Protein AF-0000000087793045 (afdb_homodimer)

Nearest PDB structures (foldseek):
  1rkx-assembly1_D  TM=9.009E-01  e=2.531E-29  Yersinia pseudotuberculosis
  4zrn-assembly1_A  TM=9.322E-01  e=2.229E-28  Thermotoga maritima MSB8
  1rkx-assembly1_C  TM=8.934E-01  e=1.762E-28  Yersinia pseudotuberculosis
  1n7h-assembly1_A-2  TM=8.871E-01  e=1.449E-26  Arabidopsis thaliana
  1n7g-assembly1_D  TM=8.781E-01  e=4.936E-25  Arabidopsis thaliana

Radius of gyration: 27.23 Å; Cα contacts (8 Å, |Δi|>4): 1429; chains: 2; bounding box: 70×84×59 Å

Foldseek 3Di:
DPPPDPQDLLRLAAAAEEEEEPLQADLNVVLLVVSVVSHHAYEYEDADDDCLFSNNVVVVVVVHHYQYDALLDLVSLLCRCVVRLGQEYEYPDFPQDQVCCQVPLPVRLSRLQNSLLSNLVSCLVVVVRHNFYEYEAELLQLPADPDPDDEQPGQRDHDGSNNVSRVNSLVSQLCSCVPRVRLYAYEYEWAEDAFRHPPCVDLLNVLLVQVVVVHAREAQAQQQAKTFYAYSVLVSVLRSLLRSCSPPPPGGSGYFYDGLPDIDTSQVLSCLLCVLVVNNVRHHHYNRNDDPDHRYYYHDRVVCCVRRVRHGPDDSSRSSNNRSVSVVVSVVVVVVD/DPPPDPQDLLRLAAAAEEEEEPLQADLNVVLLVVSVVSNHAYEYEDADDDCLFSNNVVVVVVVHHYQYDALLDLVSLLCRCVVRLGQEYEYPDFPQDQVCCQVCLPVRLSRLQNSLLSNLVSCLVVVVRHNFYEYEAELLQLPADPDPDDEQPGQRDHDGSNNVSRVNSLVSQLCSCVPRVRLYAYEYEWAEDAFRHPPCVDLLNVLLVQVVVVHAREAQAQQQAKTFYAYSVLVSVLRSLLRSCSPPPPGGSGYFYDGLPDIDTSQVLSCLLCVLVVNNVRHHHYNRNDDPDHRYYYHDRVVCCVRRVRHGPDDSSRSSNNRSVSVVVSVVVVVVD

Organism: NCBI:txid1960156

pLDDT: mean 94.7, std 10.87, range [25.75, 98.94]

Structure (mmCIF, N/CA/C/O backbone):
data_AF-0000000087793045-model_v1
#
loop_
_entity.id
_entity.type
_entity.pdbx_description
1 polymer 'CDP-glucose 4,6-dehydratase'
#
loop_
_atom_site.group_PDB
_atom_site.id
_atom_site.type_symbol
_atom_site.label_atom_id
_atom_site.label_alt_id
_atom_site.label_comp_id
_atom_site.label_asym_id
_atom_site.label_entity_id
_atom_site.label_seq_id
_atom_site.pdbx_PDB_ins_code
_atom_site.Cartn_x
_atom_site.Cartn_y
_atom_site.Cartn_z
_atom_site.occupancy
_atom_site.B_iso_or_equiv
_atom_site.auth_seq_id
_atom_site.auth_comp_id
_atom_site.auth_asym_id
_atom_site.auth_atom_id
_atom_site.pdbx_PDB_model_num
ATOM 1 N N . MET A 1 1 ? 36.375 8.422 17.609 1 25.75 1 MET A N 1
ATOM 2 C CA . MET A 1 1 ? 35.469 9.25 18.422 1 25.75 1 MET A CA 1
ATOM 3 C C . MET A 1 1 ? 35.156 10.57 17.703 1 25.75 1 MET A C 1
ATOM 5 O O . MET A 1 1 ? 35.875 11.562 17.891 1 25.75 1 MET A O 1
ATOM 9 N N . THR A 1 2 ? 34.812 10.531 16.344 1 27.3 2 THR A N 1
ATOM 10 C CA . THR A 1 2 ? 34.688 11.719 15.516 1 27.3 2 THR A CA 1
ATOM 11 C C . THR A 1 2 ? 33.625 12.656 16.078 1 27.3 2 THR A C 1
ATOM 13 O O . THR A 1 2 ? 32.469 12.242 16.312 1 27.3 2 THR A O 1
ATOM 16 N N . LYS A 1 3 ? 34.094 13.625 16.781 1 28.7 3 LYS A N 1
ATOM 17 C CA . LYS A 1 3 ? 33.312 14.703 17.422 1 28.7 3 LYS A CA 1
ATOM 18 C C . LYS A 1 3 ? 32.281 15.266 16.469 1 28.7 3 LYS A C 1
ATOM 20 O O . LYS A 1 3 ? 32.594 16.016 15.547 1 28.7 3 LYS A O 1
ATOM 25 N N . ALA A 1 4 ? 31.266 14.523 16.078 1 39.06 4 ALA A N 1
ATOM 26 C CA . ALA A 1 4 ? 30.219 15.125 15.258 1 39.06 4 ALA A CA 1
ATOM 27 C C . ALA A 1 4 ? 29.781 16.469 15.828 1 39.06 4 ALA A C 1
ATOM 29 O O . ALA A 1 4 ? 29.25 16.531 16.938 1 39.06 4 ALA A O 1
ATOM 30 N N . THR A 1 5 ? 30.297 17.5 15.562 1 35.94 5 THR A N 1
ATOM 31 C CA . THR A 1 5 ? 29.953 18.844 16.016 1 35.94 5 THR A CA 1
ATOM 32 C C . THR A 1 5 ? 28.453 19.078 15.914 1 35.94 5 THR A C 1
ATOM 34 O O . THR A 1 5 ? 27.844 18.797 14.875 1 35.94 5 THR A O 1
ATOM 37 N N . SER A 1 6 ? 27.703 19.203 16.984 1 40.31 6 SER A N 1
ATOM 38 C CA . SER A 1 6 ? 26.281 19.516 17.141 1 40.31 6 SER A CA 1
ATOM 39 C C . SER A 1 6 ? 25.922 20.812 16.422 1 40.31 6 SER A C 1
ATOM 41 O O . SER A 1 6 ? 26.266 21.906 16.891 1 40.31 6 SER A O 1
ATOM 43 N N . GLU A 1 7 ? 26.078 20.953 15.156 1 46.81 7 GLU A N 1
ATOM 44 C CA . GLU A 1 7 ? 25.609 22.141 14.445 1 46.81 7 GLU A CA 1
ATOM 45 C C . GLU A 1 7 ? 24.219 22.547 14.898 1 46.81 7 GLU A C 1
ATOM 47 O O . GLU A 1 7 ? 23.328 21.703 15.016 1 46.81 7 GLU A O 1
ATOM 52 N N . THR A 1 8 ? 24.016 23.703 15.438 1 49.97 8 THR A N 1
ATOM 53 C CA . THR A 1 8 ? 22.734 24.281 15.82 1 49.97 8 THR A CA 1
ATOM 54 C C . THR A 1 8 ? 21.734 24.188 14.664 1 49.97 8 THR A C 1
ATOM 56 O O . THR A 1 8 ? 22.141 24.172 13.492 1 49.97 8 THR A O 1
ATOM 59 N N . SER A 1 9 ? 20.422 23.922 14.93 1 60.62 9 SER A N 1
ATOM 60 C CA . SER A 1 9 ? 19.375 23.812 13.922 1 60.62 9 SER A CA 1
ATOM 61 C C . SER A 1 9 ? 19.453 24.953 12.914 1 60.62 9 SER A C 1
ATOM 63 O O . SER A 1 9 ? 19.219 24.75 11.719 1 60.62 9 SER A O 1
ATOM 65 N N . ALA A 1 10 ? 19.688 26.203 13.266 1 63.78 10 ALA A N 1
ATOM 66 C CA . ALA A 1 10 ? 19.766 27.344 12.359 1 63.78 10 ALA A CA 1
ATOM 67 C C . ALA A 1 10 ? 20.938 27.188 11.391 1 63.78 10 ALA A C 1
ATOM 69 O O . ALA A 1 10 ? 20.797 27.438 10.195 1 63.78 10 ALA A O 1
ATOM 70 N N . ASN A 1 11 ? 21.891 26.703 11.891 1 83.25 11 ASN A N 1
ATOM 71 C CA . ASN A 1 11 ? 23.094 26.531 11.07 1 83.25 11 ASN A CA 1
ATOM 72 C C . ASN A 1 11 ? 22.984 25.328 10.148 1 83.25 11 ASN A C 1
ATOM 74 O O . ASN A 1 11 ? 23.531 25.328 9.047 1 83.25 11 ASN A O 1
ATOM 78 N N . PHE A 1 12 ? 22.062 24.5 10.398 1 94.75 12 PHE A N 1
ATOM 79 C CA . PHE A 1 12 ? 21.938 23.266 9.648 1 94.75 12 PHE A CA 1
ATOM 80 C C . PHE A 1 12 ? 21.359 23.516 8.266 1 94.75 12 PHE A C 1
ATOM 82 O O . PHE A 1 12 ? 21.797 22.922 7.277 1 94.75 12 PHE A O 1
ATOM 89 N N . TRP A 1 13 ? 20.5 24.453 8.133 1 98 13 TRP A N 1
ATOM 90 C CA . TRP A 1 13 ? 19.688 24.625 6.926 1 98 13 TRP A CA 1
ATOM 91 C C . TRP A 1 13 ? 20.266 25.719 6.035 1 98 13 TRP A C 1
ATOM 93 O O . TRP A 1 13 ? 19.922 25.812 4.852 1 98 13 TRP A O 1
ATOM 103 N N . SER A 1 14 ? 21.047 26.609 6.676 1 97.88 14 SER A N 1
ATOM 104 C CA . SER A 1 14 ? 21.562 27.766 5.941 1 97.88 14 SER A CA 1
ATOM 105 C C . SER A 1 14 ? 22.266 27.344 4.656 1 97.88 14 SER A C 1
ATOM 107 O O . SER A 1 14 ? 23.219 26.562 4.695 1 97.88 14 SER A O 1
ATOM 109 N N . GLY A 1 15 ? 21.703 27.734 3.52 1 97.62 15 GLY A N 1
ATOM 110 C CA . GLY A 1 15 ? 22.297 27.484 2.221 1 97.62 15 GLY A CA 1
ATOM 111 C C . GLY A 1 15 ? 21.938 26.125 1.651 1 97.62 15 GLY A C 1
ATOM 112 O O . GLY A 1 15 ? 22.312 25.812 0.519 1 97.62 15 GLY A O 1
ATOM 113 N N . ARG A 1 16 ? 21.25 25.312 2.393 1 97.81 16 ARG A N 1
ATOM 114 C CA . ARG A 1 16 ? 20.891 23.984 1.912 1 97.81 16 ARG A CA 1
ATOM 115 C C . ARG A 1 16 ? 19.703 24.047 0.958 1 97.81 16 ARG A C 1
ATOM 117 O O . ARG A 1 16 ? 18.781 24.844 1.165 1 97.81 16 ARG A O 1
ATOM 124 N N . SER A 1 17 ? 19.719 23.219 -0.065 1 98.69 17 SER A N 1
ATOM 125 C CA . SER A 1 17 ? 18.641 23.125 -1.048 1 98.69 17 SER A CA 1
ATOM 126 C C . SER A 1 17 ? 17.594 22.125 -0.622 1 98.69 17 SER A C 1
ATOM 128 O O . SER A 1 17 ? 17.891 20.953 -0.401 1 98.69 17 SER A O 1
ATOM 130 N N . VAL A 1 18 ? 16.359 22.609 -0.5 1 98.88 18 VAL A N 1
ATOM 131 C CA . VAL A 1 18 ? 15.266 21.797 0.023 1 98.88 18 VAL A CA 1
ATOM 132 C C . VAL A 1 18 ? 14.117 21.766 -0.983 1 98.88 18 VAL A C 1
ATOM 134 O O . VAL A 1 18 ? 13.711 22.797 -1.51 1 98.88 18 VAL A O 1
ATOM 137 N N . PHE A 1 19 ? 13.617 20.562 -1.328 1 98.94 19 PHE A N 1
ATOM 138 C CA . PHE A 1 19 ? 12.438 20.391 -2.166 1 98.94 19 PHE A CA 1
ATOM 139 C C . PHE A 1 19 ? 11.234 19.969 -1.329 1 98.94 19 PHE A C 1
ATOM 141 O O . PHE A 1 19 ? 11.312 19 -0.559 1 98.94 19 PHE A O 1
ATOM 148 N N . VAL A 1 20 ? 10.125 20.688 -1.465 1 98.94 20 VAL A N 1
ATOM 149 C CA . VAL A 1 20 ? 8.945 20.438 -0.646 1 98.94 20 VAL A CA 1
ATOM 150 C C . VAL A 1 20 ? 7.742 20.156 -1.545 1 98.94 20 VAL A C 1
ATOM 152 O O . VAL A 1 20 ? 7.41 20.969 -2.42 1 98.94 20 VAL A O 1
ATOM 155 N N . THR A 1 21 ? 7.117 19.016 -1.387 1 98.88 21 THR A N 1
ATOM 156 C CA . THR A 1 21 ? 5.781 18.828 -1.938 1 98.88 21 THR A CA 1
ATOM 157 C C . THR A 1 21 ? 4.715 19.125 -0.889 1 98.88 21 THR A C 1
ATOM 159 O O . THR A 1 21 ? 4.969 19.016 0.312 1 98.88 21 THR A O 1
ATOM 162 N N . GLY A 1 22 ? 3.537 19.547 -1.365 1 98.06 22 GLY A N 1
ATOM 163 C CA . GLY A 1 22 ? 2.492 19.922 -0.427 1 98.06 22 GLY A CA 1
ATOM 164 C C . GLY A 1 22 ? 2.734 21.266 0.225 1 98.06 22 GLY A C 1
ATOM 165 O O . GLY A 1 22 ? 2.223 21.547 1.313 1 98.06 22 GLY A O 1
ATOM 166 N N . ALA A 1 23 ? 3.455 22.141 -0.405 1 98.25 23 ALA A N 1
ATOM 167 C CA . ALA A 1 23 ? 3.885 23.406 0.172 1 98.25 23 ALA A CA 1
ATOM 168 C C . ALA A 1 23 ? 2.705 24.359 0.35 1 98.25 23 ALA A C 1
ATOM 170 O O . ALA A 1 23 ? 2.742 25.25 1.2 1 98.25 23 ALA A O 1
ATOM 171 N N . SER A 1 24 ? 1.675 24.156 -0.434 1 97.06 24 SER A N 1
ATOM 172 C CA . SER A 1 24 ? 0.541 25.078 -0.364 1 97.06 24 SER A CA 1
ATOM 173 C C . SER A 1 24 ? -0.45 24.641 0.713 1 97.06 24 SER A C 1
ATOM 175 O O . SER A 1 24 ? -1.428 25.344 0.981 1 97.06 24 SER A O 1
ATOM 177 N N . GLY A 1 25 ? -0.242 23.516 1.32 1 97.06 25 GLY A N 1
ATOM 178 C CA . GLY A 1 25 ? -1.088 23.062 2.412 1 97.06 25 GLY A CA 1
ATOM 179 C C . GLY A 1 25 ? -0.737 23.703 3.744 1 97.06 25 GLY A C 1
ATOM 180 O O . GLY A 1 25 ? 0.195 24.5 3.826 1 97.06 25 GLY A O 1
ATOM 181 N N . ILE A 1 26 ? -1.45 23.312 4.773 1 97.25 26 ILE A N 1
ATOM 182 C CA . ILE A 1 26 ? -1.286 23.906 6.098 1 97.25 26 ILE A CA 1
ATOM 183 C C . ILE A 1 26 ? 0.13 23.641 6.605 1 97.25 26 ILE A C 1
ATOM 185 O O . ILE A 1 26 ? 0.88 24.578 6.883 1 97.25 26 ILE A O 1
ATOM 189 N N . VAL A 1 27 ? 0.581 22.391 6.645 1 98.38 27 VAL A N 1
ATOM 190 C CA . VAL A 1 27 ? 1.89 22.062 7.199 1 98.38 27 VAL A CA 1
ATOM 191 C C . VAL A 1 27 ? 2.988 22.578 6.27 1 98.38 27 VAL A C 1
ATOM 193 O O . VAL A 1 27 ? 3.979 23.156 6.73 1 98.38 27 VAL A O 1
ATOM 196 N N . GLY A 1 28 ? 2.809 22.391 4.973 1 98.56 28 GLY A N 1
ATOM 197 C CA . GLY A 1 28 ? 3.807 22.781 3.99 1 98.56 28 GLY A CA 1
ATOM 198 C C . GLY A 1 28 ? 4.117 24.266 4 1 98.56 28 GLY A C 1
ATOM 199 O O . GLY A 1 28 ? 5.277 24.656 3.881 1 98.56 28 GLY A O 1
ATOM 200 N N . SER A 1 29 ? 3.09 25.125 4.121 1 98.62 29 SER A N 1
ATOM 201 C CA . SER A 1 29 ? 3.297 26.562 4.113 1 98.62 29 SER A CA 1
ATOM 202 C C . SER A 1 29 ? 4.133 27.016 5.309 1 98.62 29 SER A C 1
ATOM 204 O O . SER A 1 29 ? 5.043 27.828 5.164 1 98.62 29 SER A O 1
ATOM 206 N N . TRP A 1 30 ? 3.85 26.453 6.457 1 98.81 30 TRP A N 1
ATOM 207 C CA . TRP A 1 30 ? 4.586 26.812 7.664 1 98.81 30 TRP A CA 1
ATOM 208 C C . TRP A 1 30 ? 6.004 26.25 7.625 1 98.81 30 TRP A C 1
ATOM 210 O O . TRP A 1 30 ? 6.938 26.859 8.141 1 98.81 30 TRP A O 1
ATOM 220 N N . LEU A 1 31 ? 6.152 25.062 7.039 1 98.88 31 LEU A N 1
ATOM 221 C CA . LEU A 1 31 ? 7.48 24.484 6.891 1 98.88 31 LEU A CA 1
ATOM 222 C C . LEU A 1 31 ? 8.359 25.344 5.996 1 98.88 31 LEU A C 1
ATOM 224 O O . LEU A 1 31 ? 9.523 25.609 6.32 1 98.88 31 LEU A O 1
ATOM 228 N N . VAL A 1 32 ? 7.789 25.781 4.871 1 98.88 32 VAL A N 1
ATOM 229 C CA . VAL A 1 32 ? 8.516 26.641 3.953 1 98.88 32 VAL A CA 1
ATOM 230 C C . VAL A 1 32 ? 8.953 27.906 4.676 1 98.88 32 VAL A C 1
ATOM 232 O O . VAL A 1 32 ? 10.102 28.344 4.547 1 98.88 32 VAL A O 1
ATOM 235 N N . ARG A 1 33 ? 8.07 28.531 5.457 1 98.69 33 ARG A N 1
ATOM 236 C CA . ARG A 1 33 ? 8.391 29.734 6.223 1 98.69 33 ARG A CA 1
ATOM 237 C C . ARG A 1 33 ? 9.586 29.5 7.141 1 98.69 33 ARG A C 1
ATOM 239 O O . ARG A 1 33 ? 10.523 30.297 7.168 1 98.69 33 ARG A O 1
ATOM 246 N N . GLU A 1 34 ? 9.5 28.422 7.895 1 98.56 34 GLU A N 1
ATOM 247 C CA . GLU A 1 34 ? 10.57 28.094 8.836 1 98.56 34 GLU A CA 1
ATOM 248 C C . GLU A 1 34 ? 11.891 27.875 8.109 1 98.56 34 GLU A C 1
ATOM 250 O O . GLU A 1 34 ? 12.953 28.297 8.578 1 98.56 34 GLU A O 1
ATOM 255 N N . LEU A 1 35 ? 11.891 27.172 6.984 1 98.81 35 LEU A N 1
ATOM 256 C CA . LEU A 1 35 ? 13.086 26.906 6.199 1 98.81 35 LEU A CA 1
ATOM 257 C C . LEU A 1 35 ? 13.695 28.203 5.68 1 98.81 35 LEU A C 1
ATOM 259 O O . LEU A 1 35 ? 14.922 28.375 5.723 1 98.81 35 LEU A O 1
ATOM 263 N N . LEU A 1 36 ? 12.836 29.109 5.176 1 98.62 36 LEU A N 1
ATOM 264 C CA . LEU A 1 36 ? 13.297 30.406 4.684 1 98.62 36 LEU A CA 1
ATOM 265 C C . LEU A 1 36 ? 13.938 31.219 5.805 1 98.62 36 LEU A C 1
ATOM 267 O O . LEU A 1 36 ? 14.977 31.859 5.598 1 98.62 36 LEU A O 1
ATOM 271 N N . GLU A 1 37 ? 13.305 31.172 6.988 1 97.94 37 GLU A N 1
ATOM 272 C CA . GLU A 1 37 ? 13.852 31.875 8.148 1 97.94 37 GLU A CA 1
ATOM 273 C C . GLU A 1 37 ? 15.219 31.312 8.539 1 97.94 37 GLU A C 1
ATOM 275 O O . GLU A 1 37 ? 16.031 32.031 9.125 1 97.94 37 GLU A O 1
ATOM 280 N N . ARG A 1 38 ? 15.461 30.156 8.195 1 97.75 38 ARG A N 1
ATOM 281 C CA . ARG A 1 38 ? 16.734 29.516 8.516 1 97.75 38 ARG A CA 1
ATOM 282 C C . ARG A 1 38 ? 17.672 29.547 7.324 1 97.75 38 ARG A C 1
ATOM 284 O O . ARG A 1 38 ? 18.656 28.797 7.277 1 97.75 38 ARG A O 1
ATOM 291 N N . ASP A 1 39 ? 17.344 30.266 6.301 1 98.06 39 ASP A N 1
ATOM 292 C CA . ASP A 1 39 ? 18.172 30.609 5.16 1 98.06 39 ASP A CA 1
ATOM 293 C C . ASP A 1 39 ? 18.375 29.422 4.223 1 98.06 39 ASP A C 1
ATOM 295 O O . ASP A 1 39 ? 19.438 29.25 3.643 1 98.06 39 ASP A O 1
ATOM 299 N N . ALA A 1 40 ? 17.438 28.531 4.148 1 98.62 40 ALA A N 1
ATOM 300 C CA . ALA A 1 40 ? 17.453 27.438 3.178 1 98.62 40 ALA A CA 1
ATOM 301 C C . ALA A 1 40 ? 17.047 27.922 1.791 1 98.62 40 ALA A C 1
ATOM 303 O O . ALA A 1 40 ? 16.359 28.938 1.66 1 98.62 40 ALA A O 1
ATOM 304 N N . LEU A 1 41 ? 17.516 27.234 0.772 1 98.69 41 LEU A N 1
ATOM 305 C CA . LEU A 1 41 ? 17.062 27.422 -0.601 1 98.69 41 LEU A CA 1
ATOM 306 C C . LEU A 1 41 ? 15.914 26.484 -0.94 1 98.69 41 LEU A C 1
ATOM 308 O O . LEU A 1 41 ? 16.141 25.297 -1.212 1 98.69 41 LEU A O 1
ATOM 312 N N . VAL A 1 42 ? 14.688 27.047 -1.029 1 98.88 42 VAL A N 1
ATOM 313 C CA . VAL A 1 42 ? 13.508 26.188 -1.073 1 98.88 42 VAL A CA 1
ATOM 314 C C . VAL A 1 42 ? 12.93 26.172 -2.488 1 98.88 42 VAL A C 1
ATOM 316 O O . VAL A 1 42 ? 12.797 27.219 -3.123 1 98.88 42 VAL A O 1
ATOM 319 N N . SER A 1 43 ? 12.672 25.016 -3.059 1 98.88 43 SER A N 1
ATOM 320 C CA . SER A 1 43 ? 11.805 24.781 -4.211 1 98.88 43 SER A CA 1
ATOM 321 C C . SER A 1 43 ? 10.594 23.938 -3.826 1 98.88 43 SER A C 1
ATOM 323 O O . SER A 1 43 ? 10.68 23.094 -2.936 1 98.88 43 SER A O 1
ATOM 325 N N . ALA A 1 44 ? 9.469 24.203 -4.465 1 98.75 44 ALA A N 1
ATOM 326 C CA . ALA A 1 44 ? 8.234 23.516 -4.086 1 98.75 44 ALA A CA 1
ATOM 327 C C . ALA A 1 44 ? 7.465 23.047 -5.316 1 98.75 44 ALA A C 1
ATOM 329 O O . ALA A 1 44 ? 7.426 23.75 -6.332 1 98.75 44 ALA A O 1
ATOM 330 N N . LEU A 1 45 ? 6.867 21.891 -5.223 1 98.56 45 LEU A N 1
ATOM 331 C CA . LEU A 1 45 ? 5.91 21.422 -6.215 1 98.56 45 LEU A CA 1
ATOM 332 C C . LEU A 1 45 ? 4.516 21.969 -5.93 1 98.56 45 LEU A C 1
ATOM 334 O O . LEU A 1 45 ? 3.977 21.766 -4.836 1 98.56 45 LEU A O 1
ATOM 338 N N . LEU A 1 46 ? 3.953 22.625 -6.859 1 97.56 46 LEU A N 1
ATOM 339 C CA . LEU A 1 46 ? 2.596 23.141 -6.73 1 97.56 46 LEU A CA 1
ATOM 340 C C . LEU A 1 46 ? 1.712 22.641 -7.867 1 97.56 46 LEU A C 1
ATOM 342 O O . LEU A 1 46 ? 1.986 22.906 -9.039 1 97.56 46 LEU A O 1
ATOM 346 N N . ARG A 1 47 ? 0.713 21.906 -7.461 1 95.25 47 ARG A N 1
ATOM 347 C CA . ARG A 1 47 ? -0.245 21.438 -8.453 1 95.25 47 ARG A CA 1
ATOM 348 C C . ARG A 1 47 ? -1.187 22.562 -8.883 1 95.25 47 ARG A C 1
ATOM 350 O O . ARG A 1 47 ? -1.463 22.734 -10.07 1 95.25 47 ARG A O 1
ATOM 357 N N . ASP A 1 48 ? -1.763 23.281 -7.93 1 92.12 48 ASP A N 1
ATOM 358 C CA . ASP A 1 48 ? -2.676 24.391 -8.148 1 92.12 48 ASP A CA 1
ATOM 359 C C . ASP A 1 48 ? -2.227 25.625 -7.383 1 92.12 48 ASP A C 1
ATOM 361 O O . ASP A 1 48 ? -1.729 25.531 -6.258 1 92.12 48 ASP A O 1
ATOM 365 N N . TYR A 1 49 ? -2.359 26.688 -7.984 1 92.25 49 TYR A N 1
ATOM 366 C CA . TYR A 1 49 ? -2.127 27.969 -7.305 1 92.25 49 TYR A CA 1
ATOM 367 C C . TYR A 1 49 ? -3.381 28.438 -6.582 1 92.25 49 TYR A C 1
ATOM 369 O O . TYR A 1 49 ? -4.434 28.609 -7.199 1 92.25 49 TYR A O 1
ATOM 377 N N . ASP A 1 50 ? -3.273 28.578 -5.309 1 92.88 50 ASP A N 1
ATOM 378 C CA . ASP A 1 50 ? -4.367 29.078 -4.48 1 92.88 50 ASP A CA 1
ATOM 379 C C . ASP A 1 50 ? -3.969 30.359 -3.762 1 92.88 50 ASP A C 1
ATOM 381 O O . ASP A 1 50 ? -3.219 30.328 -2.785 1 92.88 50 ASP A O 1
ATOM 385 N N . PRO A 1 51 ? -4.527 31.438 -4.203 1 94.06 51 PRO A N 1
ATOM 386 C CA . PRO A 1 51 ? -4.152 32.719 -3.586 1 94.06 51 PRO A CA 1
ATOM 387 C C . PRO A 1 51 ? -4.508 32.781 -2.104 1 94.06 51 PRO A C 1
ATOM 389 O O . PRO A 1 51 ? -4 33.625 -1.379 1 94.06 51 PRO A O 1
ATOM 392 N N . LYS A 1 52 ? -5.332 31.875 -1.638 1 95.12 52 LYS A N 1
ATOM 393 C CA . LYS A 1 52 ? -5.773 31.906 -0.246 1 95.12 52 LYS A CA 1
ATOM 394 C C . LYS A 1 52 ? -4.844 31.094 0.646 1 95.12 52 LYS A C 1
ATOM 396 O O . LYS A 1 52 ? -4.891 31.203 1.872 1 95.12 52 LYS A O 1
ATOM 401 N N . SER A 1 53 ? -3.986 30.312 0.044 1 96.44 53 SER A N 1
ATOM 402 C CA . SER A 1 53 ? -3.068 29.516 0.85 1 96.44 53 SER A CA 1
ATOM 403 C C . SER A 1 53 ? -2.117 30.391 1.645 1 96.44 53 SER A C 1
ATOM 405 O O . SER A 1 53 ? -1.783 31.5 1.213 1 96.44 53 SER A O 1
ATOM 407 N N . GLU A 1 54 ? -1.73 29.875 2.812 1 97.5 54 GLU A N 1
ATOM 408 C CA . GLU A 1 54 ? -0.794 30.625 3.645 1 97.5 54 GLU A CA 1
ATOM 409 C C . GLU A 1 54 ? 0.514 30.891 2.904 1 97.5 54 GLU A C 1
ATOM 411 O O . GLU A 1 54 ? 1.134 31.953 3.084 1 97.5 54 GLU A O 1
ATOM 416 N N . LEU A 1 55 ? 0.923 29.969 2.039 1 98.12 55 LEU A N 1
ATOM 417 C CA . LEU A 1 55 ? 2.141 30.125 1.249 1 98.12 55 LEU A CA 1
ATOM 418 C C . LEU A 1 55 ? 2.088 31.391 0.403 1 98.12 55 LEU A C 1
ATOM 420 O O . LEU A 1 55 ? 3.066 32.125 0.339 1 98.12 55 LEU A O 1
ATOM 424 N N . VAL A 1 56 ? 0.986 31.609 -0.206 1 97.12 56 VAL A N 1
ATOM 425 C CA . VAL A 1 56 ? 0.834 32.719 -1.121 1 97.12 56 VAL A CA 1
ATOM 426 C C . VAL A 1 56 ? 0.535 34 -0.331 1 97.12 56 VAL A C 1
ATOM 428 O O . VAL A 1 56 ? 1.134 35.062 -0.581 1 97.12 56 VAL A O 1
ATOM 431 N N . ARG A 1 57 ? -0.303 33.938 0.678 1 95.5 57 ARG A N 1
ATOM 432 C CA . ARG A 1 57 ? -0.763 35.094 1.438 1 95.5 57 ARG A CA 1
ATOM 433 C C . ARG A 1 57 ? 0.381 35.719 2.227 1 95.5 57 ARG A C 1
ATOM 435 O O . ARG A 1 57 ? 0.432 36.938 2.396 1 95.5 57 ARG A O 1
ATOM 442 N N . SER A 1 58 ? 1.233 34.906 2.721 1 96.56 58 SER A N 1
ATOM 443 C CA . SER A 1 58 ? 2.359 35.375 3.514 1 96.56 58 SER A CA 1
ATOM 444 C C . SER A 1 58 ? 3.416 36.031 2.631 1 96.56 58 SER A C 1
ATOM 446 O O . SER A 1 58 ? 4.305 36.719 3.129 1 96.56 58 SER A O 1
ATOM 448 N N . GLY A 1 59 ? 3.348 35.75 1.298 1 97.69 59 GLY A N 1
ATOM 449 C CA . GLY A 1 59 ? 4.348 36.25 0.365 1 97.69 59 GLY A CA 1
ATOM 450 C C . GLY A 1 59 ? 5.543 35.344 0.229 1 97.69 59 GLY A C 1
ATOM 451 O O . GLY A 1 59 ? 6.434 35.562 -0.59 1 97.69 59 GLY A O 1
ATOM 452 N N . ASP A 1 60 ? 5.523 34.219 0.943 1 98.38 60 ASP A N 1
ATOM 453 C CA . ASP A 1 60 ? 6.648 33.312 0.925 1 98.38 60 ASP A CA 1
ATOM 454 C C . ASP A 1 60 ? 6.824 32.688 -0.457 1 98.38 60 ASP A C 1
ATOM 456 O O . ASP A 1 60 ? 7.941 32.344 -0.854 1 98.38 60 ASP A O 1
ATOM 460 N N . VAL A 1 61 ? 5.734 32.594 -1.259 1 98.31 61 VAL A N 1
ATOM 461 C CA . VAL A 1 61 ? 5.758 32 -2.59 1 98.31 61 VAL A CA 1
ATOM 462 C C . VAL A 1 61 ? 6.711 32.781 -3.49 1 98.31 61 VAL A C 1
ATOM 464 O O . VAL A 1 61 ? 7.293 32.219 -4.426 1 98.31 61 VAL A O 1
ATOM 467 N N . HIS A 1 62 ? 6.953 34.031 -3.17 1 98.12 62 HIS A N 1
ATOM 468 C CA . HIS A 1 62 ? 7.816 34.875 -3.982 1 98.12 62 HIS A CA 1
ATOM 469 C C . HIS A 1 62 ? 9.281 34.719 -3.582 1 98.12 62 HIS A C 1
ATOM 471 O O . HIS A 1 62 ? 10.172 35.281 -4.242 1 98.12 62 HIS A O 1
ATOM 477 N N . ARG A 1 63 ? 9.523 33.969 -2.559 1 98.5 63 ARG A N 1
ATOM 478 C CA . ARG A 1 63 ? 10.875 33.781 -2.035 1 98.5 63 ARG A CA 1
ATOM 479 C C . ARG A 1 63 ? 11.398 32.375 -2.326 1 98.5 63 ARG A C 1
ATOM 481 O O . ARG A 1 63 ? 12.5 32.031 -1.908 1 98.5 63 ARG A O 1
ATOM 488 N N . ILE A 1 64 ? 10.617 31.594 -3.076 1 98.69 64 ILE A N 1
ATOM 489 C CA . ILE A 1 64 ? 11.023 30.219 -3.371 1 98.69 64 ILE A CA 1
ATOM 490 C C . ILE A 1 64 ? 10.891 29.969 -4.871 1 98.69 64 ILE A C 1
ATOM 492 O O . ILE A 1 64 ? 10.25 30.734 -5.59 1 98.69 64 ILE A O 1
ATOM 496 N N . SER A 1 65 ? 11.508 28.891 -5.371 1 98.56 65 SER A N 1
ATOM 497 C CA . SER A 1 65 ? 11.266 28.391 -6.723 1 98.56 65 SER A CA 1
ATOM 498 C C . SER A 1 65 ? 10.047 27.469 -6.77 1 98.56 65 SER A C 1
ATOM 500 O O . SER A 1 65 ? 9.875 26.625 -5.895 1 98.56 65 SER A O 1
ATOM 502 N N . VAL A 1 66 ? 9.227 27.688 -7.777 1 98.31 66 VAL A N 1
ATOM 503 C CA . VAL A 1 66 ? 8 26.906 -7.895 1 98.31 66 VAL A CA 1
ATOM 504 C C . VAL A 1 66 ? 8.078 26 -9.117 1 98.31 66 VAL A C 1
ATOM 506 O O . VAL A 1 66 ? 8.43 26.453 -10.211 1 98.31 66 VAL A O 1
ATOM 509 N N . VAL A 1 67 ? 7.836 24.75 -8.914 1 98.06 67 VAL A N 1
ATOM 510 C CA . VAL A 1 67 ? 7.652 23.766 -9.977 1 98.06 67 VAL A CA 1
ATOM 511 C C . VAL A 1 67 ? 6.172 23.438 -10.125 1 98.06 67 VAL A C 1
ATOM 513 O O . VAL A 1 67 ? 5.543 22.938 -9.195 1 98.06 67 VAL A O 1
ATOM 516 N N . SER A 1 68 ? 5.621 23.703 -11.305 1 97.75 68 SER A N 1
ATOM 517 C CA . SER A 1 68 ? 4.211 23.422 -11.539 1 97.75 68 SER A CA 1
ATOM 518 C C . SER A 1 68 ? 4.004 21.969 -11.961 1 97.75 68 SER A C 1
ATOM 520 O O . SER A 1 68 ? 4.676 21.484 -12.875 1 97.75 68 SER A O 1
ATOM 522 N N . GLY A 1 69 ? 3.141 21.266 -11.281 1 97.81 69 GLY A N 1
ATOM 523 C CA . GLY A 1 69 ? 2.846 19.891 -11.664 1 97.81 69 GLY A CA 1
ATOM 524 C C . GLY A 1 69 ? 2.242 19.078 -10.539 1 97.81 69 GLY A C 1
ATOM 525 O O . GLY A 1 69 ? 1.884 19.625 -9.492 1 97.81 69 GLY A O 1
ATOM 526 N N . GLY A 1 70 ? 2.039 17.828 -10.773 1 98 70 GLY A N 1
ATOM 527 C CA . GLY A 1 70 ? 1.446 16.906 -9.812 1 98 70 GLY A CA 1
ATOM 528 C C . GLY A 1 70 ? 2.363 15.758 -9.445 1 98 70 GLY A C 1
ATOM 529 O O . GLY A 1 70 ? 3.322 15.469 -10.164 1 98 70 GLY A O 1
ATOM 530 N N . LEU A 1 71 ? 2.061 15.188 -8.328 1 98.5 71 LEU A N 1
ATOM 531 C CA . LEU A 1 71 ? 2.846 14.086 -7.789 1 98.5 71 LEU A CA 1
ATOM 532 C C . LEU A 1 71 ? 2.791 12.875 -8.711 1 98.5 71 LEU A C 1
ATOM 534 O O . LEU A 1 71 ? 3.713 12.055 -8.727 1 98.5 71 LEU A O 1
ATOM 538 N N . GLU A 1 72 ? 1.694 12.766 -9.477 1 98.06 72 GLU A N 1
ATOM 539 C CA . GLU A 1 72 ? 1.451 11.586 -10.305 1 98.06 72 GLU A CA 1
ATOM 540 C C . GLU A 1 72 ? 2.332 11.602 -11.547 1 98.06 72 GLU A C 1
ATOM 542 O O . GLU A 1 72 ? 2.422 10.602 -12.266 1 98.06 72 GLU A O 1
ATOM 547 N N . ASP A 1 73 ? 2.977 12.719 -11.844 1 98.38 73 ASP A N 1
ATOM 548 C CA . ASP A 1 73 ? 3.816 12.859 -13.023 1 98.38 73 ASP A CA 1
ATOM 549 C C . ASP A 1 73 ? 5.289 12.641 -12.688 1 98.38 73 ASP A C 1
ATOM 551 O O . ASP A 1 73 ? 5.98 13.578 -12.281 1 98.38 73 ASP A O 1
ATOM 555 N N . PHE A 1 74 ? 5.793 11.523 -13.023 1 98.62 74 PHE A N 1
ATOM 556 C CA . PHE A 1 74 ? 7.156 11.117 -12.711 1 98.62 74 PHE A CA 1
ATOM 557 C C . PHE A 1 74 ? 8.164 12.102 -13.305 1 98.62 74 PHE A C 1
ATOM 559 O O . PHE A 1 74 ? 9.125 12.484 -12.641 1 98.62 74 PHE A O 1
ATOM 566 N N . TRP A 1 75 ? 7.953 12.508 -14.477 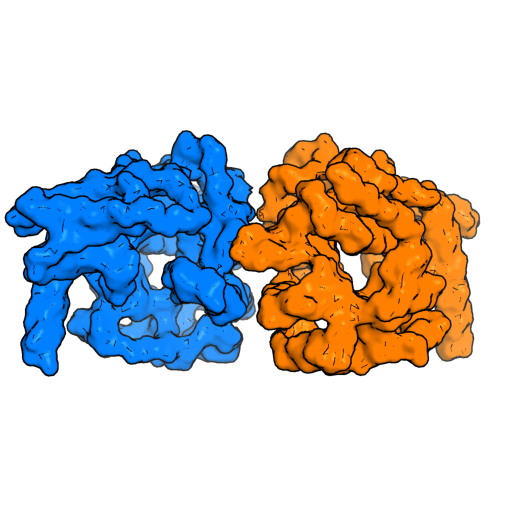1 98.5 75 TRP A N 1
ATOM 567 C CA . TRP A 1 75 ? 8.922 13.32 -15.211 1 98.5 75 TRP A CA 1
ATOM 568 C C . TRP A 1 75 ? 8.992 14.727 -14.641 1 98.5 75 TRP A C 1
ATOM 570 O O . TRP A 1 75 ? 10.062 15.352 -14.641 1 98.5 75 TRP A O 1
ATOM 580 N N . THR A 1 76 ? 7.914 15.219 -14.141 1 98.69 76 THR A N 1
ATOM 581 C CA . THR A 1 76 ? 7.906 16.516 -13.469 1 98.69 76 THR A CA 1
ATOM 582 C C . THR A 1 76 ? 8.742 16.469 -12.195 1 98.69 76 THR A C 1
ATOM 584 O O . THR A 1 76 ? 9.516 17.391 -11.922 1 98.69 76 THR A O 1
ATOM 587 N N . LEU A 1 77 ? 8.617 15.422 -11.445 1 98.88 77 LEU A N 1
ATOM 588 C CA . LEU A 1 77 ? 9.383 15.25 -10.211 1 98.88 77 LEU A CA 1
ATOM 589 C C . LEU A 1 77 ? 10.875 15.117 -10.516 1 98.88 77 LEU A C 1
ATOM 591 O O . LEU A 1 77 ? 11.703 15.703 -9.82 1 98.88 77 LEU A O 1
ATOM 595 N N . GLU A 1 78 ? 11.156 14.352 -11.539 1 98.69 78 GLU A N 1
ATOM 596 C CA . GLU A 1 78 ? 12.562 14.172 -11.906 1 98.69 78 GLU A CA 1
ATOM 597 C C . GLU A 1 78 ? 13.188 15.484 -12.359 1 98.69 78 GLU A C 1
ATOM 599 O O . GLU A 1 78 ? 14.32 15.797 -11.992 1 98.69 78 GLU A O 1
ATOM 604 N N . ARG A 1 79 ? 12.461 16.234 -13.148 1 98.38 79 ARG A N 1
ATOM 605 C CA . ARG A 1 79 ? 12.93 17.547 -13.586 1 98.38 79 ARG A CA 1
ATOM 606 C C . ARG A 1 79 ? 13.188 18.453 -12.391 1 98.38 79 ARG A C 1
ATOM 608 O O . ARG A 1 79 ? 14.195 19.172 -12.359 1 98.38 79 ARG A O 1
ATOM 615 N N . ALA A 1 80 ? 12.312 18.438 -11.422 1 98.56 80 ALA A N 1
ATOM 616 C CA . ALA A 1 80 ? 12.453 19.281 -10.234 1 98.56 80 ALA A CA 1
ATOM 617 C C . ALA A 1 80 ? 13.727 18.938 -9.461 1 98.56 80 ALA A C 1
ATOM 619 O O . ALA A 1 80 ? 14.469 19.828 -9.062 1 98.56 80 ALA A O 1
ATOM 620 N N . ILE A 1 81 ? 13.977 17.672 -9.273 1 98.62 81 ILE A N 1
ATOM 621 C CA . ILE A 1 81 ? 15.125 17.203 -8.5 1 98.62 81 ILE A CA 1
ATOM 622 C C . ILE A 1 81 ? 16.406 17.516 -9.266 1 98.62 81 ILE A C 1
ATOM 624 O O . ILE A 1 81 ? 17.391 17.969 -8.68 1 98.62 81 ILE A O 1
ATOM 628 N N . ASN A 1 82 ? 16.391 17.312 -10.578 1 97.5 82 ASN A N 1
ATOM 629 C CA . ASN A 1 82 ? 17.562 17.562 -11.406 1 97.5 82 ASN A CA 1
ATOM 630 C C . ASN A 1 82 ? 17.906 19.047 -11.453 1 97.5 82 ASN A C 1
ATOM 632 O O . ASN A 1 82 ? 19.078 19.422 -11.375 1 97.5 82 ASN A O 1
ATOM 636 N N . ARG A 1 83 ? 16.953 19.828 -11.578 1 97.5 83 ARG A N 1
ATOM 637 C CA . ARG A 1 83 ? 17.141 21.266 -11.766 1 97.5 83 ARG A CA 1
ATOM 638 C C . ARG A 1 83 ? 17.609 21.922 -10.469 1 97.5 83 ARG A C 1
ATOM 640 O O . ARG A 1 83 ? 18.469 22.797 -10.492 1 97.5 83 ARG A O 1
ATOM 647 N N . HIS A 1 84 ? 17.031 21.5 -9.367 1 98.38 84 HIS A N 1
ATOM 648 C CA . HIS A 1 84 ? 17.234 22.25 -8.133 1 98.38 84 HIS A CA 1
ATOM 649 C C . HIS A 1 84 ? 18.234 21.531 -7.219 1 98.38 84 HIS A C 1
ATOM 651 O O . HIS A 1 84 ? 18.672 22.094 -6.219 1 98.38 84 HIS A O 1
ATOM 657 N N . GLU A 1 85 ? 18.547 20.297 -7.484 1 98.38 85 GLU A N 1
ATOM 658 C CA . GLU A 1 85 ? 19.578 19.5 -6.812 1 98.38 85 GLU A CA 1
ATOM 659 C C . GLU A 1 85 ? 19.422 19.578 -5.297 1 98.38 85 GLU A C 1
ATOM 661 O O . GLU A 1 85 ? 20.391 19.859 -4.582 1 98.38 85 GLU A O 1
ATOM 666 N N . PRO A 1 86 ? 18.234 19.281 -4.812 1 98.75 86 PRO A N 1
ATOM 667 C CA . PRO A 1 86 ? 18.047 19.328 -3.361 1 98.75 86 PRO A CA 1
ATOM 668 C C . PRO A 1 86 ? 18.812 18.234 -2.627 1 98.75 86 PRO A C 1
ATOM 670 O O . PRO A 1 86 ? 18.922 17.109 -3.123 1 98.75 86 PRO A O 1
ATOM 673 N N . ASP A 1 87 ? 19.312 18.578 -1.486 1 98.12 87 ASP A N 1
ATOM 674 C CA . ASP A 1 87 ? 19.875 17.531 -0.632 1 98.12 87 ASP A CA 1
ATOM 675 C C . ASP A 1 87 ? 18.828 17 0.337 1 98.12 87 ASP A C 1
ATOM 677 O O . ASP A 1 87 ? 19.016 15.93 0.929 1 98.12 87 ASP A O 1
ATOM 681 N N . THR A 1 88 ? 17.734 17.797 0.558 1 98.75 88 THR A N 1
ATOM 682 C CA . THR A 1 88 ? 16.656 17.406 1.446 1 98.75 88 THR A CA 1
ATOM 683 C C . THR A 1 88 ? 15.312 17.469 0.72 1 98.75 88 THR A C 1
ATOM 685 O O . THR A 1 88 ? 15.039 18.422 -0.007 1 98.75 88 THR A O 1
ATOM 688 N N . VAL A 1 89 ? 14.516 16.422 0.873 1 98.94 89 VAL A N 1
ATOM 689 C CA . VAL A 1 89 ? 13.172 16.375 0.3 1 98.94 89 VAL A CA 1
ATOM 690 C C . VAL A 1 89 ? 12.141 16.172 1.41 1 98.94 89 VAL A C 1
ATOM 692 O O . VAL A 1 89 ? 12.266 15.258 2.225 1 98.94 89 VAL A O 1
ATOM 695 N N . PHE A 1 90 ? 11.203 17.062 1.535 1 98.94 90 PHE A N 1
ATOM 696 C CA . PHE A 1 90 ? 10.008 16.875 2.355 1 98.94 90 PHE A CA 1
ATOM 697 C C . PHE A 1 90 ? 8.812 16.516 1.492 1 98.94 90 PHE A C 1
ATOM 699 O O . PHE A 1 90 ? 8.344 17.328 0.69 1 98.94 90 PHE A O 1
ATOM 706 N N . HIS A 1 91 ? 8.305 15.344 1.663 1 98.94 91 HIS A N 1
ATOM 707 C CA . HIS A 1 91 ? 7.113 14.906 0.948 1 98.94 91 HIS A CA 1
ATOM 708 C C . HIS A 1 91 ? 5.871 15.023 1.825 1 98.94 91 HIS A C 1
ATOM 710 O O . HIS A 1 91 ? 5.453 14.047 2.449 1 98.94 91 HIS A O 1
ATOM 716 N N . LEU A 1 92 ? 5.258 16.125 1.721 1 98.75 92 LEU A N 1
ATOM 717 C CA . LEU A 1 92 ? 4.055 16.406 2.496 1 98.75 92 LEU A CA 1
ATOM 718 C C . LEU A 1 92 ? 2.816 16.375 1.604 1 98.75 92 LEU A C 1
ATOM 720 O O . LEU A 1 92 ? 1.688 16.359 2.102 1 98.75 92 LEU A O 1
ATOM 724 N N . GLY A 1 93 ? 3.02 16.406 0.277 1 98.25 93 GLY A N 1
ATOM 725 C CA . GLY A 1 93 ? 1.919 16.453 -0.672 1 98.25 93 GLY A CA 1
ATOM 726 C C . GLY A 1 93 ? 1.059 15.195 -0.649 1 98.25 93 GLY A C 1
ATOM 727 O O . GLY A 1 93 ? 1.578 14.078 -0.64 1 98.25 93 GLY A O 1
ATOM 728 N N . ALA A 1 94 ? -0.218 15.422 -0.638 1 97.94 94 ALA A N 1
ATOM 729 C CA . ALA A 1 94 ? -1.225 14.367 -0.679 1 97.94 94 ALA A CA 1
ATOM 730 C C . ALA A 1 94 ? -2.617 14.945 -0.921 1 97.94 94 ALA A C 1
ATOM 732 O O . ALA A 1 94 ? -2.822 16.156 -0.803 1 97.94 94 ALA A O 1
ATOM 733 N N . GLN A 1 95 ? -3.539 14.133 -1.454 1 96.62 95 GLN A N 1
ATOM 734 C CA . GLN A 1 95 ? -4.957 14.406 -1.248 1 96.62 95 GLN A CA 1
ATOM 735 C C . GLN A 1 95 ? -5.379 14.078 0.181 1 96.62 95 GLN A C 1
ATOM 737 O O . GLN A 1 95 ? -5.512 12.914 0.543 1 96.62 95 GLN A O 1
ATOM 742 N N . PRO A 1 96 ? -5.531 15.102 1.057 1 93.19 96 PRO A N 1
ATOM 7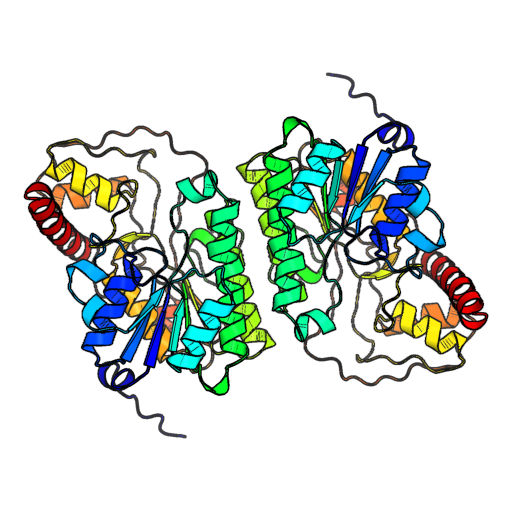43 C CA . PRO A 1 96 ? -5.656 14.852 2.494 1 93.19 96 PRO A CA 1
ATOM 744 C C . PRO A 1 96 ? -7.109 14.805 2.961 1 93.19 96 PRO A C 1
ATOM 746 O O . PRO A 1 96 ? -7.379 14.5 4.125 1 93.19 96 PRO A O 1
ATOM 749 N N . ILE A 1 97 ? -8.039 15.125 2.135 1 92.81 97 ILE A N 1
ATOM 750 C CA . ILE A 1 97 ? -9.422 15.281 2.549 1 92.81 97 ILE A CA 1
ATOM 751 C C . ILE A 1 97 ? -10.125 13.922 2.545 1 92.81 97 ILE A C 1
ATOM 753 O O . ILE A 1 97 ? -10.367 13.352 1.482 1 92.81 97 ILE A O 1
ATOM 757 N N . VAL A 1 98 ? -10.508 13.484 3.727 1 91.5 98 VAL A N 1
ATOM 758 C CA . VAL A 1 98 ? -11.023 12.133 3.939 1 91.5 98 VAL A CA 1
ATOM 759 C C . VAL A 1 98 ? -12.305 11.945 3.129 1 91.5 98 VAL A C 1
ATOM 761 O O . VAL A 1 98 ? -12.461 10.938 2.432 1 91.5 98 VAL A O 1
ATOM 764 N N . ASP A 1 99 ? -13.195 12.93 3.146 1 90.81 99 ASP A N 1
ATOM 765 C CA . ASP A 1 99 ? -14.461 12.828 2.426 1 90.81 99 ASP A CA 1
ATOM 766 C C . ASP A 1 99 ? -14.234 12.734 0.919 1 90.81 99 ASP A C 1
ATOM 768 O O . ASP A 1 99 ? -14.93 11.992 0.224 1 90.81 99 ASP A O 1
ATOM 772 N N . VAL A 1 100 ? -13.289 13.492 0.45 1 94.19 100 VAL A N 1
ATOM 773 C CA . VAL A 1 100 ? -12.938 13.438 -0.965 1 94.19 100 VAL A CA 1
ATOM 774 C C . VAL A 1 100 ? -12.367 12.062 -1.302 1 94.19 100 VAL A C 1
ATOM 776 O O . VAL A 1 100 ? -12.695 11.484 -2.342 1 94.19 100 VAL A O 1
ATOM 779 N N . ALA A 1 101 ? -11.57 11.508 -0.449 1 96.69 101 ALA A N 1
ATOM 780 C CA . ALA A 1 101 ? -10.992 10.188 -0.667 1 96.69 101 ALA A CA 1
ATOM 781 C C . ALA A 1 101 ? -12.078 9.125 -0.781 1 96.69 101 ALA A C 1
ATOM 783 O O . ALA A 1 101 ? -11.977 8.203 -1.598 1 96.69 101 ALA A O 1
ATOM 784 N N . HIS A 1 102 ? -13.062 9.234 0.042 1 95.12 102 HIS A N 1
ATOM 785 C CA . HIS A 1 102 ? -14.172 8.273 0.022 1 95.12 102 HIS A CA 1
ATOM 786 C C . HIS A 1 102 ? -14.938 8.344 -1.295 1 95.12 102 HIS A C 1
ATOM 788 O O . HIS A 1 102 ? -15.312 7.316 -1.854 1 95.12 102 HIS A O 1
ATOM 794 N N . ARG A 1 103 ? -15.148 9.547 -1.762 1 96.06 103 ARG A N 1
ATOM 795 C CA . ARG A 1 103 ? -15.938 9.75 -2.977 1 96.06 103 ARG A CA 1
ATOM 796 C C . ARG A 1 103 ? -15.109 9.445 -4.219 1 96.06 103 ARG A C 1
ATOM 798 O O . ARG A 1 103 ? -15.633 8.938 -5.211 1 96.06 103 ARG A O 1
ATOM 805 N N . PHE A 1 104 ? -13.812 9.805 -4.133 1 97.25 104 PHE A N 1
ATOM 806 C CA . PHE A 1 104 ? -12.93 9.68 -5.281 1 97.25 104 PHE A CA 1
ATOM 807 C C . PHE A 1 104 ? -11.648 8.945 -4.898 1 97.25 104 PHE A C 1
ATOM 809 O O . PHE A 1 104 ? -10.555 9.523 -4.941 1 97.25 104 PHE A O 1
ATOM 816 N N . PRO A 1 105 ? -11.75 7.641 -4.676 1 98.44 105 PRO A N 1
ATOM 817 C CA . PRO A 1 105 ? -10.586 6.898 -4.203 1 98.44 105 PRO A CA 1
ATOM 818 C C . PRO A 1 105 ? -9.461 6.836 -5.238 1 98.44 105 PRO A C 1
ATOM 820 O O . PRO A 1 105 ? -8.281 6.879 -4.879 1 98.44 105 PRO A O 1
ATOM 823 N N . LEU A 1 106 ? -9.836 6.758 -6.523 1 98.56 106 LEU A N 1
ATOM 824 C CA . LEU A 1 106 ? -8.828 6.641 -7.57 1 98.56 106 LEU A CA 1
ATOM 825 C C . LEU A 1 106 ? -7.891 7.844 -7.555 1 98.56 106 LEU A C 1
ATOM 827 O O . LEU A 1 106 ? -6.668 7.684 -7.574 1 98.56 106 LEU A O 1
ATOM 831 N N . GLN A 1 107 ? -8.445 8.992 -7.551 1 97.81 107 GLN A N 1
ATOM 832 C CA . GLN A 1 107 ? -7.645 10.211 -7.523 1 97.81 107 GLN A CA 1
ATOM 833 C C . GLN A 1 107 ? -6.777 10.273 -6.27 1 97.81 107 GLN A C 1
ATOM 835 O O . GLN A 1 107 ? -5.641 10.75 -6.316 1 97.81 107 GLN A O 1
ATOM 840 N N . THR A 1 108 ? -7.309 9.875 -5.156 1 98.56 108 THR A N 1
ATOM 841 C CA . THR A 1 108 ? -6.574 9.852 -3.895 1 98.56 108 THR A CA 1
ATOM 842 C C . THR A 1 108 ? -5.395 8.891 -3.975 1 98.56 108 THR A C 1
ATOM 844 O O . THR A 1 108 ? -4.281 9.227 -3.572 1 98.56 108 THR A O 1
ATOM 847 N N . PHE A 1 109 ? -5.59 7.691 -4.527 1 98.94 109 PHE A N 1
ATOM 848 C CA . PHE A 1 109 ? -4.523 6.703 -4.645 1 98.94 109 PHE A CA 1
ATOM 849 C C . PHE A 1 109 ? -3.453 7.172 -5.621 1 98.94 109 PHE A C 1
ATOM 851 O O . PHE A 1 109 ? -2.26 6.961 -5.391 1 98.94 109 PHE A O 1
ATOM 858 N N . GLU A 1 110 ? -3.869 7.824 -6.695 1 98.81 110 GLU A N 1
ATOM 859 C CA . GLU A 1 110 ? -2.91 8.383 -7.645 1 98.81 110 GLU A CA 1
ATOM 860 C C . GLU A 1 110 ? -1.999 9.406 -6.969 1 98.81 110 GLU A C 1
ATOM 862 O O . GLU A 1 110 ? -0.775 9.336 -7.105 1 98.81 110 GLU A O 1
ATOM 867 N N . ALA A 1 111 ? -2.582 10.273 -6.242 1 98.62 111 ALA A N 1
ATOM 868 C CA . ALA A 1 111 ? -1.806 11.336 -5.609 1 98.62 111 ALA A CA 1
ATOM 869 C C . ALA A 1 111 ? -0.959 10.797 -4.465 1 98.62 111 ALA A C 1
ATOM 871 O O . ALA A 1 111 ? 0.232 11.094 -4.367 1 98.62 111 ALA A O 1
ATOM 872 N N . ASN A 1 112 ? -1.566 10.008 -3.605 1 98.88 112 ASN A N 1
ATOM 873 C CA . ASN A 1 112 ? -0.923 9.641 -2.346 1 98.88 112 ASN A CA 1
ATOM 874 C C . ASN A 1 112 ? 0.028 8.461 -2.521 1 98.88 112 ASN A C 1
ATOM 876 O O . ASN A 1 112 ? 1.125 8.453 -1.962 1 98.88 112 ASN A O 1
ATOM 880 N N . ILE A 1 113 ? -0.426 7.426 -3.279 1 98.94 113 ILE A N 1
ATOM 881 C CA . ILE A 1 113 ? 0.376 6.215 -3.412 1 98.94 113 ILE A CA 1
ATOM 882 C C . ILE A 1 113 ? 1.334 6.355 -4.594 1 98.94 113 ILE A C 1
ATOM 884 O O . ILE A 1 113 ? 2.555 6.332 -4.418 1 98.94 113 ILE A O 1
ATOM 888 N N . ARG A 1 114 ? 0.773 6.566 -5.781 1 98.94 114 ARG A N 1
ATOM 889 C CA . ARG A 1 114 ? 1.617 6.703 -6.965 1 98.94 114 ARG A CA 1
ATOM 890 C C . ARG A 1 114 ? 2.57 7.887 -6.824 1 98.94 114 ARG A C 1
ATOM 892 O O . ARG A 1 114 ? 3.746 7.789 -7.18 1 98.94 114 ARG A O 1
ATOM 899 N N . GLY A 1 115 ? 2.057 8.984 -6.328 1 98.94 115 GLY A N 1
ATOM 900 C CA . GLY A 1 115 ? 2.91 10.133 -6.086 1 98.94 115 GLY A CA 1
ATOM 901 C C . GLY A 1 115 ? 4.09 9.828 -5.188 1 98.94 115 GLY A C 1
ATOM 902 O O . GLY A 1 115 ? 5.195 10.328 -5.41 1 98.94 115 GLY A O 1
ATOM 903 N N . THR A 1 116 ? 3.861 8.977 -4.176 1 98.94 116 THR A N 1
ATOM 904 C CA . THR A 1 116 ? 4.91 8.633 -3.225 1 98.94 116 THR A CA 1
ATOM 905 C C . THR A 1 116 ? 5.984 7.781 -3.893 1 98.94 116 THR A C 1
ATOM 907 O O . THR A 1 116 ? 7.176 8.086 -3.791 1 98.94 116 THR A O 1
ATOM 910 N N . TYR A 1 117 ? 5.578 6.688 -4.594 1 98.88 117 TYR A N 1
ATOM 911 C CA . TYR A 1 117 ? 6.641 5.859 -5.148 1 98.88 117 TYR A CA 1
ATOM 912 C C . TYR A 1 117 ? 7.293 6.539 -6.348 1 98.88 117 TYR A C 1
ATOM 914 O O . TYR A 1 117 ? 8.453 6.266 -6.672 1 98.88 117 TYR A O 1
ATOM 922 N N . ASN A 1 118 ? 6.605 7.473 -7.07 1 98.94 118 ASN A N 1
ATOM 923 C CA . ASN A 1 118 ? 7.262 8.305 -8.078 1 98.94 118 ASN A CA 1
ATOM 924 C C . ASN A 1 118 ? 8.398 9.117 -7.469 1 98.94 118 ASN A C 1
ATOM 926 O O . ASN A 1 118 ? 9.523 9.086 -7.961 1 98.94 118 ASN A O 1
ATOM 930 N N . LEU A 1 119 ? 8.078 9.82 -6.414 1 98.94 119 LEU A N 1
ATOM 931 C CA . LEU A 1 119 ? 9.047 10.711 -5.793 1 98.94 119 LEU A CA 1
ATOM 932 C C . LEU A 1 119 ? 10.219 9.922 -5.215 1 98.94 119 LEU A C 1
ATOM 934 O O . LEU A 1 119 ? 11.375 10.305 -5.387 1 98.94 119 LEU A O 1
ATOM 938 N N . LEU A 1 120 ? 9.914 8.859 -4.496 1 98.94 120 LEU A N 1
ATOM 939 C CA . LEU A 1 120 ? 10.961 8.055 -3.877 1 98.94 120 LEU A CA 1
ATOM 940 C C . LEU A 1 120 ? 11.867 7.43 -4.938 1 98.94 120 LEU A C 1
ATOM 942 O O . LEU A 1 120 ? 13.078 7.316 -4.738 1 98.94 120 LEU A O 1
ATOM 946 N N . GLU A 1 121 ? 11.258 6.996 -6.059 1 98.88 121 GLU A N 1
ATOM 947 C CA . GLU A 1 121 ? 12.062 6.441 -7.148 1 98.88 121 GLU A CA 1
ATOM 948 C C . GLU A 1 121 ? 13 7.492 -7.734 1 98.88 121 GLU A C 1
ATOM 950 O O . GLU A 1 121 ? 14.164 7.203 -8.016 1 98.88 121 GLU A O 1
ATOM 955 N N . VAL A 1 122 ? 12.492 8.711 -7.953 1 98.88 122 VAL A N 1
ATOM 956 C CA . VAL A 1 122 ? 13.328 9.797 -8.453 1 98.88 122 VAL A CA 1
ATOM 957 C C . VAL A 1 122 ? 14.477 10.047 -7.473 1 98.88 122 VAL A C 1
ATOM 959 O O . VAL A 1 122 ? 15.625 10.219 -7.887 1 98.88 122 VAL A O 1
ATOM 962 N N . CYS A 1 123 ? 14.195 10.094 -6.156 1 98.81 123 CYS A N 1
ATOM 963 C CA . CYS A 1 123 ? 15.227 10.289 -5.137 1 98.81 123 CYS A CA 1
ATOM 964 C C . CYS A 1 123 ? 16.266 9.172 -5.191 1 98.81 123 CYS A C 1
ATOM 966 O O . CYS A 1 123 ? 17.453 9.422 -5.035 1 98.81 123 CYS A O 1
ATOM 968 N N . ARG A 1 124 ? 15.789 7.926 -5.383 1 98.5 124 ARG A N 1
ATOM 969 C CA . ARG A 1 124 ? 16.703 6.789 -5.477 1 98.5 124 ARG A CA 1
ATOM 970 C C . ARG A 1 124 ? 17.641 6.934 -6.672 1 98.5 124 ARG A C 1
ATOM 972 O O . ARG A 1 124 ? 18.844 6.723 -6.551 1 98.5 124 ARG A O 1
ATOM 979 N N . ILE A 1 125 ? 17.047 7.277 -7.836 1 98.12 125 ILE A N 1
ATOM 980 C CA . ILE A 1 125 ? 17.812 7.43 -9.07 1 98.12 125 ILE A CA 1
ATOM 981 C C . ILE A 1 125 ? 18.875 8.508 -8.898 1 98.12 125 ILE A C 1
ATOM 983 O O . ILE A 1 125 ? 20 8.375 -9.398 1 98.12 125 ILE A O 1
ATOM 987 N N . HIS A 1 126 ? 18.594 9.547 -8.164 1 98.06 126 HIS A N 1
ATOM 988 C CA . HIS A 1 126 ? 19.5 10.672 -7.953 1 98.06 126 HIS A CA 1
ATOM 989 C C . HIS A 1 126 ? 20.031 10.688 -6.523 1 98.06 126 HIS A C 1
ATOM 991 O O . HIS A 1 126 ? 20.125 11.75 -5.906 1 98.06 126 HIS A O 1
ATOM 997 N N . SER A 1 127 ? 20.281 9.531 -6.023 1 97.06 127 SER A N 1
ATOM 998 C CA . SER A 1 127 ? 20.672 9.359 -4.625 1 97.06 127 SER A CA 1
ATOM 999 C C . SER A 1 127 ? 21.969 10.086 -4.316 1 97.06 127 SER A C 1
ATOM 1001 O O . SER A 1 127 ? 22.297 10.328 -3.15 1 97.06 127 SER A O 1
ATOM 1003 N N . GLN A 1 128 ? 22.719 10.453 -5.348 1 97.12 128 GLN A N 1
ATOM 1004 C CA . GLN A 1 128 ? 23.953 11.219 -5.125 1 97.12 128 GLN A CA 1
ATOM 1005 C C . GLN A 1 128 ? 23.641 12.641 -4.664 1 97.12 128 GLN A C 1
ATOM 1007 O O . GLN A 1 128 ? 24.469 13.297 -4.039 1 97.12 128 GLN A O 1
ATOM 1012 N N . LEU A 1 129 ? 22.453 13.117 -4.922 1 97.38 129 LEU A N 1
ATOM 1013 C CA . LEU A 1 129 ? 22.047 14.469 -4.566 1 97.38 129 LEU A CA 1
ATOM 1014 C C . LEU A 1 129 ? 21.281 14.477 -3.246 1 97.38 129 LEU A C 1
ATOM 1016 O O . LEU A 1 129 ? 21.5 15.352 -2.406 1 97.38 129 LEU A O 1
ATOM 1020 N N . VAL A 1 130 ? 20.422 13.5 -3.086 1 97.81 130 VAL A N 1
ATOM 1021 C CA . VAL A 1 130 ? 19.438 13.508 -2.012 1 97.81 130 VAL A CA 1
ATOM 1022 C C . VAL A 1 130 ? 20 12.812 -0.778 1 97.81 130 VAL A C 1
ATOM 1024 O O . VAL A 1 130 ? 20.266 11.609 -0.8 1 97.81 130 VAL A O 1
ATOM 1027 N N . LYS A 1 131 ? 20.047 13.562 0.32 1 96.88 131 LYS A N 1
ATOM 1028 C CA . LYS A 1 131 ? 20.688 13.039 1.525 1 96.88 131 LYS A CA 1
ATOM 1029 C C . LYS A 1 131 ? 19.656 12.789 2.627 1 96.88 131 LYS A C 1
ATOM 1031 O O . LYS A 1 131 ? 19.938 12.078 3.594 1 96.88 131 LYS A O 1
ATOM 1036 N N . ARG A 1 132 ? 18.516 13.398 2.467 1 97.69 132 ARG A N 1
ATOM 1037 C CA . ARG A 1 132 ? 17.453 13.289 3.459 1 97.69 132 ARG A CA 1
ATOM 1038 C C . ARG A 1 132 ? 16.078 13.32 2.795 1 97.69 132 ARG A C 1
ATOM 1040 O O . ARG A 1 132 ? 15.805 14.195 1.969 1 97.69 132 ARG A O 1
ATOM 1047 N N . VAL A 1 133 ? 15.258 12.359 3.137 1 98.81 133 VAL A N 1
ATOM 1048 C CA . VAL A 1 133 ? 13.867 12.352 2.691 1 98.81 133 VAL A CA 1
ATOM 1049 C C . VAL A 1 133 ? 12.938 12.18 3.893 1 98.81 133 VAL A C 1
ATOM 1051 O O . VAL A 1 133 ? 13.062 11.211 4.648 1 98.81 133 VAL A O 1
ATOM 1054 N N . VAL A 1 134 ? 12.086 13.117 4.145 1 98.94 134 VAL A N 1
ATOM 1055 C CA . VAL A 1 134 ? 11.094 13.031 5.215 1 98.94 134 VAL A CA 1
ATOM 1056 C C . VAL A 1 134 ? 9.695 12.891 4.613 1 98.94 134 VAL A C 1
ATOM 1058 O O . VAL A 1 134 ? 9.289 13.703 3.781 1 98.94 134 VAL A O 1
ATOM 1061 N N . ILE A 1 135 ? 8.977 11.867 5.043 1 98.88 135 ILE A N 1
ATOM 1062 C CA . ILE A 1 135 ? 7.676 11.508 4.496 1 98.88 135 ILE A CA 1
ATOM 1063 C C . ILE A 1 135 ? 6.586 11.82 5.512 1 98.88 135 ILE A C 1
ATOM 1065 O O . ILE A 1 135 ? 6.695 11.453 6.688 1 98.88 135 ILE A O 1
ATOM 1069 N N . ALA A 1 136 ? 5.566 12.484 5.027 1 98.81 136 ALA A N 1
ATOM 1070 C CA . ALA A 1 136 ? 4.371 12.672 5.848 1 98.81 136 ALA A CA 1
ATOM 1071 C C . ALA A 1 136 ? 3.426 11.484 5.719 1 98.81 136 ALA A C 1
ATOM 1073 O O . ALA A 1 136 ? 2.697 11.367 4.73 1 98.81 136 ALA A O 1
ATOM 1074 N N . SER A 1 137 ? 3.445 10.664 6.652 1 98.5 137 SER A N 1
ATOM 1075 C CA . SER A 1 137 ? 2.383 9.68 6.828 1 98.5 137 SER A CA 1
ATOM 1076 C C . SER A 1 137 ? 1.285 10.203 7.746 1 98.5 137 SER A C 1
ATOM 1078 O O . SER A 1 137 ? 0.89 11.367 7.648 1 98.5 137 SER A O 1
ATOM 1080 N N . SER A 1 138 ? 0.669 9.391 8.5 1 97.62 138 SER A N 1
ATOM 1081 C CA . SER A 1 138 ? -0.462 9.805 9.328 1 97.62 138 SER A CA 1
ATOM 1082 C C . SER A 1 138 ? -0.769 8.766 10.398 1 97.62 138 SER A C 1
ATOM 1084 O O . SER A 1 138 ? -0.413 7.59 10.258 1 97.62 138 SER A O 1
ATOM 1086 N N . ASP A 1 139 ? -1.386 9.234 11.492 1 97.38 139 ASP A N 1
ATOM 1087 C CA . ASP A 1 139 ? -1.91 8.273 12.453 1 97.38 139 ASP A CA 1
ATOM 1088 C C . ASP A 1 139 ? -2.963 7.375 11.82 1 97.38 139 ASP A C 1
ATOM 1090 O O . ASP A 1 139 ? -3.166 6.238 12.25 1 97.38 139 ASP A O 1
ATOM 1094 N N . LYS A 1 140 ? -3.588 7.844 10.766 1 96.62 140 LYS A N 1
ATOM 1095 C CA . LYS A 1 140 ? -4.629 7.094 10.07 1 96.62 140 LYS A CA 1
ATOM 1096 C C . LYS A 1 140 ? -4.055 5.848 9.398 1 96.62 140 LYS A C 1
ATOM 1098 O O . LYS A 1 140 ? -4.793 4.918 9.07 1 96.62 140 LYS A O 1
ATOM 1103 N N . ALA A 1 141 ? -2.738 5.809 9.172 1 98.19 141 ALA A N 1
ATOM 1104 C CA . ALA A 1 141 ? -2.104 4.652 8.547 1 98.19 141 ALA A CA 1
ATOM 1105 C C . ALA A 1 141 ? -2.283 3.4 9.398 1 98.19 141 ALA A C 1
ATOM 1107 O O . ALA A 1 141 ? -2.295 2.281 8.883 1 98.19 141 ALA A O 1
ATOM 1108 N N . TYR A 1 142 ? -2.484 3.592 10.711 1 98.06 142 TYR A N 1
ATOM 1109 C CA . TYR A 1 142 ? -2.613 2.473 11.641 1 98.06 142 TYR A CA 1
ATOM 1110 C C . TYR A 1 142 ? -3.979 1.809 11.508 1 98.06 142 TYR A C 1
ATOM 1112 O O . TYR A 1 142 ? -4.152 0.649 11.891 1 98.06 142 TYR A O 1
ATOM 1120 N N . GLY A 1 143 ? -4.961 2.531 10.969 1 96.44 143 GLY A N 1
ATOM 1121 C CA . GLY A 1 143 ? -6.32 2.027 11.078 1 96.44 143 GLY A CA 1
ATOM 1122 C C . GLY A 1 143 ? -6.785 1.873 12.516 1 96.44 143 GLY A C 1
ATOM 1123 O O . GLY A 1 143 ? -6.176 2.424 13.43 1 96.44 143 GLY A O 1
ATOM 1124 N N . ALA A 1 144 ? -7.918 1.224 12.656 1 94.69 144 ALA A N 1
ATOM 1125 C CA . ALA A 1 144 ? -8.453 0.991 13.992 1 94.69 144 ALA A CA 1
ATOM 1126 C C . ALA A 1 144 ? -7.602 -0.021 14.758 1 94.69 144 ALA A C 1
ATOM 1128 O O . ALA A 1 144 ? -7.25 -1.073 14.219 1 94.69 144 ALA A O 1
ATOM 1129 N N . GLN A 1 145 ? -7.219 0.357 15.938 1 94.88 145 GLN A N 1
ATOM 1130 C CA . GLN A 1 145 ? -6.461 -0.512 16.828 1 94.88 145 GLN A CA 1
ATOM 1131 C C . GLN A 1 145 ? -7.188 -0.694 18.156 1 94.88 145 GLN A C 1
ATOM 1133 O O . GLN A 1 145 ? -7.883 0.212 18.625 1 94.88 145 GLN A O 1
ATOM 1138 N N . THR A 1 146 ? -6.957 -1.858 18.781 1 92.69 146 THR A N 1
ATOM 1139 C CA . THR A 1 146 ? -7.609 -2.139 20.047 1 92.69 146 THR A CA 1
ATOM 1140 C C . THR A 1 146 ? -6.785 -1.592 21.203 1 92.69 146 THR A C 1
ATOM 1142 O O . THR A 1 146 ? -7.328 -1.294 22.281 1 92.69 146 THR A O 1
ATOM 1145 N N . GLN A 1 147 ? -5.535 -1.454 21.016 1 96.31 147 GLN A N 1
ATOM 1146 C CA . GLN A 1 147 ? -4.641 -0.984 22.062 1 96.31 147 GLN A CA 1
ATOM 1147 C C . GLN A 1 147 ? -4.293 0.489 21.875 1 96.31 147 GLN A C 1
ATOM 1149 O O . GLN A 1 147 ? -4.055 0.935 20.75 1 96.31 147 GLN A O 1
ATOM 1154 N N . LEU A 1 148 ? -4.277 1.236 23 1 97.06 148 LEU A N 1
ATOM 1155 C CA . LEU A 1 148 ? -3.922 2.65 23.031 1 97.06 148 LEU A CA 1
ATOM 1156 C C . LEU A 1 148 ? -2.852 2.924 24.078 1 97.06 148 LEU A C 1
ATOM 1158 O O . LEU A 1 148 ? -2.791 2.238 25.094 1 97.06 148 LEU A O 1
ATOM 1162 N N . PRO A 1 149 ? -2.061 3.98 23.922 1 98.25 149 PRO A N 1
ATOM 1163 C CA . PRO A 1 149 ? -1.905 4.758 22.688 1 98.25 149 PRO A CA 1
ATOM 1164 C C . PRO A 1 149 ? -1.258 3.955 21.562 1 98.25 149 PRO A C 1
ATOM 1166 O O . PRO A 1 149 ? -0.638 2.918 21.812 1 98.25 149 PRO A O 1
ATOM 1169 N N . TYR A 1 150 ? -1.454 4.426 20.328 1 98.44 150 TYR A N 1
ATOM 1170 C CA . TYR A 1 150 ? -0.791 3.797 19.188 1 98.44 150 TYR A CA 1
ATOM 1171 C C . TYR A 1 150 ? 0.723 3.938 19.281 1 98.44 150 TYR A C 1
ATOM 1173 O O . TYR A 1 150 ? 1.228 4.996 19.672 1 98.44 150 TYR A O 1
ATOM 1181 N N . THR A 1 151 ? 1.442 2.912 19.031 1 98.56 151 THR A N 1
ATOM 1182 C CA . THR A 1 151 ? 2.898 2.936 18.953 1 98.56 151 THR A CA 1
ATOM 1183 C C . THR A 1 151 ? 3.373 2.57 17.547 1 98.56 151 THR A C 1
ATOM 1185 O O . THR A 1 151 ? 2.607 2.021 16.75 1 98.56 151 THR A O 1
ATOM 1188 N N . GLU A 1 152 ? 4.625 2.865 17.25 1 98.5 152 GLU A N 1
ATOM 1189 C CA . GLU A 1 152 ? 5.148 2.721 15.898 1 98.5 152 GLU A CA 1
ATOM 1190 C C . GLU A 1 152 ? 5.254 1.252 15.5 1 98.5 152 GLU A C 1
ATOM 1192 O O . GLU A 1 152 ? 5.414 0.934 14.32 1 98.5 152 GLU A O 1
ATOM 1197 N N . GLU A 1 153 ? 5.125 0.322 16.406 1 96.31 153 GLU A N 1
ATOM 1198 C CA . GLU A 1 153 ? 5.266 -1.104 16.125 1 96.31 153 GLU A CA 1
ATOM 1199 C C . GLU A 1 153 ? 3.949 -1.71 15.656 1 96.31 153 GLU A C 1
ATOM 1201 O O . GLU A 1 153 ? 3.922 -2.836 15.156 1 96.31 153 GLU A O 1
ATOM 1206 N N . MET A 1 154 ? 2.941 -0.958 15.812 1 97.56 154 MET A N 1
ATOM 1207 C CA . MET A 1 154 ? 1.623 -1.478 15.461 1 97.56 154 MET A CA 1
ATOM 1208 C C . MET A 1 154 ? 1.469 -1.604 13.953 1 97.56 154 MET A C 1
ATOM 1210 O O . MET A 1 154 ? 2.111 -0.874 13.195 1 97.56 154 MET A O 1
ATOM 1214 N N . SER A 1 155 ? 0.607 -2.486 13.547 1 97.31 155 SER A N 1
ATOM 1215 C CA . SER A 1 155 ? 0.387 -2.785 12.133 1 97.31 155 SER A CA 1
ATOM 1216 C C . SER A 1 155 ? -0.231 -1.596 11.406 1 97.31 155 SER A C 1
ATOM 1218 O O . SER A 1 155 ? -1.015 -0.844 11.992 1 97.31 155 SER A O 1
ATOM 1220 N N . LEU A 1 156 ? 0.142 -1.403 10.164 1 98.31 156 LEU A N 1
ATOM 1221 C CA . LEU A 1 156 ? -0.51 -0.479 9.242 1 98.31 156 LEU A CA 1
ATOM 1222 C C . LEU A 1 156 ? -1.681 -1.151 8.531 1 98.31 156 LEU A C 1
ATOM 1224 O O . LEU A 1 156 ? -1.48 -2.02 7.684 1 98.31 156 LEU A O 1
ATOM 1228 N N . GLN A 1 157 ? -2.875 -0.753 8.891 1 97.75 157 GLN A N 1
ATOM 1229 C CA . GLN A 1 157 ? -4.035 -1.53 8.469 1 97.75 157 GLN A CA 1
ATOM 1230 C C . GLN A 1 157 ? -5.234 -0.625 8.203 1 97.75 157 GLN A C 1
ATOM 1232 O O . GLN A 1 157 ? -6.336 -0.882 8.688 1 97.75 157 GLN A O 1
ATOM 1237 N N . GLY A 1 158 ? -4.965 0.459 7.469 1 96.62 158 GLY A N 1
ATOM 1238 C CA . GLY A 1 158 ? -6.062 1.319 7.062 1 96.62 158 GLY A CA 1
ATOM 1239 C C . GLY A 1 158 ? -7.156 0.578 6.316 1 96.62 158 GLY A C 1
ATOM 1240 O O . GLY A 1 158 ? -6.879 -0.369 5.574 1 96.62 158 GLY A O 1
ATOM 1241 N N . ARG A 1 159 ? -8.445 1.049 6.496 1 96.31 159 ARG A N 1
ATOM 1242 C CA . ARG A 1 159 ? -9.562 0.335 5.887 1 96.31 159 ARG A CA 1
ATOM 1243 C C . ARG A 1 159 ? -10.375 1.256 4.977 1 96.31 159 ARG A C 1
ATOM 1245 O O . ARG A 1 159 ? -11.234 0.795 4.227 1 96.31 159 ARG A O 1
ATOM 1252 N N . HIS A 1 160 ? -10.148 2.537 5.051 1 97.06 160 HIS A N 1
ATOM 1253 C CA . HIS A 1 160 ? -10.773 3.529 4.184 1 97.06 160 HIS A CA 1
ATOM 1254 C C . HIS A 1 160 ? -9.758 4.141 3.225 1 97.06 160 HIS A C 1
ATOM 1256 O O . HIS A 1 160 ? -8.547 4.098 3.484 1 97.06 160 HIS A O 1
ATOM 1262 N N . PRO A 1 161 ? -10.195 4.711 2.119 1 98.12 161 PRO A N 1
ATOM 1263 C CA . PRO A 1 161 ? -9.281 5.098 1.04 1 98.12 161 PRO A CA 1
ATOM 1264 C C . PRO A 1 161 ? -8.148 6.008 1.518 1 98.12 161 PRO A C 1
ATOM 1266 O O . PRO A 1 161 ? -6.988 5.801 1.159 1 98.12 161 PRO A O 1
ATOM 1269 N N . TYR A 1 162 ? -8.469 7.02 2.293 1 97.56 162 TYR A N 1
ATOM 1270 C CA . TYR A 1 162 ? -7.391 7.867 2.793 1 97.56 162 TYR A CA 1
ATOM 1271 C C . TYR A 1 162 ? -6.453 7.082 3.703 1 97.56 162 TYR A C 1
ATOM 1273 O O . TYR A 1 162 ? -5.23 7.176 3.576 1 97.56 162 TYR A O 1
ATOM 1281 N N . GLU A 1 163 ? -7 6.316 4.641 1 97.69 163 GLU A N 1
ATOM 1282 C CA . GLU A 1 163 ? -6.215 5.523 5.586 1 97.69 163 GLU A CA 1
ATOM 1283 C C . GLU A 1 163 ? -5.281 4.562 4.855 1 97.69 163 GLU A C 1
ATOM 1285 O O . GLU A 1 163 ? -4.09 4.492 5.164 1 97.69 163 GLU A O 1
ATOM 1290 N N . VAL A 1 164 ? -5.828 3.869 3.914 1 98.56 164 VAL A N 1
ATOM 1291 C CA . VAL A 1 164 ? -5.047 2.869 3.195 1 98.56 164 VAL A CA 1
ATOM 1292 C C . VAL A 1 164 ? -3.971 3.555 2.357 1 98.56 164 VAL A C 1
ATOM 1294 O O . VAL A 1 164 ? -2.861 3.035 2.211 1 98.56 164 VAL A O 1
ATOM 1297 N N . SER A 1 165 ? -4.297 4.727 1.757 1 98.88 165 SER A N 1
ATOM 1298 C CA . SER A 1 165 ? -3.291 5.465 0.997 1 98.88 165 SER A CA 1
ATOM 1299 C C . SER A 1 165 ? -2.084 5.805 1.863 1 98.88 165 SER A C 1
ATOM 1301 O O . SER A 1 165 ? -0.946 5.773 1.391 1 98.88 165 SER A O 1
ATOM 1303 N N . LYS A 1 166 ? -2.33 6.102 3.098 1 98.81 166 LYS A N 1
ATOM 1304 C CA . LYS A 1 166 ? -1.233 6.438 4 1 98.81 166 LYS A CA 1
ATOM 1305 C C . LYS A 1 166 ? -0.517 5.18 4.488 1 98.81 166 LYS A C 1
ATOM 1307 O O . LYS A 1 166 ? 0.697 5.191 4.699 1 98.81 166 LYS A O 1
ATOM 1312 N N . SER A 1 167 ? -1.3 4.09 4.73 1 98.88 167 SER A N 1
ATOM 1313 C CA . SER A 1 167 ? -0.644 2.816 5.012 1 98.88 167 SER A CA 1
ATOM 1314 C C . SER A 1 167 ? 0.34 2.443 3.908 1 98.88 167 SER A C 1
ATOM 1316 O O . SER A 1 167 ? 1.483 2.078 4.188 1 98.88 167 SER A O 1
ATOM 1318 N N . CYS A 1 168 ? -0.116 2.541 2.682 1 98.94 168 CYS A N 1
ATOM 1319 C CA . CYS A 1 168 ? 0.711 2.201 1.529 1 98.94 168 CYS A CA 1
ATOM 1320 C C . CYS A 1 168 ? 1.899 3.148 1.413 1 98.94 168 CYS A C 1
ATOM 1322 O O . CYS A 1 168 ? 3.027 2.711 1.178 1 98.94 168 CYS A O 1
ATOM 1324 N N . THR A 1 169 ? 1.648 4.441 1.604 1 98.88 169 THR A N 1
ATOM 1325 C CA . THR A 1 169 ? 2.717 5.438 1.591 1 98.88 169 THR A CA 1
ATOM 1326 C C . THR A 1 169 ? 3.812 5.066 2.586 1 98.88 169 THR A C 1
ATOM 1328 O O . THR A 1 169 ? 5 5.109 2.254 1 98.88 169 THR A O 1
ATOM 1331 N N . ASP A 1 170 ? 3.414 4.715 3.73 1 98.88 170 ASP A N 1
ATOM 1332 C CA . ASP A 1 170 ? 4.32 4.352 4.812 1 98.88 170 ASP A CA 1
ATOM 1333 C C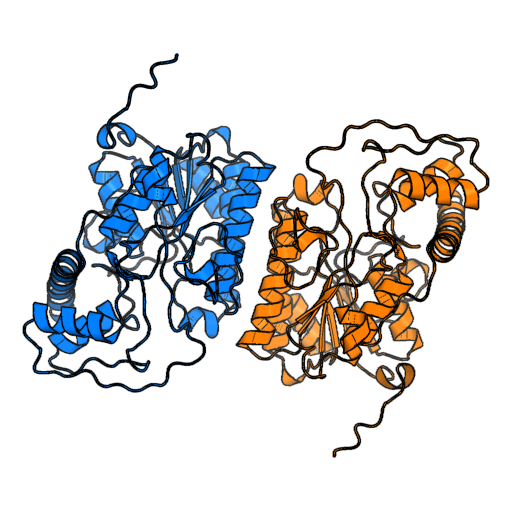 . ASP A 1 170 ? 5.137 3.111 4.453 1 98.88 170 ASP A C 1
ATOM 1335 O O . ASP A 1 170 ? 6.367 3.137 4.508 1 98.88 170 ASP A O 1
ATOM 1339 N N . LEU A 1 171 ? 4.477 2.061 4.008 1 98.81 171 LEU A N 1
ATOM 1340 C CA . LEU A 1 171 ? 5.117 0.8 3.65 1 98.81 171 LEU A CA 1
ATOM 1341 C C . LEU A 1 171 ? 6.109 1 2.51 1 98.81 171 LEU A C 1
ATOM 1343 O O . LEU A 1 171 ? 7.234 0.498 2.564 1 98.81 171 LEU A O 1
ATOM 1347 N N . ILE A 1 172 ? 5.723 1.736 1.493 1 98.94 172 ILE A N 1
ATOM 1348 C CA . ILE A 1 172 ? 6.574 1.997 0.338 1 98.94 172 ILE A CA 1
ATOM 1349 C C . ILE A 1 172 ? 7.812 2.775 0.774 1 98.94 172 ILE A C 1
ATOM 1351 O O . ILE A 1 172 ? 8.922 2.492 0.322 1 98.94 172 ILE A O 1
ATOM 1355 N N . SER A 1 173 ? 7.598 3.748 1.66 1 98.88 173 SER A N 1
ATOM 1356 C CA . SER A 1 173 ? 8.711 4.543 2.168 1 98.88 173 SER A CA 1
ATOM 1357 C C . SER A 1 173 ? 9.727 3.674 2.906 1 98.88 173 SER A C 1
ATOM 1359 O O . SER A 1 173 ? 10.93 3.793 2.689 1 98.88 173 SER A O 1
ATOM 1361 N N . GLN A 1 174 ? 9.227 2.836 3.787 1 98.38 174 GLN A N 1
ATOM 1362 C CA . GLN A 1 174 ? 10.102 1.914 4.512 1 98.38 174 GLN A CA 1
ATOM 1363 C C . GLN A 1 174 ? 10.852 0.999 3.549 1 98.38 174 GLN A C 1
ATOM 1365 O O . GLN A 1 174 ? 12.031 0.712 3.754 1 98.38 174 GLN A O 1
ATOM 1370 N N . CYS A 1 175 ? 10.227 0.546 2.527 1 98.25 175 CYS A N 1
ATOM 1371 C CA . CYS A 1 175 ? 10.805 -0.329 1.515 1 98.25 175 CYS A CA 1
ATOM 1372 C C . CYS A 1 175 ? 12.023 0.313 0.872 1 98.25 175 CYS A C 1
ATOM 1374 O O . CYS A 1 175 ? 13.078 -0.322 0.75 1 98.25 175 CYS A O 1
ATOM 1376 N N . TYR A 1 176 ? 11.883 1.568 0.439 1 98.62 176 TYR A N 1
ATOM 1377 C CA . TYR A 1 176 ? 12.977 2.24 -0.257 1 98.62 176 TYR A CA 1
ATOM 1378 C C . TYR A 1 176 ? 14.188 2.396 0.653 1 98.62 176 TYR A C 1
ATOM 1380 O O . TYR A 1 176 ? 15.328 2.316 0.194 1 98.62 176 TYR A O 1
ATOM 1388 N N . SER A 1 177 ? 13.938 2.676 1.924 1 98.12 177 SER A N 1
ATOM 1389 C CA . SER A 1 177 ? 15.055 2.758 2.863 1 98.12 177 SER A CA 1
ATOM 1390 C C . SER A 1 177 ? 15.695 1.392 3.078 1 98.12 177 SER A C 1
ATOM 1392 O O . SER A 1 177 ? 16.922 1.256 3.004 1 98.12 177 SER A O 1
ATOM 1394 N N . HIS A 1 178 ? 14.875 0.409 3.316 1 96.44 178 HIS A N 1
ATOM 1395 C CA . HIS A 1 178 ? 15.359 -0.927 3.641 1 96.44 178 HIS A CA 1
ATOM 1396 C C . HIS A 1 178 ? 16.109 -1.537 2.463 1 96.44 178 HIS A C 1
ATOM 1398 O O . HIS A 1 178 ? 17.188 -2.117 2.641 1 96.44 178 HIS A O 1
ATOM 1404 N N . THR A 1 179 ? 15.578 -1.437 1.299 1 96.38 179 THR A N 1
ATOM 1405 C CA . THR A 1 179 ? 16.078 -2.146 0.126 1 96.38 179 THR A CA 1
ATOM 1406 C C . THR A 1 179 ? 17.203 -1.368 -0.538 1 96.38 179 THR A C 1
ATOM 1408 O O . THR A 1 179 ? 18.203 -1.957 -0.983 1 96.38 179 THR A O 1
ATOM 1411 N N . TYR A 1 180 ? 17.078 -0.055 -0.617 1 97.12 180 TYR A N 1
ATOM 1412 C CA . TYR A 1 180 ? 18 0.732 -1.421 1 97.12 180 TYR A CA 1
ATOM 1413 C C . TYR A 1 180 ? 18.844 1.652 -0.542 1 97.12 180 TYR A C 1
ATOM 1415 O O . TYR A 1 180 ? 19.609 2.471 -1.048 1 97.12 180 TYR A O 1
ATOM 1423 N N . LYS A 1 181 ? 18.609 1.624 0.78 1 96.62 181 LYS A N 1
ATOM 1424 C CA . LYS A 1 181 ? 19.344 2.418 1.764 1 96.62 181 LYS A CA 1
ATOM 1425 C C . LYS A 1 181 ? 19.125 3.91 1.542 1 96.62 181 LYS A C 1
ATOM 1427 O O . LYS A 1 181 ? 20 4.727 1.845 1 96.62 181 LYS A O 1
ATOM 1432 N N . LEU A 1 182 ? 18.047 4.27 0.837 1 97.75 182 LEU A N 1
ATOM 1433 C CA . LEU A 1 182 ? 17.656 5.672 0.751 1 97.75 182 LEU A CA 1
ATOM 1434 C C . LEU A 1 182 ? 17.406 6.254 2.139 1 97.75 182 LEU A C 1
ATOM 1436 O O . LEU A 1 182 ? 16.766 5.613 2.98 1 97.75 182 LEU A O 1
ATOM 1440 N N . PRO A 1 183 ? 17.953 7.43 2.486 1 98 183 PRO A N 1
ATOM 1441 C CA . PRO A 1 183 ? 17.781 8.016 3.82 1 98 183 PRO A CA 1
ATOM 1442 C C . PRO A 1 183 ? 16.391 8.602 4.043 1 98 183 PRO A C 1
ATOM 1444 O O . PRO A 1 183 ? 16.234 9.828 4.012 1 98 183 PRO A O 1
ATOM 1447 N N . VAL A 1 184 ? 15.438 7.746 4.344 1 98.56 184 VAL A N 1
ATOM 1448 C CA . VAL A 1 184 ? 14.031 8.109 4.488 1 98.56 184 VAL A CA 1
ATOM 1449 C C . VAL A 1 184 ? 13.617 8 5.957 1 98.56 184 VAL A C 1
ATOM 1451 O O . VAL A 1 184 ? 13.969 7.031 6.633 1 98.56 184 VAL A O 1
ATOM 1454 N N . ALA A 1 185 ? 12.977 8.984 6.445 1 98.69 185 ALA A N 1
ATOM 1455 C CA . ALA A 1 185 ? 12.312 8.922 7.742 1 98.69 185 ALA A CA 1
ATOM 1456 C C . ALA A 1 185 ? 10.844 9.328 7.625 1 98.69 185 ALA A C 1
ATOM 1458 O O . ALA A 1 185 ? 10.492 10.164 6.789 1 98.69 185 ALA A O 1
ATOM 1459 N N . ILE A 1 186 ? 9.992 8.719 8.43 1 98.88 186 ILE A N 1
ATOM 1460 C CA . ILE A 1 186 ? 8.547 8.859 8.273 1 98.88 186 ILE A CA 1
ATOM 1461 C C . ILE A 1 186 ? 7.949 9.492 9.523 1 98.88 186 ILE A C 1
ATOM 1463 O O . ILE A 1 186 ? 8.242 9.07 10.641 1 98.88 186 ILE A O 1
ATOM 1467 N N . ALA A 1 187 ? 7.18 10.492 9.328 1 98.88 187 ALA A N 1
ATOM 1468 C CA . ALA A 1 187 ? 6.469 11.141 10.422 1 98.88 187 ALA A CA 1
ATOM 1469 C C . ALA A 1 187 ? 4.992 10.75 10.422 1 98.88 187 ALA A C 1
ATOM 1471 O O . ALA A 1 187 ? 4.316 10.859 9.398 1 98.88 187 ALA A O 1
ATOM 1472 N N . ARG A 1 188 ? 4.5 10.25 11.5 1 98.81 188 ARG A N 1
ATOM 1473 C CA . ARG A 1 188 ? 3.084 9.977 11.727 1 98.81 188 ARG A CA 1
ATOM 1474 C C . ARG A 1 188 ? 2.504 10.914 12.781 1 98.81 188 ARG A C 1
ATOM 1476 O O . ARG A 1 188 ? 2.783 10.773 13.969 1 98.81 188 ARG A O 1
ATOM 1483 N N . CYS A 1 189 ? 1.684 11.844 12.312 1 97.25 189 CYS A N 1
ATOM 1484 C CA . CYS A 1 189 ? 1.05 12.828 13.18 1 97.25 189 CYS A CA 1
ATOM 1485 C C . CYS A 1 189 ? -0.459 12.617 13.234 1 97.25 189 CYS A C 1
ATOM 1487 O O . CYS A 1 189 ? -1.048 12.086 12.289 1 97.25 189 CYS A O 1
ATOM 1489 N N . GLY A 1 190 ? -1.012 13 14.359 1 92.81 190 GLY A N 1
ATOM 1490 C CA . GLY A 1 190 ? -2.463 13.055 14.453 1 92.81 190 GLY A CA 1
ATOM 1491 C C . GLY A 1 190 ? -3.057 14.297 13.82 1 92.81 190 GLY A C 1
ATOM 1492 O O . GLY A 1 190 ? -2.463 14.883 12.914 1 92.81 190 GLY A O 1
ATOM 1493 N N . ASN A 1 191 ? -4.195 14.773 14.203 1 95.62 191 ASN A N 1
ATOM 1494 C CA . ASN A 1 191 ? -4.965 15.898 13.68 1 95.62 191 ASN A CA 1
ATOM 1495 C C . ASN A 1 191 ? -4.211 17.219 13.844 1 95.62 191 ASN A C 1
ATOM 1497 O O . ASN A 1 191 ? -4.355 17.891 14.859 1 95.62 191 ASN A O 1
ATOM 1501 N N . ILE A 1 192 ? -3.564 17.594 12.797 1 98.25 192 ILE A N 1
ATOM 1502 C CA . ILE A 1 192 ? -2.818 18.859 12.805 1 98.25 192 ILE A CA 1
ATOM 1503 C C . ILE A 1 192 ? -3.781 20.031 12.633 1 98.25 192 ILE A C 1
ATOM 1505 O O . ILE A 1 192 ? -4.652 20 11.758 1 98.25 192 ILE A O 1
ATOM 1509 N N . TYR A 1 193 ? -3.658 21.016 13.492 1 98.38 193 TYR A N 1
ATOM 1510 C CA . TYR A 1 193 ? -4.477 22.219 13.391 1 98.38 193 TYR A CA 1
ATOM 1511 C C . TYR A 1 193 ? -3.609 23.469 13.398 1 98.38 193 TYR A C 1
ATOM 1513 O O . TYR A 1 193 ? -2.459 23.438 13.844 1 98.38 193 TYR A O 1
ATOM 1521 N N . GLY A 1 194 ? -4.082 24.531 12.906 1 98.62 194 GLY A N 1
ATOM 1522 C CA . GLY A 1 194 ? -3.383 25.797 12.859 1 98.62 194 GLY A CA 1
ATOM 1523 C C . GLY A 1 194 ? -3.883 26.719 11.758 1 98.62 194 GLY A C 1
ATOM 1524 O O . GLY A 1 194 ? -4.801 26.359 11.023 1 98.62 194 GLY A O 1
ATOM 1525 N N . GLY A 1 195 ? -3.346 27.953 11.773 1 97.88 195 GLY A N 1
ATOM 1526 C CA . GLY A 1 195 ? -3.662 28.859 10.688 1 97.88 195 GLY A CA 1
ATOM 1527 C C . GLY A 1 195 ? -3.264 28.328 9.328 1 97.88 195 GLY A C 1
ATOM 1528 O O . GLY A 1 195 ? -2.232 27.656 9.188 1 97.88 195 GLY A O 1
ATOM 1529 N N . GLY A 1 196 ? -4.156 28.547 8.336 1 97 196 GLY A N 1
ATOM 1530 C CA . GLY A 1 196 ? -3.836 28.109 6.984 1 97 196 GLY A CA 1
ATOM 1531 C C . GLY A 1 196 ? -4.641 26.906 6.535 1 97 196 GLY A C 1
ATOM 1532 O O . GLY A 1 196 ? -4.652 26.562 5.352 1 97 196 GLY A O 1
ATOM 1533 N N . ASP A 1 197 ? -5.277 26.234 7.504 1 97.56 197 ASP A N 1
ATOM 1534 C CA . ASP A 1 197 ? -6.188 25.172 7.129 1 97.56 197 ASP A CA 1
ATOM 1535 C C . ASP A 1 197 ? -7.477 25.719 6.523 1 97.56 197 ASP A C 1
ATOM 1537 O O . ASP A 1 197 ? -8.297 26.312 7.234 1 97.56 197 ASP A O 1
ATOM 1541 N N . LEU A 1 198 ? -7.672 25.469 5.281 1 94.56 198 LEU A N 1
ATOM 1542 C CA . LEU A 1 198 ? -8.812 26.078 4.602 1 94.56 198 LEU A CA 1
ATOM 1543 C C . LEU A 1 198 ? -9.898 25.031 4.332 1 94.56 198 LEU A C 1
ATOM 1545 O O . LEU A 1 198 ? -10.797 25.266 3.52 1 94.56 198 LEU A O 1
ATOM 1549 N N . ASN A 1 199 ? -9.711 23.875 4.902 1 94.31 199 ASN A N 1
ATOM 1550 C CA . ASN A 1 199 ? -10.781 22.875 4.848 1 94.31 199 ASN A CA 1
ATOM 1551 C C . ASN A 1 199 ? -11.82 23.109 5.938 1 94.31 199 ASN A C 1
ATOM 1553 O O . ASN A 1 199 ? -11.695 22.562 7.039 1 94.31 199 ASN A O 1
ATOM 1557 N N . TRP A 1 200 ? -12.891 23.594 5.539 1 93.88 200 TRP A N 1
ATOM 1558 C CA . TRP A 1 200 ? -13.898 24.078 6.484 1 93.88 200 TRP A CA 1
ATOM 1559 C C . TRP A 1 200 ? -14.742 22.906 6.996 1 93.88 200 TRP A C 1
ATOM 1561 O O . TRP A 1 200 ? -15.602 23.094 7.867 1 93.88 200 TRP A O 1
ATOM 1571 N N . SER A 1 201 ? -14.477 21.766 6.551 1 90.25 201 SER A N 1
ATOM 1572 C CA . SER A 1 201 ? -15.172 20.594 7.078 1 90.25 201 SER A CA 1
ATOM 1573 C C . SER A 1 201 ? -14.453 20.031 8.297 1 90.25 201 SER A C 1
ATOM 1575 O O . SER A 1 201 ? -15.016 19.203 9.031 1 90.25 201 SER A O 1
ATOM 1577 N N . ARG A 1 202 ? -13.273 20.531 8.586 1 93.94 202 ARG A N 1
ATOM 1578 C CA . ARG A 1 202 ? -12.516 20.062 9.742 1 93.94 202 ARG A CA 1
ATOM 1579 C C . ARG A 1 202 ? -12.945 20.797 11.008 1 93.94 202 ARG A C 1
ATOM 1581 O O . ARG A 1 202 ? -13.367 21.953 10.953 1 93.94 202 ARG A O 1
ATOM 1588 N N . ILE A 1 203 ? -12.805 20.234 12.086 1 95.12 203 ILE A N 1
ATOM 1589 C CA . ILE A 1 203 ? -13.445 20.625 13.344 1 95.12 203 ILE A CA 1
ATOM 1590 C C . ILE A 1 203 ? -12.922 21.984 13.781 1 95.12 203 ILE A C 1
ATOM 1592 O O . ILE A 1 203 ? -13.688 22.844 14.227 1 95.12 203 ILE A O 1
ATOM 1596 N N . VAL A 1 204 ? -11.625 22.266 13.617 1 98 204 VAL A N 1
ATOM 1597 C CA . VAL A 1 204 ? -11.062 23.5 14.148 1 98 204 VAL A CA 1
ATOM 1598 C C . VAL A 1 204 ? -11.461 24.688 13.266 1 98 204 VAL A C 1
ATOM 1600 O O . VAL A 1 204 ? -12.062 25.656 13.75 1 98 204 VAL A O 1
ATOM 1603 N N . PRO A 1 205 ? -11.242 24.625 11.977 1 97.81 205 PRO A N 1
ATOM 1604 C CA . PRO A 1 205 ? -11.664 25.75 11.141 1 97.81 205 PRO A CA 1
ATOM 1605 C C . PRO A 1 205 ? -13.18 25.953 11.141 1 97.81 205 PRO A C 1
ATOM 1607 O O . PRO A 1 205 ? -13.648 27.094 11.172 1 97.81 205 PRO A O 1
ATOM 1610 N N . ALA A 1 206 ? -13.914 24.859 11.125 1 96.75 206 ALA A N 1
ATOM 1611 C CA . ALA A 1 206 ? -15.367 24.953 11.109 1 96.75 206 ALA A CA 1
ATOM 1612 C C . ALA A 1 206 ? -15.891 25.625 12.375 1 96.75 206 ALA A C 1
ATOM 1614 O O . ALA A 1 206 ? -16.797 26.469 12.32 1 96.75 206 ALA A O 1
ATOM 1615 N N . THR A 1 207 ? -15.375 25.203 13.492 1 98.06 207 THR A N 1
ATOM 1616 C CA . THR A 1 207 ? -15.805 25.734 14.781 1 98.06 207 THR A CA 1
ATOM 1617 C C . THR A 1 207 ? -15.492 27.234 14.875 1 98.06 207 THR A C 1
ATOM 1619 O O . THR A 1 207 ? -16.359 28.031 15.234 1 98.06 207 THR A O 1
ATOM 1622 N N . ILE A 1 208 ? -14.266 27.609 14.57 1 98.5 208 ILE A N 1
ATOM 1623 C CA . ILE A 1 208 ? -13.844 29 14.664 1 98.5 208 ILE A CA 1
ATOM 1624 C C . ILE A 1 208 ? -14.703 29.859 13.75 1 98.5 208 ILE A C 1
ATOM 1626 O O . ILE A 1 208 ? -15.172 30.922 14.148 1 98.5 208 ILE A O 1
ATOM 1630 N N . ARG A 1 209 ? -14.906 29.359 12.508 1 97.88 209 ARG A N 1
ATOM 1631 C CA . ARG A 1 209 ? -15.711 30.109 11.555 1 97.88 209 ARG A CA 1
ATOM 1632 C C . ARG A 1 209 ? -17.141 30.297 12.055 1 97.88 209 ARG A C 1
ATOM 1634 O O . ARG A 1 209 ? -17.703 31.391 11.961 1 97.88 209 ARG A O 1
ATOM 1641 N N . ALA A 1 210 ? -17.75 29.25 12.578 1 97.62 210 ALA A N 1
ATOM 1642 C CA . ALA A 1 210 ? -19.109 29.312 13.102 1 97.62 210 ALA A CA 1
ATOM 1643 C C . ALA A 1 210 ? -19.219 30.328 14.234 1 97.62 210 ALA A C 1
ATOM 1645 O O . ALA A 1 210 ? -20.125 31.172 14.234 1 97.62 210 ALA A O 1
ATOM 1646 N N . LEU A 1 211 ? -18.328 30.344 15.148 1 98.06 211 LEU A N 1
ATOM 1647 C CA . LEU A 1 211 ? -18.344 31.219 16.312 1 98.06 211 LEU A CA 1
ATOM 1648 C C . LEU A 1 211 ? -18.141 32.688 15.898 1 98.06 211 LEU A C 1
ATOM 1650 O O . LEU A 1 211 ? -18.766 33.562 16.453 1 98.06 211 LEU A O 1
ATOM 1654 N N . LEU A 1 212 ? -17.266 32.906 14.961 1 97.19 212 LEU A N 1
ATOM 1655 C CA . LEU A 1 212 ? -17.031 34.25 14.453 1 97.19 212 LEU A CA 1
ATOM 1656 C C . LEU A 1 212 ? -18.297 34.812 13.828 1 97.19 212 LEU A C 1
ATOM 1658 O O . LEU A 1 212 ? -18.531 36.031 13.867 1 97.19 212 LEU A O 1
ATOM 1662 N N . ARG A 1 213 ? -19.109 33.938 13.328 1 96.44 213 ARG A N 1
ATOM 1663 C CA . ARG A 1 213 ? -20.344 34.344 12.664 1 96.44 213 ARG A CA 1
ATOM 1664 C C . ARG A 1 213 ? -21.516 34.344 13.641 1 96.44 213 ARG A C 1
ATOM 1666 O O . ARG A 1 213 ? -22.656 34.594 13.25 1 96.44 213 ARG A O 1
ATOM 1673 N N . GLY A 1 214 ? -21.281 34 14.789 1 97.06 214 GLY A N 1
ATOM 1674 C CA . GLY A 1 214 ? -22.328 33.969 15.789 1 97.06 214 GLY A CA 1
ATOM 1675 C C . GLY A 1 214 ? -23.234 32.75 15.648 1 97.06 214 GLY A C 1
ATOM 1676 O O . GLY A 1 214 ? -24.406 32.781 16.031 1 97.06 214 GLY A O 1
ATOM 1677 N N . GLU A 1 215 ? -22.703 31.719 15.102 1 97.75 215 GLU A N 1
ATOM 1678 C CA . GLU A 1 215 ? -23.453 30.484 14.891 1 97.75 215 GLU A CA 1
ATOM 1679 C C . GLU A 1 215 ? -22.969 29.375 15.828 1 97.75 215 GLU A C 1
ATOM 1681 O O . GLU A 1 215 ? -21.828 29.422 16.312 1 97.75 215 GLU A O 1
ATOM 1686 N N . ARG A 1 216 ? -23.812 28.422 16.094 1 97.12 216 ARG A N 1
ATOM 1687 C CA . ARG A 1 216 ? -23.438 27.25 16.875 1 97.12 216 ARG A CA 1
ATOM 1688 C C . ARG A 1 216 ? -22.547 26.312 16.078 1 97.12 216 ARG A C 1
ATOM 1690 O O . ARG A 1 216 ? -22.828 26.016 14.914 1 97.12 216 ARG A O 1
ATOM 1697 N N . PRO A 1 217 ? -21.469 25.875 16.688 1 96.38 217 PRO A N 1
ATOM 1698 C CA . PRO A 1 217 ? -20.672 24.859 16 1 96.38 217 PRO A CA 1
ATOM 1699 C C . PRO A 1 217 ? -21.438 23.547 15.805 1 96.38 217 PRO A C 1
ATOM 1701 O O . PRO A 1 217 ? -22.266 23.188 16.641 1 96.38 217 PRO A O 1
ATOM 1704 N N . ILE A 1 218 ? -21.172 22.844 14.758 1 93.44 218 ILE A N 1
ATOM 1705 C CA . ILE A 1 218 ? -21.828 21.578 14.461 1 93.44 218 ILE A CA 1
ATOM 1706 C C . ILE A 1 218 ? -20.859 20.422 14.664 1 93.44 218 ILE A C 1
ATOM 1708 O O . ILE A 1 218 ? -19.734 20.438 14.141 1 93.44 218 ILE A O 1
ATOM 1712 N N . LEU A 1 219 ? -21.234 19.469 15.414 1 92.44 219 LEU A N 1
ATOM 1713 C CA . LEU A 1 219 ? -20.484 18.234 15.602 1 92.44 219 LEU A CA 1
ATOM 1714 C C . LEU A 1 219 ? -21.125 17.078 14.867 1 92.44 219 LEU A C 1
ATOM 1716 O O . LEU A 1 219 ? -22.266 16.688 15.18 1 92.44 219 LEU A O 1
ATOM 1720 N N . ARG A 1 220 ? -20.484 16.531 13.922 1 85.69 220 ARG A N 1
ATOM 1721 C CA . ARG A 1 220 ? -21.016 15.406 13.156 1 85.69 220 ARG A CA 1
ATOM 1722 C C . ARG A 1 220 ? -21.062 14.141 14.016 1 85.69 220 ARG A C 1
ATOM 1724 O O . ARG A 1 220 ? -21.984 13.328 13.859 1 85.69 220 ARG A O 1
ATOM 1731 N N . SER A 1 221 ? -20.109 13.945 14.914 1 86.75 221 SER A N 1
ATOM 1732 C CA . SER A 1 221 ? -20.094 12.82 15.836 1 86.75 221 SER A CA 1
ATOM 1733 C C . SER A 1 221 ? -20.859 13.148 17.125 1 86.75 221 SER A C 1
ATOM 1735 O O . SER A 1 221 ? -21.516 14.18 17.203 1 86.75 221 SER A O 1
ATOM 1737 N N . ASP A 1 222 ? -20.75 12.219 18.109 1 88.56 222 ASP A N 1
ATOM 1738 C CA . ASP A 1 222 ? -21.406 12.469 19.391 1 88.56 222 ASP A CA 1
ATOM 1739 C C . ASP A 1 222 ? -20.516 13.289 20.312 1 88.56 222 ASP A C 1
ATOM 1741 O O . ASP A 1 222 ? -20.875 13.539 21.469 1 88.56 222 ASP A O 1
ATOM 1745 N N . GLY A 1 223 ? -19.344 13.602 19.797 1 91 223 GLY A N 1
ATOM 1746 C CA . GLY A 1 223 ? -18.453 14.5 20.531 1 91 223 GLY A CA 1
ATOM 1747 C C . GLY A 1 223 ? -17.484 13.766 21.438 1 91 223 GLY A C 1
ATOM 1748 O O . GLY A 1 223 ? -16.562 14.375 21.984 1 91 223 GLY A O 1
ATOM 1749 N N . THR A 1 224 ? -17.625 12.469 21.484 1 92.38 224 THR A N 1
ATOM 1750 C CA . THR A 1 224 ? -16.875 11.734 22.484 1 92.38 224 THR A CA 1
ATOM 1751 C C . THR A 1 224 ? -15.578 11.18 21.906 1 92.38 224 THR A C 1
ATOM 1753 O O . THR A 1 224 ? -14.719 10.688 22.641 1 92.38 224 THR A O 1
ATOM 1756 N N . PHE A 1 225 ? -15.383 11.297 20.609 1 93.31 225 PHE A N 1
ATOM 1757 C CA . PHE A 1 225 ? -14.195 10.75 19.969 1 93.31 225 PHE A CA 1
ATOM 1758 C C . PHE A 1 225 ? -12.93 11.438 20.484 1 93.31 225 PHE A C 1
ATOM 1760 O O . PHE A 1 225 ? -12.883 12.664 20.578 1 93.31 225 PHE A O 1
ATOM 1767 N N . LEU A 1 226 ? -11.984 10.648 20.891 1 95.5 226 LEU A N 1
ATOM 1768 C CA . LEU A 1 226 ? -10.719 11.156 21.406 1 95.5 226 LEU A CA 1
ATOM 1769 C C . LEU A 1 226 ? -9.672 11.219 20.312 1 95.5 226 LEU A C 1
ATOM 1771 O O . LEU A 1 226 ? -9.531 10.273 19.516 1 95.5 226 LEU A O 1
ATOM 1775 N N . ARG A 1 227 ? -8.977 12.328 20.219 1 96.38 227 ARG A N 1
ATOM 1776 C CA . ARG A 1 227 ? -7.922 12.523 19.219 1 96.38 227 ARG A CA 1
ATOM 1777 C C . ARG A 1 227 ? -6.742 13.281 19.828 1 96.38 227 ARG A C 1
ATOM 1779 O O . ARG A 1 227 ? -6.898 14.008 20.812 1 96.38 227 ARG A O 1
ATOM 1786 N N . ASP A 1 228 ? -5.566 13.039 19.172 1 95.62 228 ASP A N 1
ATOM 1787 C CA . ASP A 1 228 ? -4.449 13.969 19.312 1 95.62 228 ASP A CA 1
ATOM 1788 C C . ASP A 1 228 ? -4.641 15.195 18.422 1 95.62 228 ASP A C 1
ATOM 1790 O O . ASP A 1 228 ? -4.969 15.062 17.234 1 95.62 228 ASP A O 1
ATOM 1794 N N . TYR A 1 229 ? -4.52 16.312 19.016 1 97.81 229 TYR A N 1
ATOM 1795 C CA . TYR A 1 229 ? -4.477 17.547 18.219 1 97.81 229 TYR A CA 1
ATOM 1796 C C . TYR A 1 229 ? -3.1 18.188 18.297 1 97.81 229 TYR A C 1
ATOM 1798 O O . TYR A 1 229 ? -2.686 18.656 19.359 1 97.81 229 TYR A O 1
ATOM 1806 N N . THR A 1 230 ? -2.42 18.203 17.172 1 98.25 230 THR A N 1
ATOM 1807 C CA . THR A 1 230 ? -1.056 18.703 17.109 1 98.25 230 THR A CA 1
ATOM 1808 C C . THR A 1 230 ? -1.026 20.078 16.422 1 98.25 230 THR A C 1
ATOM 1810 O O . THR A 1 230 ? -1.463 20.203 15.281 1 98.25 230 THR A O 1
ATOM 1813 N N . TYR A 1 231 ? -0.537 21.062 17.156 1 98.69 231 TYR A N 1
ATOM 1814 C CA . TYR A 1 231 ? -0.416 22.391 16.578 1 98.69 231 TYR A CA 1
ATOM 1815 C C . TYR A 1 231 ? 0.557 22.406 15.406 1 98.69 231 TYR A C 1
ATOM 1817 O O . TYR A 1 231 ? 1.599 21.734 15.461 1 98.69 231 TYR A O 1
ATOM 1825 N N . VAL A 1 232 ? 0.259 23.125 14.367 1 98.75 232 VAL A N 1
ATOM 1826 C CA . VAL A 1 232 ? 0.969 23.078 13.094 1 98.75 232 VAL A CA 1
ATOM 1827 C C . VAL A 1 232 ? 2.441 23.422 13.305 1 98.75 232 VAL A C 1
ATOM 1829 O O . VAL A 1 232 ? 3.32 22.844 12.656 1 98.75 232 VAL A O 1
ATOM 1832 N N . LYS A 1 233 ? 2.775 24.359 14.141 1 98.62 233 LYS A N 1
ATOM 1833 C CA . LYS A 1 233 ? 4.172 24.719 14.359 1 98.62 233 LYS A CA 1
ATOM 1834 C C . LYS A 1 233 ? 4.938 23.594 15.055 1 98.62 233 LYS A C 1
ATOM 1836 O O . LYS A 1 233 ? 6.137 23.422 14.82 1 98.62 233 LYS A O 1
ATOM 1841 N N . ASP A 1 234 ? 4.25 22.828 15.938 1 98.69 234 ASP A N 1
ATOM 1842 C CA . ASP A 1 234 ? 4.867 21.641 16.516 1 98.69 234 ASP A CA 1
ATOM 1843 C C . ASP A 1 234 ? 5.094 20.578 15.445 1 98.69 234 ASP A C 1
ATOM 1845 O O . ASP A 1 234 ? 6.105 19.875 15.469 1 98.69 234 ASP A O 1
ATOM 1849 N N . ALA A 1 235 ? 4.105 20.391 14.562 1 98.69 235 ALA A N 1
ATOM 1850 C CA . ALA A 1 235 ? 4.273 19.453 13.453 1 98.69 235 ALA A CA 1
ATOM 1851 C C . ALA A 1 235 ? 5.473 19.828 12.586 1 98.69 235 ALA A C 1
ATOM 1853 O O . ALA A 1 235 ? 6.266 18.969 12.203 1 98.69 235 ALA A O 1
ATOM 1854 N N . VAL A 1 236 ? 5.578 21.109 12.289 1 98.81 236 VAL A N 1
ATOM 1855 C CA . VAL A 1 236 ? 6.707 21.594 11.508 1 98.81 236 VAL A CA 1
ATOM 1856 C C . VAL A 1 236 ? 8.016 21.281 12.234 1 98.81 236 VAL A C 1
ATOM 1858 O O . VAL A 1 236 ? 8.977 20.812 11.617 1 98.81 236 VAL A O 1
ATOM 1861 N N . GLY A 1 237 ? 8.023 21.562 13.531 1 98.5 237 GLY A N 1
ATOM 1862 C CA . GLY A 1 237 ? 9.188 21.203 14.328 1 98.5 237 GLY A CA 1
ATOM 1863 C C . GLY A 1 237 ? 9.539 19.734 14.25 1 98.5 237 GLY A C 1
ATOM 1864 O O . GLY A 1 237 ? 10.711 19.375 14.242 1 98.5 237 GLY A O 1
ATOM 1865 N N . ALA A 1 238 ? 8.539 18.891 14.234 1 98.75 238 ALA A N 1
ATOM 1866 C CA . ALA A 1 238 ? 8.734 17.453 14.117 1 98.75 238 ALA A CA 1
ATOM 1867 C C . ALA A 1 238 ? 9.414 17.094 12.797 1 98.75 238 ALA A C 1
ATOM 1869 O O . ALA A 1 238 ? 10.359 16.297 12.773 1 98.75 238 ALA A O 1
ATOM 1870 N N . TYR A 1 239 ? 8.961 17.656 11.695 1 98.75 239 TYR A N 1
ATOM 1871 C CA . TYR A 1 239 ? 9.516 17.375 10.375 1 98.75 239 TYR A CA 1
ATOM 1872 C C . TYR A 1 239 ? 10.961 17.844 10.281 1 98.75 239 TYR A C 1
ATOM 1874 O O . TYR A 1 239 ? 11.812 17.141 9.734 1 98.75 239 TYR A O 1
ATOM 1882 N N . LEU A 1 240 ? 11.242 19.047 10.789 1 98.56 240 LEU A N 1
ATOM 1883 C CA . LEU A 1 240 ? 12.609 19.562 10.773 1 98.56 240 LEU A CA 1
ATOM 1884 C C . LEU A 1 240 ? 13.531 18.703 11.625 1 98.56 240 LEU A C 1
ATOM 1886 O O . LEU A 1 240 ? 14.641 18.375 11.203 1 98.56 240 LEU A O 1
ATOM 1890 N N . CYS A 1 241 ? 13.016 18.375 12.789 1 97.88 241 CYS A N 1
ATOM 1891 C CA . CYS A 1 241 ? 13.789 17.531 13.695 1 97.88 241 CYS A CA 1
ATOM 1892 C C . CYS A 1 241 ? 14.133 16.203 13.047 1 97.88 241 CYS A C 1
ATOM 1894 O O . CYS A 1 241 ? 15.273 15.742 13.125 1 97.88 241 CYS A O 1
ATOM 1896 N N . LEU A 1 242 ? 13.188 15.625 12.438 1 98 242 LEU A N 1
ATOM 1897 C CA . LEU A 1 242 ? 13.383 14.344 11.766 1 98 242 LEU A CA 1
ATOM 1898 C C . LEU A 1 242 ? 14.406 14.477 10.641 1 98 242 LEU A C 1
ATOM 1900 O O . LEU A 1 242 ? 15.297 13.633 10.508 1 98 242 LEU A O 1
ATOM 1904 N N . ALA A 1 243 ? 14.266 15.5 9.836 1 98.38 243 ALA A N 1
ATOM 1905 C CA . ALA A 1 243 ? 15.18 15.719 8.719 1 98.38 243 ALA A CA 1
ATOM 1906 C C . ALA A 1 243 ? 16.609 15.883 9.203 1 98.38 243 ALA A C 1
ATOM 1908 O O . ALA A 1 243 ? 17.547 15.336 8.609 1 98.38 243 ALA A O 1
ATOM 1909 N N . GLU A 1 244 ? 16.797 16.594 10.25 1 97.88 244 GLU A N 1
ATOM 1910 C CA . GLU A 1 244 ? 18.125 16.891 10.789 1 97.88 244 GLU A CA 1
ATOM 1911 C C . GLU A 1 244 ? 18.781 15.641 11.336 1 97.88 244 GLU A C 1
ATOM 1913 O O . GLU A 1 244 ? 20.016 15.578 11.461 1 97.88 244 GLU A O 1
ATOM 1918 N N . LYS A 1 245 ? 17.969 14.656 11.617 1 97.38 245 LYS A N 1
ATOM 1919 C CA . LYS A 1 245 ? 18.5 13.5 12.336 1 97.38 245 LYS A CA 1
ATOM 1920 C C . LYS A 1 245 ? 18.391 12.227 11.5 1 97.38 245 LYS A C 1
ATOM 1922 O O . LYS A 1 245 ? 18.656 11.133 12 1 97.38 245 LYS A O 1
ATOM 1927 N N . VAL A 1 246 ? 18.031 12.258 10.289 1 96.31 246 VAL A N 1
ATOM 1928 C CA . VAL A 1 246 ? 17.781 11.109 9.422 1 96.31 246 VAL A CA 1
ATOM 1929 C C . VAL A 1 246 ? 19.031 10.219 9.367 1 96.31 246 VAL A C 1
ATOM 1931 O O . VAL A 1 246 ? 18.922 8.992 9.273 1 96.31 246 VAL A O 1
ATOM 1934 N N . GLU A 1 247 ? 20.203 10.773 9.453 1 91.19 247 GLU A N 1
ATOM 1935 C CA . GLU A 1 247 ? 21.453 10.039 9.289 1 91.19 247 GLU A CA 1
ATOM 1936 C C . GLU A 1 247 ? 21.844 9.312 10.57 1 91.19 247 GLU A C 1
ATOM 1938 O O . GLU A 1 247 ? 22.75 8.469 10.562 1 91.19 247 GLU A O 1
ATOM 1943 N N . LEU A 1 248 ? 21.109 9.641 11.609 1 91.62 248 LEU A N 1
ATOM 1944 C CA . LEU A 1 248 ? 21.406 8.969 12.875 1 91.62 248 LEU A CA 1
ATOM 1945 C C . LEU A 1 248 ? 20.969 7.504 12.82 1 91.62 248 LEU A C 1
ATOM 1947 O O . LEU A 1 248 ? 19.984 7.164 12.156 1 91.62 248 LEU A O 1
ATOM 1951 N N . GLU A 1 249 ? 21.734 6.723 13.5 1 90.75 249 GLU A N 1
ATOM 1952 C CA . GLU A 1 249 ? 21.391 5.305 13.602 1 90.75 249 GLU A CA 1
ATOM 1953 C C . GLU A 1 249 ? 19.984 5.117 14.188 1 90.75 249 GLU A C 1
ATOM 1955 O O . GLU A 1 249 ? 19.625 5.758 15.172 1 90.75 249 GLU A O 1
ATOM 1960 N N . GLY A 1 250 ? 19.266 4.332 13.547 1 93.19 250 GLY A N 1
ATOM 1961 C CA . GLY A 1 250 ? 17.938 4.016 14.047 1 93.19 250 GLY A CA 1
ATOM 1962 C C . GLY A 1 250 ? 16.859 4.977 13.555 1 93.19 250 GLY A C 1
ATOM 1963 O O . GLY A 1 250 ? 15.688 4.832 13.898 1 93.19 250 GLY A O 1
ATOM 1964 N N . VAL A 1 251 ? 17.281 5.93 12.789 1 96.31 251 VAL A N 1
ATOM 1965 C CA . VAL A 1 251 ? 16.297 6.91 12.359 1 96.31 251 VAL A CA 1
ATOM 1966 C C . VAL A 1 251 ? 15.875 6.633 10.914 1 96.31 251 VAL A C 1
ATOM 1968 O O . VAL A 1 251 ? 14.68 6.594 10.602 1 96.31 251 VAL A O 1
ATOM 1971 N N . SER A 1 252 ? 16.891 6.359 10.031 1 95.38 252 SER A N 1
ATOM 1972 C CA . SER A 1 252 ? 16.578 6.059 8.633 1 95.38 252 SER A CA 1
ATOM 1973 C C . SER A 1 252 ? 15.766 4.77 8.523 1 95.38 252 SER A C 1
ATOM 1975 O O . SER A 1 252 ? 16.078 3.777 9.188 1 95.38 252 SER A O 1
ATOM 1977 N N . GLY A 1 253 ? 14.695 4.852 7.789 1 95.75 253 GLY A N 1
ATOM 1978 C CA . GLY A 1 253 ? 13.852 3.688 7.57 1 95.75 253 GLY A CA 1
ATOM 1979 C C . GLY A 1 253 ? 12.781 3.52 8.633 1 95.75 253 GLY A C 1
ATOM 1980 O O . GLY A 1 253 ? 11.898 2.668 8.5 1 95.75 253 GLY A O 1
ATOM 1981 N N . GLU A 1 254 ? 12.797 4.426 9.578 1 97.81 254 GLU A N 1
ATOM 1982 C CA . GLU A 1 254 ? 11.883 4.277 10.703 1 97.81 254 GLU A CA 1
ATOM 1983 C C . GLU A 1 254 ? 10.773 5.324 10.664 1 97.81 254 GLU A C 1
ATOM 1985 O O . GLU A 1 254 ? 10.93 6.371 10.031 1 97.81 254 GLU A O 1
ATOM 1990 N N . ALA A 1 255 ? 9.719 4.961 11.289 1 98.69 255 ALA A N 1
ATOM 1991 C CA . ALA A 1 255 ? 8.617 5.895 11.5 1 98.69 255 ALA A CA 1
ATOM 1992 C C . ALA A 1 255 ? 8.609 6.418 12.938 1 98.69 255 ALA A C 1
ATOM 1994 O O . ALA A 1 255 ? 9.055 5.727 13.859 1 98.69 255 ALA A O 1
ATOM 1995 N N . PHE A 1 256 ? 8.156 7.598 13.086 1 98.88 256 PHE A N 1
ATOM 1996 C CA . PHE A 1 256 ? 8.039 8.219 14.398 1 98.88 256 PHE A CA 1
ATOM 1997 C C . PHE A 1 256 ? 6.656 8.844 14.578 1 98.88 256 PHE A C 1
ATOM 1999 O O . PHE A 1 256 ? 6.172 9.555 13.695 1 98.88 256 PHE A O 1
ATOM 2006 N N . ASN A 1 257 ? 6.055 8.539 15.68 1 98.81 257 ASN A N 1
ATOM 2007 C CA . ASN A 1 257 ? 4.844 9.242 16.109 1 98.81 257 ASN A CA 1
ATOM 2008 C C . ASN A 1 257 ? 5.168 10.578 16.75 1 98.81 257 ASN A C 1
ATOM 2010 O O . ASN A 1 257 ? 6.09 10.672 17.562 1 98.81 257 ASN A O 1
ATOM 2014 N N . PHE A 1 258 ? 4.48 11.562 16.375 1 98.75 258 PHE A N 1
ATOM 2015 C CA . PHE A 1 258 ? 4.566 12.867 17.016 1 98.75 258 PHE A CA 1
ATOM 2016 C C . PHE A 1 258 ? 3.211 13.289 17.578 1 98.75 258 PHE A C 1
ATOM 2018 O O . PHE A 1 258 ? 2.23 13.391 16.844 1 98.75 258 PHE A O 1
ATOM 2025 N N . SER A 1 259 ? 3.135 13.539 18.766 1 97.88 259 SER A N 1
ATOM 2026 C CA . SER A 1 259 ? 1.899 13.82 19.484 1 97.88 259 SER A CA 1
ATOM 2027 C C . SER A 1 259 ? 2.172 14.633 20.75 1 97.88 259 SER A C 1
ATOM 2029 O O . SER A 1 259 ? 3.201 14.453 21.406 1 97.88 259 SER A O 1
ATOM 2031 N N . PRO A 1 260 ? 1.258 15.492 21.062 1 97.56 260 PRO A N 1
ATOM 2032 C CA . PRO A 1 260 ? 1.354 16.125 22.375 1 97.56 260 PRO A CA 1
ATOM 2033 C C . PRO A 1 260 ? 1.051 15.156 23.531 1 97.56 260 PRO A C 1
ATOM 2035 O O . PRO A 1 260 ? 1.315 15.461 24.688 1 97.56 260 PRO A O 1
ATOM 2038 N N . GLU A 1 261 ? 0.427 14.031 23.281 1 97.5 261 GLU A N 1
ATOM 2039 C CA . GLU A 1 261 ? 0.09 12.969 24.219 1 97.5 261 GLU A CA 1
ATOM 2040 C C . GLU A 1 261 ? -0.917 13.445 25.266 1 97.5 261 GLU A C 1
ATOM 2042 O O . GLU A 1 261 ? -0.811 13.094 26.453 1 97.5 261 GLU A O 1
ATOM 2047 N N . VAL A 1 262 ? -1.765 14.32 24.875 1 96.56 262 VAL A N 1
ATOM 2048 C CA . VAL A 1 262 ? -2.896 14.805 25.672 1 96.56 262 VAL A CA 1
ATOM 2049 C C . VAL A 1 262 ? -4.172 14.727 24.828 1 96.56 262 VAL A C 1
ATOM 2051 O O . VAL A 1 262 ? -4.699 15.758 24.391 1 96.56 262 VAL A O 1
ATOM 2054 N N . PRO A 1 263 ? -4.621 13.516 24.656 1 97.12 263 PRO A N 1
ATOM 2055 C CA . PRO A 1 263 ? -5.836 13.391 23.844 1 97.12 263 PRO A CA 1
ATOM 2056 C C . PRO A 1 263 ? -7.027 14.125 24.453 1 97.12 263 PRO A C 1
ATOM 2058 O O . PRO A 1 263 ? -7.199 14.133 25.672 1 97.12 263 PRO A O 1
ATOM 2061 N N . VAL A 1 264 ? -7.816 14.734 23.609 1 97.31 264 VAL A N 1
ATOM 2062 C CA . VAL A 1 264 ? -9.039 15.422 24.031 1 97.31 264 VAL A CA 1
ATOM 2063 C C . VAL A 1 264 ? -10.195 15.008 23.109 1 97.31 264 VAL A C 1
ATOM 2065 O O . VAL A 1 264 ? -9.984 14.617 21.969 1 97.31 264 VAL A O 1
ATOM 2068 N N . SER A 1 265 ? -11.359 15.055 23.672 1 96.88 265 SER A N 1
ATOM 2069 C CA . SER A 1 265 ? -12.547 14.758 22.875 1 96.88 265 SER A CA 1
ATOM 2070 C C . SER A 1 265 ? -12.867 15.906 21.922 1 96.88 265 SER A C 1
ATOM 2072 O O . SER A 1 265 ? -12.422 17.031 22.141 1 96.88 265 SER A O 1
ATOM 2074 N N . VAL A 1 266 ? -13.609 15.578 20.938 1 95.88 266 VAL A N 1
ATOM 2075 C CA . VAL A 1 266 ? -14.055 16.594 19.984 1 95.88 266 VAL A CA 1
ATOM 2076 C C . VAL A 1 266 ? -14.82 17.688 20.719 1 95.88 266 VAL A C 1
ATOM 2078 O O . VAL A 1 266 ? -14.625 18.875 20.469 1 95.88 266 VAL A O 1
ATOM 2081 N N . LEU A 1 267 ? -15.648 17.281 21.641 1 96.25 267 LEU A N 1
ATOM 2082 C CA . LEU A 1 267 ? -16.438 18.219 22.438 1 96.25 267 LEU A CA 1
ATOM 2083 C C . LEU A 1 267 ? -15.539 19.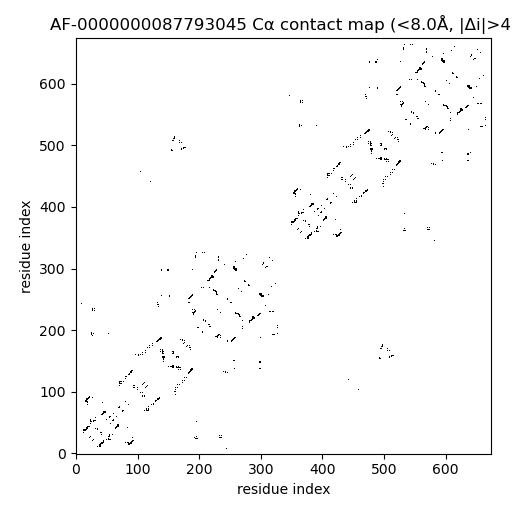125 23.266 1 96.25 267 LEU A C 1
ATOM 2085 O O . LEU A 1 267 ? -15.75 20.328 23.344 1 96.25 267 LEU A O 1
ATOM 2089 N N . GLU A 1 268 ? -14.594 18.562 23.922 1 97.19 268 GLU A N 1
ATOM 2090 C CA . GLU A 1 268 ? -13.648 19.328 24.734 1 97.19 268 GLU A CA 1
ATOM 2091 C C . GLU A 1 268 ? -12.898 20.344 23.875 1 97.19 268 GLU A C 1
ATOM 2093 O O . GLU A 1 268 ? -12.672 21.484 24.281 1 97.19 268 GLU A O 1
ATOM 2098 N N . LEU A 1 269 ? -12.484 19.906 22.672 1 98.06 269 LEU A N 1
ATOM 2099 C CA . LEU A 1 269 ? -11.781 20.797 21.766 1 98.06 269 LEU A CA 1
ATOM 2100 C C . LEU A 1 269 ? -12.641 22 21.406 1 98.06 269 LEU A C 1
ATOM 2102 O O . LEU A 1 269 ? -12.172 23.141 21.438 1 98.06 269 LEU A O 1
ATOM 2106 N N . VAL A 1 270 ? -13.875 21.734 21.094 1 97.88 270 VAL A N 1
ATOM 2107 C CA . VAL A 1 270 ? -14.812 22.797 20.734 1 97.88 270 VAL A CA 1
ATOM 2108 C C . VAL A 1 270 ? -15.031 23.734 21.922 1 97.88 270 VAL A C 1
ATOM 2110 O O . VAL A 1 270 ? -15.109 24.953 21.75 1 97.88 270 VAL A O 1
ATOM 2113 N N . GLN A 1 271 ? -15.086 23.188 23.078 1 97.5 271 GLN A N 1
ATOM 2114 C CA . GLN A 1 271 ? -15.258 23.984 24.281 1 97.5 271 GLN A CA 1
ATOM 2115 C C . GLN A 1 271 ? -14.047 24.875 24.531 1 97.5 271 GLN A C 1
ATOM 2117 O O . GLN A 1 271 ? -14.195 26.031 24.953 1 97.5 271 GLN A O 1
ATOM 2122 N N . HIS A 1 272 ? -12.867 24.312 24.328 1 98.31 272 HIS A N 1
ATOM 2123 C CA . HIS A 1 272 ? -11.656 25.125 24.438 1 98.31 272 HIS A CA 1
ATOM 2124 C C . HIS A 1 272 ? -11.727 26.328 23.5 1 98.31 272 HIS A C 1
ATOM 2126 O O . HIS A 1 272 ? -11.414 27.438 23.906 1 98.31 272 HIS A O 1
ATOM 2132 N N . ILE A 1 273 ? -12.133 26.109 22.266 1 98.75 273 ILE A N 1
ATOM 2133 C CA . ILE A 1 273 ? -12.203 27.172 21.266 1 98.75 273 ILE A CA 1
ATOM 2134 C C . ILE A 1 273 ? -13.258 28.188 21.672 1 98.75 273 ILE A C 1
ATOM 2136 O O . ILE A 1 273 ? -13.008 29.406 21.609 1 98.75 273 ILE A O 1
ATOM 2140 N N . SER A 1 274 ? -14.414 27.734 22.141 1 98.5 274 SER A N 1
ATOM 2141 C CA . SER A 1 274 ? -15.5 28.609 22.578 1 98.5 274 SER A CA 1
ATOM 2142 C C . SER A 1 274 ? -15.055 29.516 23.719 1 98.5 274 SER A C 1
ATOM 2144 O O . SER A 1 274 ? -15.352 30.703 23.734 1 98.5 274 SER A O 1
ATOM 2146 N N . ARG A 1 275 ? -14.391 28.922 24.625 1 98.38 275 ARG A N 1
ATOM 2147 C CA . ARG A 1 275 ? -13.906 29.656 25.781 1 98.38 275 ARG A CA 1
ATOM 2148 C C . ARG A 1 275 ? -12.898 30.719 25.375 1 98.38 275 ARG A C 1
ATOM 2150 O O . ARG A 1 275 ? -12.984 31.875 25.812 1 98.38 275 ARG A O 1
ATOM 2157 N N . LEU A 1 276 ? -11.922 30.375 24.578 1 98.62 276 LEU A N 1
ATOM 2158 C CA . LEU A 1 276 ? -10.875 31.297 24.125 1 98.62 276 LEU A CA 1
ATOM 2159 C C . LEU A 1 276 ? -11.469 32.438 23.328 1 98.62 276 LEU A C 1
ATOM 2161 O O . LEU A 1 276 ? -10.938 33.562 23.344 1 98.62 276 LEU A O 1
ATOM 2165 N N . MET A 1 277 ? -12.609 32.188 22.719 1 98.5 277 MET A N 1
ATOM 2166 C CA . MET A 1 277 ? -13.227 33.219 21.875 1 98.5 277 MET A CA 1
ATOM 2167 C C . MET A 1 277 ? -14.312 33.969 22.625 1 98.5 277 MET A C 1
ATOM 2169 O O . MET A 1 277 ? -14.922 34.875 22.078 1 98.5 277 MET A O 1
ATOM 2173 N N . GLY A 1 278 ? -14.57 33.562 23.844 1 98.06 278 GLY A N 1
ATOM 2174 C CA . GLY A 1 278 ? -15.586 34.188 24.656 1 98.06 278 GLY A CA 1
ATOM 2175 C C . GLY A 1 278 ? -17 33.969 24.156 1 98.06 278 GLY A C 1
ATOM 2176 O O . GLY A 1 278 ? -17.844 34.875 24.203 1 98.06 278 GLY A O 1
ATOM 2177 N N . ARG A 1 279 ? -17.219 32.812 23.562 1 97.88 279 ARG A N 1
ATOM 2178 C CA . ARG A 1 279 ? -18.516 32.531 22.969 1 97.88 279 ARG A CA 1
ATOM 2179 C C . ARG A 1 279 ? -19.125 31.25 23.578 1 97.88 279 ARG A C 1
ATOM 2181 O O . ARG A 1 279 ? -19.641 30.391 22.844 1 97.88 279 ARG A O 1
ATOM 2188 N N . GLU A 1 280 ? -18.938 31.031 24.812 1 96.94 280 GLU A N 1
ATOM 2189 C CA . GLU A 1 280 ? -19.484 29.875 25.5 1 96.94 280 GLU A CA 1
ATOM 2190 C C . GLU A 1 280 ? -21.016 29.875 25.469 1 96.94 280 GLU A C 1
ATOM 2192 O O . GLU A 1 280 ? -21.656 28.859 25.766 1 96.94 280 GLU A O 1
ATOM 2197 N N . ASP A 1 281 ? -21.578 30.938 25.016 1 96.44 281 ASP A N 1
ATOM 2198 C CA . ASP A 1 281 ? -23.016 31.078 24.891 1 96.44 281 ASP A CA 1
ATOM 2199 C C . ASP A 1 281 ? -23.562 30.25 23.719 1 96.44 281 ASP A C 1
ATOM 2201 O O . ASP A 1 281 ? -24.75 29.938 23.672 1 96.44 281 ASP A O 1
ATOM 2205 N N . LEU A 1 282 ? -22.766 29.922 22.75 1 97 282 LEU A N 1
ATOM 2206 C CA . LEU A 1 282 ? -23.141 29.156 21.562 1 97 282 LEU A CA 1
ATOM 2207 C C . LEU A 1 282 ? -22.828 27.688 21.75 1 97 282 LEU A C 1
ATOM 2209 O O . LEU A 1 282 ? -21.75 27.219 21.344 1 97 282 LEU A O 1
ATOM 2213 N N . GLU A 1 283 ? -23.75 26.922 22.25 1 95.06 283 GLU A N 1
ATOM 2214 C CA . GLU A 1 283 ? -23.547 25.5 22.484 1 95.06 283 GLU A CA 1
ATOM 2215 C C . GLU A 1 283 ? -23.5 24.719 21.188 1 95.06 283 GLU A C 1
ATOM 2217 O O . GLU A 1 283 ? -24.281 24.984 20.266 1 95.06 283 GLU A O 1
ATOM 2222 N N . PRO A 1 284 ? -22.547 23.75 21.125 1 95.19 284 PRO A N 1
ATOM 2223 C CA . PRO A 1 284 ? -22.469 22.969 19.891 1 95.19 284 PRO A CA 1
ATOM 2224 C C . PRO A 1 284 ? -23.719 22.156 19.609 1 95.19 284 PRO A C 1
ATOM 2226 O O . PRO A 1 284 ? -24.375 21.688 20.547 1 95.19 284 PRO A O 1
ATOM 2229 N N . GLU A 1 285 ? -24.047 22.016 18.344 1 94.81 285 GLU A N 1
ATOM 2230 C CA . GLU A 1 285 ? -25.109 21.125 17.875 1 94.81 285 GLU A CA 1
ATOM 2231 C C . GLU A 1 285 ? -24.547 19.734 17.562 1 94.81 285 GLU A C 1
ATOM 2233 O O . GLU A 1 285 ? -23.75 19.594 16.641 1 94.81 285 GLU A O 1
ATOM 2238 N N . ILE A 1 286 ? -24.984 18.766 18.312 1 92.38 286 ILE A N 1
ATOM 2239 C CA . ILE A 1 286 ? -24.516 17.391 18.141 1 92.38 286 ILE A CA 1
ATOM 2240 C C . ILE A 1 286 ? -25.422 16.656 17.156 1 92.38 286 ILE A C 1
ATOM 2242 O O . ILE A 1 286 ? -26.594 16.422 17.438 1 92.38 286 ILE A O 1
ATOM 2246 N N . ARG A 1 287 ? -24.953 16.266 16.016 1 88.56 287 ARG A N 1
ATOM 2247 C CA . ARG A 1 287 ? -25.75 15.617 14.977 1 88.56 287 ARG A CA 1
ATOM 2248 C C . ARG A 1 287 ? -25.609 14.102 15.031 1 88.56 287 ARG A C 1
ATOM 2250 O O . ARG A 1 287 ? -26.531 13.367 14.656 1 88.56 287 ARG A O 1
ATOM 2257 N N . ASN A 1 288 ? -24.484 13.555 15.484 1 84.5 288 ASN A N 1
ATOM 2258 C CA . ASN A 1 288 ? -24.219 12.125 15.641 1 84.5 288 ASN A CA 1
ATOM 2259 C C . ASN A 1 288 ? -24.422 11.367 14.328 1 84.5 288 ASN A C 1
ATOM 2261 O O . ASN A 1 288 ? -25.125 10.359 14.289 1 84.5 288 ASN A O 1
ATOM 2265 N N . THR A 1 289 ? -23.953 11.836 13.219 1 79.31 289 THR A N 1
ATOM 2266 C CA . THR A 1 289 ? -24.141 11.266 11.891 1 79.31 289 THR A CA 1
ATOM 2267 C C . THR A 1 289 ? -22.859 10.609 11.398 1 79.31 289 THR A C 1
ATOM 2269 O O . THR A 1 289 ? -22.812 10.039 10.305 1 79.31 289 THR A O 1
ATOM 2272 N N . ALA A 1 290 ? -21.875 10.672 12.25 1 75.25 290 ALA A N 1
ATOM 2273 C CA . ALA A 1 290 ? -20.594 10.141 11.812 1 75.25 290 ALA A CA 1
ATOM 2274 C C . ALA A 1 290 ? -20.656 8.617 11.664 1 75.25 290 ALA A C 1
ATOM 2276 O O . ALA A 1 290 ? -21.219 7.93 12.508 1 75.25 290 ALA A O 1
ATOM 2277 N N . GLN A 1 291 ? -20.203 8.102 10.469 1 73.31 291 GLN A N 1
ATOM 2278 C CA . GLN A 1 291 ? -20.125 6.668 10.203 1 73.31 291 GLN A CA 1
ATOM 2279 C C . GLN A 1 291 ? -18.703 6.238 9.906 1 73.31 291 GLN A C 1
ATOM 2281 O O . GLN A 1 291 ? -17.953 6.957 9.234 1 73.31 291 GLN A O 1
ATOM 2286 N N . GLY A 1 292 ? -18.266 5.098 10.453 1 70.81 292 GLY A N 1
ATOM 2287 C CA . GLY A 1 292 ? -16.984 4.512 10.094 1 70.81 292 GLY A CA 1
ATOM 2288 C C . GLY A 1 292 ? -15.805 5.234 10.719 1 70.81 292 GLY A C 1
ATOM 2289 O O . GLY A 1 292 ? -14.727 5.281 10.133 1 70.81 292 GLY A O 1
ATOM 2290 N N . GLU A 1 293 ? -16.094 5.875 11.891 1 79.81 293 GLU A N 1
ATOM 2291 C CA . GLU A 1 293 ? -15 6.602 12.523 1 79.81 293 GLU A CA 1
ATOM 2292 C C . GLU A 1 293 ? -14.43 5.816 13.703 1 79.81 293 GLU A C 1
ATOM 2294 O O . GLU A 1 293 ? -15.156 5.062 14.359 1 79.81 293 GLU A O 1
ATOM 2299 N N . ILE A 1 294 ? -13.203 6.016 13.836 1 86.12 294 ILE A N 1
ATOM 2300 C CA . ILE A 1 294 ? -12.508 5.422 14.977 1 86.12 294 ILE A CA 1
ATOM 2301 C C . ILE A 1 294 ? -12.82 6.211 16.25 1 86.12 294 ILE A C 1
ATOM 2303 O O . ILE A 1 294 ? -12.625 7.426 16.281 1 86.12 294 ILE A O 1
ATOM 2307 N N . ALA A 1 295 ? -13.227 5.578 17.281 1 88.94 295 ALA A N 1
ATOM 2308 C CA . ALA A 1 295 ? -13.672 6.242 18.5 1 88.94 295 ALA A CA 1
ATOM 2309 C C . ALA A 1 295 ? -12.508 6.949 19.188 1 88.94 295 ALA A C 1
ATOM 2311 O O . ALA A 1 295 ? -12.617 8.125 19.562 1 88.94 295 ALA A O 1
ATOM 2312 N N . SER A 1 296 ? -11.469 6.203 19.453 1 93.75 296 SER A N 1
ATOM 2313 C CA . SER A 1 296 ? -10.289 6.766 20.078 1 93.75 296 SER A CA 1
ATOM 2314 C C . SER A 1 296 ? -9.031 6.512 19.25 1 93.75 296 SER A C 1
ATOM 2316 O O . SER A 1 296 ? -8.742 5.367 18.906 1 93.75 296 SER A O 1
ATOM 2318 N N . GLN A 1 297 ? -8.367 7.5 18.953 1 95.56 297 GLN A N 1
ATOM 2319 C CA . GLN A 1 297 ? -7.121 7.43 18.188 1 95.56 297 GLN A CA 1
ATOM 2320 C C . GLN A 1 297 ? -6.129 8.492 18.656 1 95.56 297 GLN A C 1
ATOM 2322 O O . GLN A 1 297 ? -6.309 9.68 18.375 1 95.56 297 GLN A O 1
ATOM 2327 N N . TYR A 1 298 ? -5.102 8.031 19.375 1 97.75 298 TYR A N 1
ATOM 2328 C CA . TYR A 1 298 ? -4.039 8.93 19.812 1 97.75 298 TYR A CA 1
ATOM 2329 C C . TYR A 1 298 ? -2.713 8.188 19.938 1 97.75 298 TYR A C 1
ATOM 2331 O O . TYR A 1 298 ? -2.691 6.961 20.078 1 97.75 298 TYR A O 1
ATOM 2339 N N . LEU A 1 299 ? -1.641 8.898 19.859 1 98.56 299 LEU A N 1
ATOM 2340 C CA . LEU A 1 299 ? -0.33 8.305 19.594 1 98.56 299 LEU A CA 1
ATOM 2341 C C . LEU A 1 299 ? 0.559 8.398 20.828 1 98.56 299 LEU A C 1
ATOM 2343 O O . LEU A 1 299 ? 0.382 9.297 21.672 1 98.56 299 LEU A O 1
ATOM 2347 N N . SER A 1 300 ? 1.46 7.473 21 1 98.69 300 SER A N 1
ATOM 2348 C CA . SER A 1 300 ? 2.621 7.629 21.859 1 98.69 300 SER A CA 1
ATOM 2349 C C . SER A 1 300 ? 3.787 8.273 21.125 1 98.69 300 SER A C 1
ATOM 2351 O O . SER A 1 300 ? 4.18 7.805 20.047 1 98.69 300 SER A O 1
ATOM 2353 N N . ALA A 1 301 ? 4.336 9.336 21.688 1 98.62 301 ALA A N 1
ATOM 2354 C CA . ALA A 1 301 ? 5.484 10 21.078 1 98.62 301 ALA A CA 1
ATOM 2355 C C . ALA A 1 301 ? 6.781 9.602 21.781 1 98.62 301 ALA A C 1
ATOM 2357 O O . ALA A 1 301 ? 7.797 10.297 21.656 1 98.62 301 ALA A O 1
ATOM 2358 N N . ALA A 1 302 ? 6.77 8.539 22.516 1 98.5 302 ALA A N 1
ATOM 2359 C CA . ALA A 1 302 ? 7.906 8.109 23.344 1 98.5 302 ALA A CA 1
ATOM 2360 C C . ALA A 1 302 ? 9.148 7.895 22.484 1 98.5 302 ALA A C 1
ATOM 2362 O O . ALA A 1 302 ? 10.25 8.281 22.859 1 98.5 302 ALA A O 1
ATOM 2363 N N . LYS A 1 303 ? 9.016 7.246 21.375 1 98.38 303 LYS A N 1
ATOM 2364 C CA . LYS A 1 303 ? 10.141 6.98 20.484 1 98.38 303 LYS A CA 1
ATOM 2365 C C . LYS A 1 303 ? 10.773 8.281 19.984 1 98.38 303 LYS A C 1
ATOM 2367 O O . LYS A 1 303 ? 12 8.398 19.953 1 98.38 303 LYS A O 1
ATOM 2372 N N . ALA A 1 304 ? 9.961 9.25 19.562 1 98.44 304 ALA A N 1
ATOM 2373 C CA . ALA A 1 304 ? 10.438 10.539 19.094 1 98.44 304 ALA A CA 1
ATOM 2374 C C . ALA A 1 304 ? 11.188 11.289 20.203 1 98.44 304 ALA A C 1
ATOM 2376 O O . ALA A 1 304 ? 12.219 11.914 19.938 1 98.44 304 ALA A O 1
ATOM 2377 N N . HIS A 1 305 ? 10.617 11.211 21.406 1 98 305 HIS A N 1
ATOM 2378 C CA . HIS A 1 305 ? 11.281 11.836 22.547 1 98 305 HIS A CA 1
ATOM 2379 C C . HIS A 1 305 ? 12.641 11.195 22.812 1 98 305 HIS A C 1
ATOM 2381 O O . HIS A 1 305 ? 13.648 11.898 22.969 1 98 305 HIS A O 1
ATOM 2387 N N . ARG A 1 306 ? 12.68 9.938 22.828 1 97.31 306 ARG A N 1
ATOM 2388 C CA . ARG A 1 306 ? 13.867 9.188 23.219 1 97.31 306 ARG A CA 1
ATOM 2389 C C . ARG A 1 306 ? 14.969 9.312 22.172 1 97.31 306 ARG A C 1
ATOM 2391 O O . ARG A 1 306 ? 16.125 9.578 22.5 1 97.31 306 ARG A O 1
ATOM 2398 N N . LEU A 1 307 ? 14.656 9.195 20.891 1 97.12 307 LEU A N 1
ATOM 2399 C CA . LEU A 1 307 ? 15.672 9.055 19.859 1 97.12 307 LEU A CA 1
ATOM 2400 C C . LEU A 1 307 ? 15.969 10.398 19.203 1 97.12 307 LEU A C 1
ATOM 2402 O O . LEU A 1 307 ? 17.078 10.625 18.719 1 97.12 307 LEU A O 1
ATOM 2406 N N . LEU A 1 308 ? 14.969 11.281 19.203 1 97.94 308 LEU A N 1
ATOM 2407 C CA . LEU A 1 308 ? 15.141 12.523 18.469 1 97.94 308 LEU A CA 1
ATOM 2408 C C . LEU A 1 308 ? 15.219 13.719 19.406 1 97.94 308 LEU A C 1
ATOM 2410 O O . LEU A 1 308 ? 15.633 14.812 19.016 1 97.94 308 LEU A O 1
ATOM 2414 N N . GLY A 1 309 ? 14.758 13.57 20.625 1 97.5 309 GLY A N 1
ATOM 2415 C CA . GLY A 1 309 ? 14.672 14.68 21.562 1 97.5 309 GLY A CA 1
ATOM 2416 C C . GLY A 1 309 ? 13.523 15.625 21.266 1 97.5 309 GLY A C 1
ATOM 2417 O O . GLY A 1 309 ? 13.523 16.766 21.719 1 97.5 309 GLY A O 1
ATOM 2418 N N . TRP A 1 310 ? 12.578 15.164 20.516 1 97.81 310 TRP A N 1
ATOM 2419 C CA . TRP A 1 310 ? 11.461 16.031 20.125 1 97.81 310 TRP A CA 1
ATOM 2420 C C . TRP A 1 310 ? 10.398 16.062 21.219 1 97.81 310 TRP A C 1
ATOM 2422 O O . TRP A 1 310 ? 10.086 15.031 21.828 1 97.81 310 TRP A O 1
ATOM 2432 N N . LYS A 1 311 ? 9.867 17.188 21.484 1 97.44 311 LYS A N 1
ATOM 2433 C CA . LYS A 1 311 ? 8.711 17.453 22.328 1 97.44 311 LYS A CA 1
ATOM 2434 C C . LYS A 1 311 ? 7.879 18.609 21.781 1 97.44 311 LYS A C 1
ATOM 2436 O O . LYS A 1 311 ? 8.422 19.547 21.188 1 97.44 311 LYS A O 1
ATOM 2441 N N . PRO A 1 312 ? 6.574 18.484 21.984 1 97.38 312 PRO A N 1
ATOM 2442 C CA . PRO A 1 312 ? 5.785 19.641 21.594 1 97.38 312 PRO A CA 1
ATOM 2443 C C . PRO A 1 312 ? 6.176 20.906 22.344 1 97.38 312 PRO A C 1
ATOM 2445 O O . PRO A 1 312 ? 6.527 20.844 23.531 1 97.38 312 PRO A O 1
ATOM 2448 N N . GLN A 1 313 ? 6.09 22.031 21.656 1 97.75 313 GLN A N 1
ATOM 2449 C CA . GLN A 1 313 ? 6.48 23.297 22.281 1 97.75 313 GLN A CA 1
ATOM 2450 C C . GLN A 1 313 ? 5.254 24.125 22.672 1 97.75 313 GLN A C 1
ATOM 2452 O O . GLN A 1 313 ? 5.363 25.094 23.438 1 97.75 313 GLN A O 1
ATOM 2457 N N . TYR A 1 314 ? 4.109 23.75 22.203 1 97.81 314 TYR A N 1
ATOM 2458 C CA . TYR A 1 314 ? 2.889 24.5 22.453 1 97.81 314 TYR A CA 1
ATOM 2459 C C . TYR A 1 314 ? 1.867 23.656 23.203 1 97.81 314 TYR A C 1
ATOM 2461 O O . TYR A 1 314 ? 1.681 22.484 22.906 1 97.81 314 TYR A O 1
ATOM 2469 N N . GLU A 1 315 ? 1.284 24.281 24.188 1 97.62 315 GLU A N 1
ATOM 2470 C CA . GLU A 1 315 ? 0.092 23.688 24.797 1 97.62 315 GLU A CA 1
ATOM 2471 C C . GLU A 1 315 ? -1.136 23.906 23.922 1 97.62 315 GLU A C 1
ATOM 2473 O O . GLU A 1 315 ? -1.138 24.797 23.047 1 97.62 315 GLU A O 1
ATOM 2478 N N . LEU A 1 316 ? -2.195 23.141 24.203 1 98.19 316 LEU A N 1
ATOM 2479 C CA . LEU A 1 316 ? -3.385 23.156 23.359 1 98.19 316 LEU A CA 1
ATOM 2480 C C . LEU A 1 316 ? -3.961 24.562 23.25 1 98.19 316 LEU A C 1
ATOM 2482 O O . LEU A 1 316 ? -4.176 25.078 22.156 1 98.19 316 LEU A O 1
ATOM 2486 N N . ASN A 1 317 ? -4.109 25.25 24.375 1 98.31 317 ASN A N 1
ATOM 2487 C CA . ASN A 1 317 ? -4.742 26.562 24.375 1 98.31 317 ASN A CA 1
ATOM 2488 C C . ASN A 1 317 ? -3.875 27.594 23.672 1 98.31 317 ASN A C 1
ATOM 2490 O O . ASN A 1 317 ? -4.395 28.516 23.031 1 98.31 317 ASN A O 1
ATOM 2494 N N . GLU A 1 318 ? -2.553 27.5 23.812 1 98.38 318 GLU A N 1
ATOM 2495 C CA . GLU A 1 318 ? -1.649 28.438 23.141 1 98.38 318 GLU A CA 1
ATOM 2496 C C . GLU A 1 318 ? -1.74 28.297 21.625 1 98.38 318 GLU A C 1
ATOM 2498 O O . GLU A 1 318 ? -1.811 29.297 20.906 1 98.38 318 GLU A O 1
ATOM 2503 N N . GLY A 1 319 ? -1.721 27.031 21.156 1 98.69 319 GLY A N 1
ATOM 2504 C CA . GLY A 1 319 ? -1.869 26.781 19.734 1 98.69 319 GLY A CA 1
ATOM 2505 C C . GLY A 1 319 ? -3.207 27.234 19.188 1 98.69 319 GLY A C 1
ATOM 2506 O O . GLY A 1 319 ? -3.273 27.812 18.094 1 98.69 319 GLY A O 1
ATOM 2507 N N . LEU A 1 320 ? -4.281 26.984 19.969 1 98.81 320 LEU A N 1
ATOM 2508 C CA . LEU A 1 320 ? -5.621 27.391 19.547 1 98.81 320 LEU A CA 1
ATOM 2509 C C . LEU A 1 320 ? -5.738 28.906 19.469 1 98.81 320 LEU A C 1
ATOM 2511 O O . LEU A 1 320 ? -6.367 29.438 18.562 1 98.81 320 LEU A O 1
ATOM 2515 N N . GLN A 1 321 ? -5.105 29.562 20.453 1 98.75 321 GLN A N 1
ATOM 2516 C CA . GLN A 1 321 ? -5.148 31.031 20.453 1 98.75 321 GLN A CA 1
ATOM 2517 C C . GLN A 1 321 ? -4.5 31.594 19.188 1 98.75 321 GLN A C 1
ATOM 2519 O O . GLN A 1 321 ? -5.055 32.5 18.562 1 98.75 321 GLN A O 1
ATOM 2524 N N . GLN A 1 322 ? -3.303 31.062 18.859 1 98.56 322 GLN A N 1
ATOM 2525 C CA . GLN A 1 322 ? -2.619 31.5 17.656 1 98.56 322 GLN A CA 1
ATOM 2526 C C . GLN A 1 322 ? -3.451 31.188 16.406 1 98.56 322 GLN A C 1
ATOM 2528 O O . GLN A 1 322 ? -3.488 31.984 15.461 1 98.56 322 GLN A O 1
ATOM 2533 N N . THR A 1 323 ? -4.121 30.078 16.422 1 98.81 323 THR A N 1
ATOM 2534 C CA . THR A 1 323 ? -4.953 29.641 15.305 1 98.81 323 THR A CA 1
ATOM 2535 C C . THR A 1 323 ? -6.152 30.562 15.125 1 98.81 323 THR A C 1
ATOM 2537 O O . THR A 1 323 ? -6.457 30.984 14.008 1 98.81 323 THR A O 1
ATOM 2540 N N . ILE A 1 324 ? -6.824 30.891 16.25 1 98.75 324 ILE A N 1
ATOM 2541 C CA . ILE A 1 324 ? -7.988 31.781 16.234 1 98.75 324 ILE A CA 1
ATOM 2542 C C . ILE A 1 324 ? -7.598 33.156 15.672 1 98.75 324 ILE A C 1
ATOM 2544 O O . ILE A 1 324 ? -8.297 33.688 14.812 1 98.75 324 ILE A O 1
ATOM 2548 N N . GLU A 1 325 ? -6.43 33.625 16.109 1 98.44 325 GLU A N 1
ATOM 2549 C CA . GLU A 1 325 ? -5.973 34.938 15.633 1 98.44 325 GLU A CA 1
ATOM 2550 C C . GLU A 1 325 ? -5.711 34.938 14.133 1 98.44 325 GLU A C 1
ATOM 2552 O O . GLU A 1 325 ? -6.012 35.906 13.43 1 98.44 325 GLU A O 1
ATOM 2557 N N . TRP A 1 326 ? -5.16 33.844 13.656 1 98.12 326 TRP A N 1
ATOM 2558 C CA . TRP A 1 326 ? -4.926 33.719 12.227 1 98.12 326 TRP A CA 1
ATOM 2559 C C . TRP A 1 326 ? -6.238 33.781 11.453 1 98.12 326 TRP A C 1
ATOM 2561 O O . TRP A 1 326 ? -6.336 34.5 10.453 1 98.12 326 TRP A O 1
ATOM 2571 N N . TYR A 1 327 ? -7.242 33.062 11.914 1 98.25 327 TYR A N 1
ATOM 2572 C CA . TYR A 1 327 ? -8.516 33 11.203 1 98.25 327 TYR A CA 1
ATOM 2573 C C . TYR A 1 327 ? -9.227 34.344 11.273 1 98.25 327 TYR A C 1
ATOM 2575 O O . TYR A 1 327 ? -9.891 34.75 10.32 1 98.25 327 TYR A O 1
ATOM 2583 N N . LYS A 1 328 ? -9.117 35.094 12.414 1 97.62 328 LYS A N 1
ATOM 2584 C CA . LYS A 1 328 ? -9.695 36.406 12.516 1 97.62 328 LYS A CA 1
ATOM 2585 C C . LYS A 1 328 ? -9.133 37.344 11.43 1 97.62 328 LYS A C 1
ATOM 2587 O O . LYS A 1 328 ? -9.891 38.062 10.766 1 97.62 328 LYS A O 1
ATOM 2592 N N . THR A 1 329 ? -7.824 37.281 11.266 1 96.38 329 THR A N 1
ATOM 2593 C CA . THR A 1 329 ? -7.16 38.094 10.258 1 96.38 329 THR A CA 1
ATOM 2594 C C . THR A 1 329 ? -7.551 37.656 8.852 1 96.38 329 THR A C 1
ATOM 2596 O O . THR A 1 329 ? -7.848 38.5 7.992 1 96.38 329 THR A O 1
ATOM 2599 N N . PHE A 1 330 ? -7.562 36.406 8.602 1 96.19 330 PHE A N 1
ATOM 2600 C CA . PHE A 1 330 ? -7.863 35.812 7.293 1 96.19 330 PHE A CA 1
ATOM 2601 C C . PHE A 1 330 ? -9.281 36.156 6.863 1 96.19 330 PHE A C 1
ATOM 2603 O O . PHE A 1 330 ? -9.508 36.594 5.73 1 96.19 330 PHE A O 1
ATOM 2610 N N . LEU A 1 331 ? -10.219 35.969 7.766 1 94.44 331 LEU A N 1
ATOM 2611 C CA . LEU A 1 331 ? -11.625 36.156 7.426 1 94.44 331 LEU A CA 1
ATOM 2612 C C . LEU A 1 331 ? -12.008 37.625 7.391 1 94.44 331 LEU A C 1
ATOM 2614 O O . LEU A 1 331 ? -12.977 38 6.73 1 94.44 331 LEU A O 1
ATOM 2618 N N . ALA A 1 332 ? -11.297 38.469 8.117 1 91.12 332 ALA A N 1
ATOM 2619 C CA . ALA A 1 332 ? -11.516 39.906 8.039 1 91.12 332 ALA A CA 1
ATOM 2620 C C . ALA A 1 332 ? -11.117 40.469 6.668 1 91.12 332 ALA A C 1
ATOM 2622 O O . ALA A 1 332 ? -11.766 41.375 6.133 1 91.12 332 ALA A O 1
ATOM 2623 N N . LYS A 1 333 ? -10.07 39.938 6.141 1 83.75 333 LYS A N 1
ATOM 2624 C CA . LYS A 1 333 ? -9.57 40.375 4.844 1 83.75 333 LYS A CA 1
ATOM 2625 C C . LYS A 1 333 ? -10.438 39.844 3.707 1 83.75 333 LYS A C 1
ATOM 2627 O O . LYS A 1 333 ? -10.602 40.5 2.68 1 83.75 333 LYS A O 1
ATOM 2632 N N . THR A 1 334 ? -10.953 38.688 3.822 1 73.31 334 THR A N 1
ATOM 2633 C CA . THR A 1 334 ? -11.75 38.062 2.768 1 73.31 334 THR A CA 1
ATOM 2634 C C . THR A 1 334 ? -13.133 38.719 2.697 1 73.31 334 THR A C 1
ATOM 2636 O O . THR A 1 334 ? -13.734 38.781 1.623 1 73.31 334 THR A O 1
ATOM 2639 N N . SER A 1 335 ? -13.625 39.094 3.855 1 65.56 335 SER A N 1
ATOM 2640 C CA . SER A 1 335 ? -14.898 39.812 3.881 1 65.56 335 SER A CA 1
ATOM 2641 C C . SER A 1 335 ? -14.766 41.188 3.264 1 65.56 335 SER A C 1
ATOM 2643 O O . SER A 1 335 ? -15.727 41.719 2.701 1 65.56 335 SER A O 1
ATOM 2645 N N . ALA A 1 336 ? -13.555 41.625 3.344 1 57.84 336 ALA A N 1
ATOM 2646 C CA . ALA A 1 336 ? -13.32 42.969 2.787 1 57.84 336 ALA A CA 1
ATOM 2647 C C . ALA A 1 336 ? -13.109 42.875 1.277 1 57.84 336 ALA A C 1
ATOM 2649 O O . ALA A 1 336 ? -13.281 43.875 0.575 1 57.84 336 ALA A O 1
ATOM 2650 N N . LEU A 1 337 ? -12.797 41.656 0.76 1 49.69 337 LEU A N 1
ATOM 2651 C CA . LEU A 1 337 ? -12.648 41.531 -0.685 1 49.69 337 LEU A CA 1
ATOM 2652 C C . LEU A 1 337 ? -13.992 41.188 -1.334 1 49.69 337 LEU A C 1
ATOM 2654 O O . LEU A 1 337 ? -14.148 41.344 -2.547 1 49.69 337 LEU A O 1
ATOM 2658 N N . MET B 1 1 ? -35.219 -19.672 6.332 1 26.33 1 MET B N 1
ATOM 2659 C CA . MET B 1 1 ? -34.312 -20.812 6.098 1 26.33 1 MET B CA 1
ATOM 2660 C C . MET B 1 1 ? -34.125 -21.047 4.602 1 26.33 1 MET B C 1
ATOM 2662 O O . MET B 1 1 ? -34.875 -21.766 3.967 1 26.33 1 MET B O 1
ATOM 2666 N N . THR B 1 2 ? -33.75 -19.922 3.826 1 27.75 2 THR B N 1
ATOM 2667 C CA . THR B 1 2 ? -33.688 -20 2.371 1 27.75 2 THR B CA 1
ATOM 2668 C C . THR B 1 2 ? -32.688 -21.062 1.933 1 27.75 2 THR B C 1
ATOM 2670 O O . THR B 1 2 ? -31.516 -21.047 2.338 1 27.75 2 THR B O 1
ATOM 2673 N N . LYS B 1 3 ? -33.219 -22.188 1.616 1 29.34 3 LYS B N 1
ATOM 2674 C CA . LYS B 1 3 ? -32.531 -23.359 1.105 1 29.34 3 LYS B CA 1
ATOM 2675 C C . LYS B 1 3 ? -31.516 -22.984 0.018 1 29.34 3 LYS B C 1
ATOM 2677 O O . LYS B 1 3 ? -31.891 -22.75 -1.129 1 29.34 3 LYS B O 1
ATOM 2682 N N . ALA B 1 4 ? -30.469 -22.25 0.297 1 39.41 4 ALA B N 1
ATOM 2683 C CA . ALA B 1 4 ? -29.469 -22.016 -0.746 1 39.41 4 ALA B CA 1
ATOM 2684 C C . ALA B 1 4 ? -29.062 -23.328 -1.408 1 39.41 4 ALA B C 1
ATOM 2686 O O . ALA B 1 4 ? -28.516 -24.219 -0.75 1 39.41 4 ALA B O 1
ATOM 2687 N N . THR B 1 5 ? -29.594 -23.781 -2.361 1 36.41 5 THR B N 1
ATOM 2688 C CA . THR B 1 5 ? -29.266 -24.984 -3.117 1 36.41 5 THR B CA 1
ATOM 2689 C C . THR B 1 5 ? -27.766 -25.047 -3.424 1 36.41 5 THR B C 1
ATOM 2691 O O . THR B 1 5 ? -27.188 -24.062 -3.908 1 36.41 5 THR B O 1
ATOM 2694 N N . SER B 1 6 ? -27 -25.953 -2.887 1 40.28 6 SER B N 1
ATOM 2695 C CA . SER B 1 6 ? -25.578 -26.266 -3.096 1 40.28 6 SER B CA 1
ATOM 2696 C C . SER B 1 6 ? -25.281 -26.531 -4.566 1 40.28 6 SER B C 1
ATOM 2698 O O . SER B 1 6 ? -25.641 -27.578 -5.098 1 40.28 6 SER B O 1
ATOM 2700 N N . GLU B 1 7 ? -25.516 -25.641 -5.473 1 47.31 7 GLU B N 1
ATOM 2701 C CA . GLU B 1 7 ? -25.094 -25.844 -6.859 1 47.31 7 GLU B CA 1
ATOM 2702 C C . GLU B 1 7 ? -23.688 -26.422 -6.934 1 47.31 7 GLU B C 1
ATOM 2704 O O . GLU B 1 7 ? -22.781 -25.953 -6.254 1 47.31 7 GLU B O 1
ATOM 2709 N N . THR B 1 8 ? -23.484 -27.594 -7.488 1 50.34 8 THR B N 1
ATOM 2710 C CA . THR B 1 8 ? -22.188 -28.219 -7.738 1 50.34 8 THR B CA 1
ATOM 2711 C C . THR B 1 8 ? -21.25 -27.25 -8.445 1 50.34 8 THR B C 1
ATOM 2713 O O . THR B 1 8 ? -21.688 -26.328 -9.141 1 50.34 8 THR B O 1
ATOM 2716 N N . SER B 1 9 ? -19.906 -27.281 -8.148 1 60.62 9 SER B N 1
ATOM 2717 C CA . SER B 1 9 ? -18.891 -26.406 -8.742 1 60.62 9 SER B CA 1
ATOM 2718 C C . SER B 1 9 ? -19.031 -26.359 -10.258 1 60.62 9 SER B C 1
ATOM 2720 O O . SER B 1 9 ? -18.844 -25.297 -10.867 1 60.62 9 SER B O 1
ATOM 2722 N N . ALA B 1 10 ? -19.281 -27.438 -10.984 1 63.72 10 ALA B N 1
ATOM 2723 C CA . ALA B 1 10 ? -19.438 -27.469 -12.438 1 63.72 10 ALA B CA 1
ATOM 2724 C C . ALA B 1 10 ? -20.641 -26.641 -12.875 1 63.72 10 ALA B C 1
ATOM 2726 O O . ALA B 1 10 ? -20.562 -25.875 -13.844 1 63.72 10 ALA B O 1
ATOM 2727 N N . ASN B 1 11 ? -21.594 -26.75 -12.141 1 83.25 11 ASN B N 1
ATOM 2728 C CA . ASN B 1 11 ? -22.828 -26.031 -12.469 1 83.25 11 ASN B CA 1
ATOM 2729 C C . ASN B 1 11 ? -22.719 -24.547 -12.133 1 83.25 11 ASN B C 1
ATOM 2731 O O . ASN B 1 11 ? -23.312 -23.719 -12.812 1 83.25 11 ASN B O 1
ATOM 2735 N N . PHE B 1 12 ? -21.766 -24.172 -11.391 1 94.75 12 PHE B N 1
ATOM 2736 C CA . PHE B 1 12 ? -21.656 -22.797 -10.922 1 94.75 12 PHE B CA 1
ATOM 2737 C C . PHE B 1 12 ? -21.141 -21.891 -12.023 1 94.75 12 PHE B C 1
ATOM 2739 O O . PHE B 1 12 ? -21.609 -20.75 -12.172 1 94.75 12 PHE B O 1
ATOM 2746 N N . TRP B 1 13 ? -20.297 -22.375 -12.883 1 98.06 13 TRP B N 1
ATOM 2747 C CA . TRP B 1 13 ? -19.547 -21.547 -13.812 1 98.06 13 TRP B CA 1
ATOM 2748 C C . TRP B 1 13 ? -20.188 -21.562 -15.195 1 98.06 13 TRP B C 1
ATOM 2750 O O . TRP B 1 13 ? -19.906 -20.688 -16.031 1 98.06 13 TRP B O 1
ATOM 2760 N N . SER B 1 14 ? -20.953 -22.625 -15.438 1 97.88 14 SER B N 1
ATOM 2761 C CA . SER B 1 14 ? -21.531 -22.812 -16.766 1 97.88 14 SER B CA 1
ATOM 2762 C C . SER B 1 14 ? -22.266 -21.562 -17.219 1 97.88 14 SER B C 1
ATOM 2764 O O . SER B 1 14 ? -23.203 -21.109 -16.547 1 97.88 14 SER B O 1
ATOM 2766 N N . GLY B 1 15 ? -21.766 -20.922 -18.281 1 97.62 15 GLY B N 1
ATOM 2767 C CA . GLY B 1 15 ? -22.422 -19.781 -18.875 1 97.62 15 GLY B CA 1
ATOM 2768 C C . GLY B 1 15 ? -22.062 -18.469 -18.203 1 97.62 15 GLY B C 1
ATOM 2769 O O . GLY B 1 15 ? -22.469 -17.391 -18.656 1 97.62 15 GLY B O 1
ATOM 2770 N N . ARG B 1 16 ? -21.328 -18.5 -17.125 1 97.81 16 ARG B N 1
ATOM 2771 C CA . ARG B 1 16 ? -20.953 -17.281 -16.422 1 97.81 16 ARG B CA 1
ATOM 2772 C C . ARG B 1 16 ? -19.812 -16.562 -17.141 1 97.81 16 ARG B C 1
ATOM 2774 O O . ARG B 1 16 ? -18.891 -17.203 -17.656 1 97.81 16 ARG B O 1
ATOM 2781 N N . SER B 1 17 ? -19.859 -15.258 -17.156 1 98.69 17 SER B N 1
ATOM 2782 C CA . SER B 1 17 ? -18.828 -14.422 -17.766 1 98.69 17 SER B CA 1
ATOM 2783 C C . SER B 1 17 ? -17.719 -14.086 -16.75 1 98.69 17 SER B C 1
ATOM 2785 O O . SER B 1 17 ? -18 -13.516 -15.695 1 98.69 17 SER B O 1
ATOM 2787 N N . VAL B 1 18 ? -16.5 -14.469 -17.109 1 98.88 18 VAL B N 1
ATOM 2788 C CA . VAL B 1 18 ? -15.367 -14.328 -16.203 1 98.88 18 VAL B CA 1
ATOM 2789 C C . VAL B 1 18 ? -14.266 -13.508 -16.859 1 98.88 18 VAL B C 1
ATOM 2791 O O . VAL B 1 18 ? -13.898 -13.758 -18.016 1 98.88 18 VAL B O 1
ATOM 2794 N N . PHE B 1 19 ? -13.766 -12.469 -16.172 1 98.94 19 PHE B N 1
ATOM 2795 C CA . PHE B 1 19 ? -12.617 -11.688 -16.625 1 98.94 19 PHE B CA 1
ATOM 2796 C C . PHE B 1 19 ? -11.375 -12.047 -15.828 1 98.94 19 PHE B C 1
ATOM 2798 O O . PHE B 1 19 ? -11.398 -12.039 -14.594 1 98.94 19 PHE B O 1
ATOM 2805 N N . VAL B 1 20 ? -10.289 -12.375 -16.516 1 98.94 20 VAL B N 1
ATOM 2806 C CA . VAL B 1 20 ? -9.062 -12.82 -15.859 1 98.94 20 VAL B CA 1
ATOM 2807 C C . VAL B 1 20 ? -7.895 -11.922 -16.266 1 98.94 20 VAL B C 1
ATOM 2809 O O . VAL B 1 20 ? -7.617 -11.758 -17.453 1 98.94 20 VAL B O 1
ATOM 2812 N N . THR B 1 21 ? -7.242 -11.312 -15.312 1 98.88 21 THR B N 1
ATOM 2813 C CA . THR B 1 21 ? -5.93 -10.734 -15.578 1 98.88 21 THR B CA 1
ATOM 2814 C C . THR B 1 21 ? -4.824 -11.711 -15.195 1 98.88 21 THR B C 1
ATOM 2816 O O . THR B 1 21 ? -5.016 -12.57 -14.336 1 98.88 21 THR B O 1
ATOM 2819 N N . GLY B 1 22 ? -3.674 -11.586 -15.867 1 98 22 GLY B N 1
ATOM 2820 C CA . GLY B 1 22 ? -2.596 -12.523 -15.609 1 98 22 GLY B CA 1
ATOM 2821 C C . GLY B 1 22 ? -2.838 -13.891 -16.219 1 98 22 GLY B C 1
ATOM 2822 O O . GLY B 1 22 ? -2.287 -14.891 -15.766 1 98 22 GLY B O 1
ATOM 2823 N N . ALA B 1 23 ? -3.6 -13.977 -17.266 1 98.25 23 ALA B N 1
ATOM 2824 C CA . ALA B 1 23 ? -4.031 -15.242 -17.859 1 98.25 23 ALA B CA 1
ATOM 2825 C C . ALA B 1 23 ? -2.863 -15.953 -18.531 1 98.25 23 ALA B C 1
ATOM 2827 O O . ALA B 1 23 ? -2.879 -17.188 -18.672 1 98.25 23 ALA B O 1
ATOM 2828 N N . SER B 1 24 ? -1.871 -15.203 -18.922 1 97 24 SER B N 1
ATOM 2829 C CA . SER B 1 24 ? -0.753 -15.812 -19.625 1 97 24 SER B CA 1
ATOM 2830 C C . SER B 1 24 ? 0.29 -16.359 -18.656 1 97 24 SER B C 1
ATOM 2832 O O . SER B 1 24 ? 1.26 -17 -19.078 1 97 24 SER B O 1
ATOM 2834 N N . GLY B 1 25 ? 0.134 -16.109 -17.391 1 97 25 GLY B N 1
ATOM 2835 C CA . GLY B 1 25 ? 1.036 -16.656 -16.391 1 97 25 GLY B CA 1
ATOM 2836 C C . GLY B 1 25 ? 0.73 -18.094 -16.016 1 97 25 GLY B C 1
ATOM 2837 O O . GLY B 1 25 ? -0.21 -18.688 -16.547 1 97 25 GLY B O 1
ATOM 2838 N N . ILE B 1 26 ? 1.494 -18.625 -15.109 1 97.19 26 ILE B N 1
ATOM 2839 C CA . ILE B 1 26 ? 1.379 -20.016 -14.711 1 97.19 26 ILE B CA 1
ATOM 2840 C C . ILE B 1 26 ? -0.007 -20.281 -14.125 1 97.19 26 ILE B C 1
ATOM 2842 O O . ILE B 1 26 ? -0.77 -21.094 -14.656 1 97.19 26 ILE B O 1
ATOM 2846 N N . VAL B 1 27 ? -0.425 -19.516 -13.125 1 98.38 27 VAL B N 1
ATOM 2847 C CA . VAL B 1 27 ? -1.701 -19.766 -12.461 1 98.38 27 VAL B CA 1
ATOM 2848 C C . VAL B 1 27 ? -2.85 -19.406 -13.398 1 98.38 27 VAL B C 1
ATOM 2850 O O . VAL B 1 27 ? -3.83 -20.141 -13.508 1 98.38 27 VAL B O 1
ATOM 2853 N N . GLY B 1 28 ? -2.725 -18.281 -14.078 1 98.56 28 GLY B N 1
ATOM 2854 C CA . GLY B 1 28 ? -3.773 -17.781 -14.953 1 98.56 28 GLY B CA 1
ATOM 2855 C C . GLY B 1 28 ? -4.117 -18.734 -16.078 1 98.56 28 GLY B C 1
ATOM 2856 O O . GLY B 1 28 ? -5.289 -18.922 -16.406 1 98.56 28 GLY B O 1
ATOM 2857 N N . SER B 1 29 ? -3.102 -19.359 -16.719 1 98.56 29 SER B N 1
ATOM 2858 C CA . SER B 1 29 ? -3.342 -20.266 -17.828 1 98.56 29 SER B CA 1
ATOM 2859 C C . SER B 1 29 ? -4.129 -21.5 -17.375 1 98.56 29 SER B C 1
ATOM 2861 O O . SER B 1 29 ? -5.062 -21.922 -18.062 1 98.56 29 SER B O 1
ATOM 2863 N N . TRP B 1 30 ? -3.781 -22.016 -16.219 1 98.81 30 TRP B N 1
ATOM 2864 C CA . TRP B 1 30 ? -4.473 -23.203 -15.703 1 98.81 30 TRP B CA 1
ATOM 2865 C C . TRP B 1 30 ? -5.875 -22.828 -15.227 1 98.81 30 TRP B C 1
ATOM 2867 O O . TRP B 1 30 ? -6.801 -23.641 -15.328 1 98.81 30 TRP B O 1
ATOM 2877 N N . LEU B 1 31 ? -6.027 -21.641 -14.672 1 98.88 31 LEU B N 1
ATOM 2878 C CA . LEU B 1 31 ? -7.348 -21.188 -14.258 1 98.88 31 LEU B CA 1
ATOM 2879 C C . LEU B 1 31 ? -8.281 -21.062 -15.461 1 98.88 31 LEU B C 1
ATOM 2881 O O . LEU B 1 31 ? -9.438 -21.5 -15.398 1 98.88 31 LEU B O 1
ATOM 2885 N N . VAL B 1 32 ? -7.773 -20.453 -16.531 1 98.88 32 VAL B N 1
ATOM 2886 C CA . VAL B 1 32 ? -8.562 -20.312 -17.75 1 98.88 32 VAL B CA 1
ATOM 2887 C C . VAL B 1 32 ? -8.992 -21.688 -18.25 1 98.88 32 VAL B C 1
ATOM 2889 O O . VAL B 1 32 ? -10.156 -21.875 -18.609 1 98.88 32 VAL B O 1
ATOM 2892 N N . ARG B 1 33 ? -8.094 -22.656 -18.281 1 98.69 33 ARG B N 1
ATOM 2893 C CA . ARG B 1 33 ? -8.406 -24.016 -18.703 1 98.69 33 ARG B CA 1
ATOM 2894 C C . ARG B 1 33 ? -9.555 -24.609 -17.891 1 98.69 33 ARG B C 1
ATOM 2896 O O . ARG B 1 33 ? -10.508 -25.156 -18.453 1 98.69 33 ARG B O 1
ATOM 2903 N N . GLU B 1 34 ? -9.414 -24.5 -16.578 1 98.56 34 GLU B N 1
ATOM 2904 C CA . GLU B 1 34 ? -10.43 -25.047 -15.68 1 98.56 34 GLU B CA 1
ATOM 2905 C C . GLU B 1 34 ? -11.781 -24.359 -15.906 1 98.56 34 GLU B C 1
ATOM 2907 O O . GLU B 1 34 ? -12.82 -25.016 -15.883 1 98.56 34 GLU B O 1
ATOM 2912 N N . LEU B 1 35 ? -11.805 -23.047 -16.078 1 98.81 35 LEU B N 1
ATOM 2913 C CA . LEU B 1 35 ? -13.031 -22.297 -16.312 1 98.81 35 LEU B CA 1
ATOM 2914 C C . LEU B 1 35 ? -13.695 -22.734 -17.625 1 98.81 35 LEU B C 1
ATOM 2916 O O . LEU B 1 35 ? -14.914 -22.906 -17.672 1 98.81 35 LEU B O 1
ATOM 2920 N N . LEU B 1 36 ? -12.875 -22.906 -18.688 1 98.62 36 LEU B N 1
ATOM 2921 C CA . LEU B 1 36 ? -13.391 -23.359 -19.969 1 98.62 36 LEU B CA 1
ATOM 2922 C C . LEU B 1 36 ? -13.992 -24.75 -19.859 1 98.62 36 LEU B C 1
ATOM 2924 O O . LEU B 1 36 ? -15.055 -25.016 -20.438 1 98.62 36 LEU B O 1
ATOM 2928 N N . GLU B 1 37 ? -13.312 -25.609 -19.094 1 98 37 GLU B N 1
ATOM 2929 C CA . GLU B 1 37 ? -13.812 -26.969 -18.875 1 98 37 GLU B CA 1
ATOM 2930 C C . GLU B 1 37 ? -15.148 -26.938 -18.141 1 98 37 GLU B C 1
ATOM 2932 O O . GLU B 1 37 ? -15.961 -27.875 -18.281 1 98 37 GLU B O 1
ATOM 2937 N N . ARG B 1 38 ? -15.375 -25.953 -17.453 1 97.69 38 ARG B N 1
ATOM 2938 C CA . ARG B 1 38 ? -16.609 -25.812 -16.688 1 97.69 38 ARG B CA 1
ATOM 2939 C C . ARG B 1 38 ? -17.625 -24.938 -17.438 1 97.69 38 ARG B C 1
ATOM 2941 O O . ARG B 1 38 ? -18.578 -24.453 -16.844 1 97.69 38 ARG B O 1
ATOM 2948 N N . ASP B 1 39 ? -17.344 -24.609 -18.672 1 98.06 39 ASP B N 1
ATOM 2949 C CA . ASP B 1 39 ? -18.234 -23.969 -19.625 1 98.06 39 ASP B CA 1
ATOM 2950 C C . ASP B 1 39 ? -18.453 -22.484 -19.281 1 98.06 39 ASP B C 1
ATOM 2952 O O . ASP B 1 39 ? -19.547 -21.953 -19.469 1 98.06 39 ASP B O 1
ATOM 2956 N N . ALA B 1 40 ? -17.5 -21.844 -18.688 1 98.62 40 ALA B N 1
ATOM 2957 C CA . ALA B 1 40 ? -17.547 -20.406 -18.453 1 98.62 40 ALA B CA 1
ATOM 2958 C C . ALA B 1 40 ? -17.203 -19.641 -19.734 1 98.62 40 ALA B C 1
ATOM 2960 O O . ALA B 1 40 ? -16.547 -20.172 -20.625 1 98.62 40 ALA B O 1
ATOM 2961 N N . LEU B 1 41 ? -17.703 -18.422 -19.828 1 98.69 41 LEU B N 1
ATOM 2962 C CA . LEU B 1 41 ? -17.312 -17.469 -20.859 1 98.69 41 LEU B CA 1
ATOM 2963 C C . LEU B 1 41 ? -16.156 -16.578 -20.391 1 98.69 41 LEU B C 1
ATOM 2965 O O . LEU B 1 41 ? -16.375 -15.625 -19.641 1 98.69 41 LEU B O 1
ATOM 2969 N N . VAL B 1 42 ? -14.953 -16.844 -20.938 1 98.88 42 VAL B N 1
ATOM 2970 C CA . VAL B 1 42 ? -13.758 -16.234 -20.359 1 98.88 42 VAL B CA 1
ATOM 2971 C C . VAL B 1 42 ? -13.25 -15.117 -21.266 1 98.88 42 VAL B C 1
ATOM 2973 O O . VAL B 1 42 ? -13.156 -15.289 -22.484 1 98.88 42 VAL B O 1
ATOM 2976 N N . SER B 1 43 ? -12.984 -13.953 -20.75 1 98.88 43 SER B N 1
ATOM 2977 C CA . SER B 1 43 ? -12.172 -12.891 -21.344 1 98.88 43 SER B CA 1
ATOM 2978 C C . SER B 1 43 ? -10.922 -12.625 -20.5 1 98.88 43 SER B C 1
ATOM 2980 O O . SER B 1 43 ? -10.953 -12.766 -19.266 1 98.88 43 SER B O 1
ATOM 2982 N N . ALA B 1 44 ? -9.828 -12.289 -21.156 1 98.75 44 ALA B N 1
ATOM 2983 C CA . ALA B 1 44 ? -8.562 -12.125 -20.438 1 98.75 44 ALA B CA 1
ATOM 2984 C C . ALA B 1 44 ? -7.84 -10.859 -20.906 1 98.75 44 ALA B C 1
ATOM 2986 O O . ALA B 1 44 ? -7.863 -10.516 -22.078 1 98.75 44 ALA B O 1
ATOM 2987 N N . LEU B 1 45 ? -7.223 -10.18 -19.969 1 98.56 45 LEU B N 1
ATOM 2988 C CA . LEU B 1 45 ? -6.297 -9.094 -20.266 1 98.56 45 LEU B CA 1
ATOM 2989 C C . LEU B 1 45 ? -4.902 -9.633 -20.578 1 98.56 45 LEU B C 1
ATOM 2991 O O . LEU B 1 45 ? -4.316 -10.336 -19.75 1 98.56 45 LEU B O 1
ATOM 2995 N N . LEU B 1 46 ? -4.387 -9.32 -21.703 1 97.5 46 LEU B N 1
ATOM 2996 C CA . LEU B 1 46 ? -3.035 -9.719 -22.078 1 97.5 46 LEU B CA 1
ATOM 2997 C C . LEU B 1 46 ? -2.193 -8.5 -22.453 1 97.5 46 LEU B C 1
ATOM 2999 O O . LEU B 1 46 ? -2.529 -7.773 -23.391 1 97.5 46 LEU B O 1
ATOM 3003 N N . ARG B 1 47 ? -1.163 -8.32 -21.672 1 95.06 47 ARG B N 1
ATOM 3004 C CA . ARG B 1 47 ? -0.242 -7.238 -21.984 1 95.06 47 ARG B CA 1
ATOM 3005 C C . ARG B 1 47 ? 0.652 -7.605 -23.172 1 95.06 47 ARG B C 1
ATOM 3007 O O . ARG B 1 47 ? 0.867 -6.793 -24.078 1 95.06 47 ARG B O 1
ATOM 3014 N N . ASP B 1 48 ? 1.257 -8.781 -23.141 1 92 48 ASP B N 1
ATOM 3015 C CA . ASP B 1 48 ? 2.133 -9.305 -24.188 1 92 48 ASP B CA 1
ATOM 3016 C C . ASP B 1 48 ? 1.686 -10.688 -24.625 1 92 48 ASP B C 1
ATOM 3018 O O . ASP B 1 48 ? 1.236 -11.5 -23.812 1 92 48 ASP B O 1
ATOM 3022 N N . TYR B 1 49 ? 1.768 -10.906 -25.844 1 92.06 49 TYR B N 1
ATOM 3023 C CA . TYR B 1 49 ? 1.533 -12.234 -26.375 1 92.06 49 TYR B CA 1
ATOM 3024 C C . TYR B 1 49 ? 2.809 -13.07 -26.344 1 92.06 49 TYR B C 1
ATOM 3026 O O . TYR B 1 49 ? 3.828 -12.688 -26.922 1 92.06 49 TYR B O 1
ATOM 3034 N N . ASP B 1 50 ? 2.754 -14.148 -25.641 1 92.56 50 ASP B N 1
ATOM 3035 C CA . ASP B 1 50 ? 3.873 -15.078 -25.547 1 92.56 50 ASP B CA 1
ATOM 3036 C C . ASP B 1 50 ? 3.479 -16.453 -26.062 1 92.56 50 ASP B C 1
ATOM 3038 O O . ASP B 1 50 ? 2.779 -17.203 -25.375 1 92.56 50 ASP B O 1
ATOM 3042 N N . PRO B 1 51 ? 3.986 -16.797 -27.203 1 93.88 51 PRO B N 1
ATOM 3043 C CA . PRO B 1 51 ? 3.613 -18.094 -27.781 1 93.88 51 PRO B CA 1
ATOM 3044 C C . PRO B 1 51 ? 4.035 -19.266 -26.891 1 93.88 51 PRO B C 1
ATOM 3046 O O . PRO B 1 51 ? 3.543 -20.391 -27.078 1 93.88 51 PRO B O 1
ATOM 3049 N N . LYS B 1 52 ? 4.906 -19.047 -25.938 1 94.94 52 LYS B N 1
ATOM 3050 C CA . LYS B 1 52 ? 5.41 -20.125 -25.109 1 94.94 52 LYS B CA 1
ATOM 3051 C C . LYS B 1 52 ? 4.539 -20.312 -23.859 1 94.94 52 LYS B C 1
ATOM 3053 O O . LYS B 1 52 ? 4.645 -21.328 -23.172 1 94.94 52 LYS B O 1
ATOM 3058 N N . SER B 1 53 ? 3.672 -19.375 -23.625 1 96.31 53 SER B N 1
ATOM 3059 C CA . SER B 1 53 ? 2.809 -19.5 -22.453 1 96.31 53 SER B CA 1
ATOM 3060 C C . SER B 1 53 ? 1.875 -20.703 -22.594 1 96.31 53 SER B C 1
ATOM 3062 O O . SER B 1 53 ? 1.502 -21.078 -23.703 1 96.31 53 SER B O 1
ATOM 3064 N N . GLU B 1 54 ? 1.551 -21.281 -21.438 1 97.44 54 GLU B N 1
ATOM 3065 C CA . GLU B 1 54 ? 0.638 -22.422 -21.438 1 97.44 54 GLU B CA 1
ATOM 3066 C C . GLU B 1 54 ? -0.708 -22.047 -22.062 1 97.44 54 GLU B C 1
ATOM 3068 O O . GLU B 1 54 ? -1.343 -22.859 -22.719 1 97.44 54 GLU B O 1
ATOM 3073 N N . LEU B 1 55 ? -1.141 -20.797 -21.875 1 98.06 55 LEU B N 1
ATOM 3074 C CA . LEU B 1 55 ? -2.395 -20.312 -22.438 1 98.06 55 LEU B CA 1
ATOM 3075 C C . LEU B 1 55 ? -2.406 -20.469 -23.953 1 98.06 55 LEU B C 1
ATOM 3077 O O . LEU B 1 55 ? -3.398 -20.922 -24.531 1 98.06 55 LEU B O 1
ATOM 3081 N N . VAL B 1 56 ? -1.335 -20.094 -24.562 1 97.06 56 VAL B N 1
ATOM 3082 C CA . VAL B 1 56 ? -1.248 -20.109 -26.016 1 97.06 56 VAL B CA 1
ATOM 3083 C C . VAL B 1 56 ? -0.941 -21.516 -26.5 1 97.06 56 VAL B C 1
ATOM 3085 O O . VAL B 1 56 ? -1.573 -22 -27.453 1 97.06 56 VAL B O 1
ATOM 3088 N N . ARG B 1 57 ? -0.056 -22.234 -25.844 1 95.5 57 ARG B N 1
ATOM 3089 C CA . ARG B 1 57 ? 0.412 -23.547 -26.281 1 95.5 57 ARG B CA 1
ATOM 3090 C C . ARG B 1 57 ? -0.71 -24.578 -26.219 1 95.5 57 ARG B C 1
ATOM 3092 O O . ARG B 1 57 ? -0.778 -25.484 -27.047 1 95.5 57 ARG B O 1
ATOM 3099 N N . SER B 1 58 ? -1.526 -24.453 -25.219 1 96.56 58 SER B N 1
ATOM 3100 C CA . SER B 1 58 ? -2.627 -25.406 -25.047 1 96.56 58 SER B CA 1
ATOM 3101 C C . SER B 1 58 ? -3.732 -25.156 -26.062 1 96.56 58 SER B C 1
ATOM 3103 O O . SER B 1 58 ? -4.613 -26 -26.25 1 96.56 58 SER B O 1
ATOM 3105 N N . GLY B 1 59 ? -3.719 -23.938 -26.703 1 97.69 59 GLY B N 1
ATOM 3106 C CA . GLY B 1 59 ? -4.766 -23.562 -27.641 1 97.69 59 GLY B CA 1
ATOM 3107 C C . GLY B 1 59 ? -5.949 -22.891 -26.969 1 97.69 59 GLY B C 1
ATOM 3108 O O . GLY B 1 59 ? -6.879 -22.438 -27.625 1 97.69 59 GLY B O 1
ATOM 3109 N N . ASP B 1 60 ? -5.879 -22.75 -25.656 1 98.31 60 ASP B N 1
ATOM 3110 C CA . ASP B 1 60 ? -6.984 -22.172 -24.906 1 98.31 60 ASP B CA 1
ATOM 3111 C C . ASP B 1 60 ? -7.203 -20.703 -25.281 1 98.31 60 ASP B C 1
ATOM 3113 O O . ASP B 1 60 ? -8.328 -20.203 -25.219 1 98.31 60 ASP B O 1
ATOM 3117 N N . VAL B 1 61 ? -6.148 -20.031 -25.781 1 98.31 61 VAL B N 1
ATOM 3118 C CA . VAL B 1 61 ? -6.219 -18.625 -26.156 1 98.31 61 VAL B CA 1
ATOM 3119 C C . VAL B 1 61 ? -7.227 -18.438 -27.297 1 98.31 61 VAL B C 1
ATOM 3121 O O . VAL B 1 61 ? -7.84 -17.375 -27.422 1 98.31 61 VAL B O 1
ATOM 3124 N N . HIS B 1 62 ? -7.484 -19.469 -28.047 1 98.12 62 HIS B N 1
ATOM 3125 C CA . HIS B 1 62 ? -8.398 -19.406 -29.172 1 98.12 62 HIS B CA 1
ATOM 3126 C C . HIS B 1 62 ? -9.844 -19.641 -28.734 1 98.12 62 HIS B C 1
ATOM 3128 O O . HIS B 1 62 ? -10.773 -19.484 -29.531 1 98.12 62 HIS B O 1
ATOM 3134 N N . ARG B 1 63 ? -10.023 -19.953 -27.484 1 98.5 63 ARG B N 1
ATOM 3135 C CA . ARG B 1 63 ? -11.344 -20.266 -26.953 1 98.5 63 ARG B CA 1
ATOM 3136 C C . ARG B 1 63 ? -11.852 -19.172 -26.031 1 98.5 63 ARG B C 1
ATOM 3138 O O . ARG B 1 63 ? -12.93 -19.281 -25.453 1 98.5 63 ARG B O 1
ATOM 3145 N N . ILE B 1 64 ? -11.086 -18.078 -25.938 1 98.69 64 ILE B N 1
ATOM 3146 C CA . ILE B 1 64 ? -11.469 -16.984 -25.047 1 98.69 64 ILE B CA 1
ATOM 3147 C C . ILE B 1 64 ? -11.406 -15.664 -25.797 1 98.69 64 ILE B C 1
ATOM 3149 O O . ILE B 1 64 ? -10.812 -15.586 -26.875 1 98.69 64 ILE B O 1
ATOM 3153 N N . SER B 1 65 ? -12.016 -14.602 -25.266 1 98.56 65 SER B N 1
ATOM 3154 C CA . SER B 1 65 ? -11.82 -13.234 -25.75 1 98.56 65 SER B CA 1
ATOM 3155 C C . SER B 1 65 ? -10.586 -12.594 -25.125 1 98.56 65 SER B C 1
ATOM 3157 O O . SER B 1 65 ? -10.352 -12.727 -23.922 1 98.56 65 SER B O 1
ATOM 3159 N N . VAL B 1 66 ? -9.805 -11.945 -25.969 1 98.31 66 VAL B N 1
ATOM 3160 C CA . VAL B 1 66 ? -8.562 -11.336 -25.5 1 98.31 66 VAL B CA 1
ATOM 3161 C C . VAL B 1 66 ? -8.68 -9.812 -25.562 1 98.31 66 VAL B C 1
ATOM 3163 O O . VAL B 1 66 ? -9.07 -9.258 -26.594 1 98.31 66 VAL B O 1
ATOM 3166 N N . VAL B 1 67 ? -8.406 -9.172 -24.484 1 98.06 67 VAL B N 1
ATOM 3167 C CA . VAL B 1 67 ? -8.258 -7.719 -24.406 1 98.06 67 VAL B CA 1
ATOM 3168 C C . VAL B 1 67 ? -6.777 -7.355 -24.312 1 98.06 67 VAL B C 1
ATOM 3170 O O . VAL B 1 67 ? -6.102 -7.734 -23.344 1 98.06 67 VAL B O 1
ATOM 3173 N N . SER B 1 68 ? -6.277 -6.621 -25.281 1 97.75 68 SER B N 1
ATOM 3174 C CA . SER B 1 68 ? -4.871 -6.223 -25.281 1 97.75 68 SER B CA 1
ATOM 3175 C C . SER B 1 68 ? -4.656 -4.969 -24.438 1 97.75 68 SER B C 1
ATOM 3177 O O . SER B 1 68 ? -5.355 -3.971 -24.609 1 97.75 68 SER B O 1
ATOM 3179 N N . GLY B 1 69 ? -3.752 -5.027 -23.5 1 97.75 69 GLY B N 1
ATOM 3180 C CA . GLY B 1 69 ? -3.445 -3.854 -22.703 1 97.75 69 GLY B CA 1
ATOM 3181 C C . GLY B 1 69 ? -2.777 -4.188 -21.375 1 97.75 69 GLY B C 1
ATOM 3182 O O . GLY B 1 69 ? -2.387 -5.336 -21.141 1 97.75 69 GLY B O 1
ATOM 3183 N N . GLY B 1 70 ? -2.557 -3.207 -20.578 1 97.94 70 GLY B N 1
ATOM 3184 C CA . GLY B 1 70 ? -1.905 -3.35 -19.281 1 97.94 70 GLY B CA 1
ATOM 3185 C C . GLY B 1 70 ? -2.783 -2.924 -18.125 1 97.94 70 GLY B C 1
ATOM 3186 O O . GLY B 1 70 ? -3.773 -2.215 -18.312 1 97.94 70 GLY B O 1
ATOM 3187 N N . LEU B 1 71 ? -2.414 -3.404 -16.984 1 98.5 71 LEU B N 1
ATOM 3188 C CA . LEU B 1 71 ? -3.156 -3.137 -15.758 1 98.5 71 LEU B CA 1
ATOM 3189 C C . LEU B 1 71 ? -3.119 -1.651 -15.414 1 98.5 71 LEU B C 1
ATOM 3191 O O . LEU B 1 71 ? -4.027 -1.14 -14.758 1 98.5 71 LEU B O 1
ATOM 3195 N N . GLU B 1 72 ? -2.049 -0.979 -15.859 1 98 72 GLU B N 1
ATOM 3196 C CA . GLU B 1 72 ? -1.819 0.416 -15.492 1 98 72 GLU B CA 1
ATOM 3197 C C . GLU B 1 72 ? -2.758 1.348 -16.25 1 98 72 GLU B C 1
ATOM 3199 O O . GLU B 1 72 ? -2.863 2.531 -15.93 1 98 72 GLU B O 1
ATOM 3204 N N . ASP B 1 73 ? -3.439 0.852 -17.266 1 98.31 73 ASP B N 1
ATOM 3205 C CA . ASP B 1 73 ? -4.336 1.658 -18.094 1 98.31 73 ASP B CA 1
ATOM 3206 C C . ASP B 1 73 ? -5.785 1.5 -17.641 1 98.31 73 ASP B C 1
ATOM 3208 O O . ASP B 1 73 ? -6.48 0.577 -18.078 1 98.31 73 ASP B O 1
ATOM 3212 N N . PHE B 1 74 ? -6.27 2.459 -16.969 1 98.56 74 PHE B N 1
ATOM 3213 C CA . PHE B 1 74 ? -7.613 2.447 -16.406 1 98.56 74 PHE B CA 1
ATOM 3214 C C . PHE B 1 74 ? -8.664 2.256 -17.5 1 98.56 74 PHE B C 1
ATOM 3216 O O . PHE B 1 74 ? -9.602 1.48 -17.328 1 98.56 74 PHE B O 1
ATOM 3223 N N . TRP B 1 75 ? -8.516 2.91 -18.562 1 98.5 75 TRP B N 1
ATOM 3224 C CA . TRP B 1 75 ? -9.539 2.938 -19.594 1 98.5 75 TRP B CA 1
ATOM 3225 C C . TRP B 1 75 ? -9.609 1.6 -20.328 1 98.5 75 TRP B C 1
ATOM 3227 O O . TRP B 1 75 ? -10.688 1.181 -20.75 1 98.5 75 TRP B O 1
ATOM 3237 N N . THR B 1 76 ? -8.523 0.925 -20.453 1 98.69 76 THR B N 1
ATOM 3238 C CA . THR B 1 76 ? -8.516 -0.417 -21.031 1 98.69 76 THR B CA 1
ATOM 3239 C C . THR B 1 76 ? -9.289 -1.387 -20.141 1 98.69 76 THR B C 1
ATOM 3241 O O . THR B 1 76 ? -10.07 -2.201 -20.641 1 98.69 76 THR B O 1
ATOM 3244 N N . LEU B 1 77 ? -9.109 -1.3 -18.859 1 98.81 77 LEU B N 1
ATOM 3245 C CA . LEU B 1 77 ? -9.812 -2.158 -17.906 1 98.81 77 LEU B CA 1
ATOM 3246 C C . LEU B 1 77 ? -11.312 -1.876 -17.938 1 98.81 77 LEU B C 1
ATOM 3248 O O . LEU B 1 77 ? -12.125 -2.805 -17.906 1 98.81 77 LEU B O 1
ATOM 3252 N N . GLU B 1 78 ? -11.625 -0.601 -17.984 1 98.69 78 GLU B N 1
ATOM 3253 C CA . GLU B 1 78 ? -13.039 -0.237 -18 1 98.69 78 GLU B CA 1
ATOM 3254 C C . GLU B 1 78 ? -13.711 -0.738 -19.281 1 98.69 78 GLU B C 1
ATOM 3256 O O . GLU B 1 78 ? -14.836 -1.245 -19.234 1 98.69 78 GLU B O 1
ATOM 3261 N N . ARG B 1 79 ? -13.039 -0.584 -20.391 1 98.31 79 ARG B N 1
ATOM 3262 C CA . ARG B 1 79 ? -13.555 -1.089 -21.656 1 98.31 79 ARG B CA 1
ATOM 3263 C C . ARG B 1 79 ? -13.781 -2.596 -21.594 1 98.31 79 ARG B C 1
ATOM 3265 O O . ARG B 1 79 ? -14.805 -3.098 -22.078 1 98.31 79 ARG B O 1
ATOM 3272 N N . ALA B 1 80 ? -12.867 -3.311 -21.016 1 98.56 80 ALA B N 1
ATOM 3273 C CA . ALA B 1 80 ? -12.969 -4.766 -20.906 1 98.56 80 ALA B CA 1
ATOM 3274 C C . ALA B 1 80 ? -14.195 -5.168 -20.094 1 98.56 80 ALA B C 1
ATOM 3276 O O . ALA B 1 80 ? -14.945 -6.066 -20.484 1 98.56 80 ALA B O 1
ATOM 3277 N N . ILE B 1 81 ? -14.422 -4.52 -18.969 1 98.56 81 ILE B N 1
ATOM 3278 C CA . ILE B 1 81 ? -15.523 -4.848 -18.078 1 98.56 81 ILE B CA 1
ATOM 3279 C C . ILE B 1 81 ? -16.844 -4.477 -18.734 1 98.56 81 ILE B C 1
ATOM 3281 O O . ILE B 1 81 ? -17.812 -5.242 -18.672 1 98.56 81 ILE B O 1
ATOM 3285 N N . ASN B 1 82 ? -16.875 -3.336 -19.422 1 97.44 82 ASN B N 1
ATOM 3286 C CA . ASN B 1 82 ? -18.094 -2.885 -20.078 1 97.44 82 ASN B CA 1
ATOM 3287 C C . ASN B 1 82 ? -18.469 -3.801 -21.25 1 97.44 82 ASN B C 1
ATOM 3289 O O . ASN B 1 82 ? -19.641 -4.121 -21.438 1 97.44 82 ASN B O 1
ATOM 3293 N N . ARG B 1 83 ? -17.531 -4.176 -21.969 1 97.5 83 ARG B N 1
ATOM 3294 C CA . ARG B 1 83 ? -17.766 -4.949 -23.172 1 97.5 83 ARG B CA 1
ATOM 3295 C C . ARG B 1 83 ? -18.188 -6.379 -22.844 1 97.5 83 ARG B C 1
ATOM 3297 O O . ARG B 1 83 ? -19.062 -6.941 -23.5 1 97.5 83 ARG B O 1
ATOM 3304 N N . HIS B 1 84 ? -17.547 -6.941 -21.844 1 98.38 84 HIS B N 1
ATOM 3305 C CA . HIS B 1 84 ? -17.719 -8.375 -21.625 1 98.38 84 HIS B CA 1
ATOM 3306 C C . HIS B 1 84 ? -18.656 -8.648 -20.453 1 98.38 84 HIS B C 1
ATOM 3308 O O . HIS B 1 84 ? -19.062 -9.789 -20.234 1 98.38 84 HIS B O 1
ATOM 3314 N N . GLU B 1 85 ? -18.953 -7.668 -19.641 1 98.44 85 GLU B N 1
ATOM 3315 C CA . GLU B 1 85 ? -19.922 -7.699 -18.562 1 98.44 85 GLU B CA 1
ATOM 3316 C C . GLU B 1 85 ? -19.703 -8.906 -17.656 1 98.44 85 GLU B C 1
ATOM 3318 O O . GLU B 1 85 ? -20.641 -9.672 -17.391 1 98.44 85 GLU B O 1
ATOM 3323 N N . PRO B 1 86 ? -18.484 -9.07 -17.188 1 98.75 86 PRO B N 1
ATOM 3324 C CA . PRO B 1 86 ? -18.25 -10.219 -16.312 1 98.75 86 PRO B CA 1
ATOM 3325 C C . PRO B 1 86 ? -18.969 -10.109 -14.969 1 98.75 86 PRO B C 1
ATOM 3327 O O . PRO B 1 86 ? -19.062 -9.016 -14.414 1 98.75 86 PRO B O 1
ATOM 3330 N N . ASP B 1 87 ? -19.406 -11.219 -14.492 1 98.12 87 ASP B N 1
ATOM 3331 C CA . ASP B 1 87 ? -19.922 -11.227 -13.117 1 98.12 87 ASP B CA 1
ATOM 3332 C C . ASP B 1 87 ? -18.812 -11.602 -12.133 1 98.12 87 ASP B C 1
ATOM 3334 O O . ASP B 1 87 ? -18.953 -11.383 -10.93 1 98.12 87 ASP B O 1
ATOM 3338 N N . THR B 1 88 ? -17.734 -12.266 -12.664 1 98.75 88 THR B N 1
ATOM 3339 C CA . THR B 1 88 ? -16.594 -12.672 -11.844 1 98.75 88 THR B CA 1
ATOM 3340 C C . THR B 1 88 ? -15.289 -12.125 -12.414 1 98.75 88 THR B C 1
ATOM 3342 O O . THR B 1 88 ? -15.07 -12.164 -13.625 1 98.75 88 THR B O 1
ATOM 3345 N N . VAL B 1 89 ? -14.461 -11.562 -11.547 1 98.94 89 VAL B N 1
ATOM 3346 C CA . VAL B 1 89 ? -13.148 -11.055 -11.93 1 98.94 89 VAL B CA 1
ATOM 3347 C C . VAL B 1 89 ? -12.062 -11.766 -11.117 1 98.94 89 VAL B C 1
ATOM 3349 O O . VAL B 1 89 ? -12.133 -11.812 -9.891 1 98.94 89 VAL B O 1
ATOM 3352 N N . PHE B 1 90 ? -11.133 -12.406 -11.773 1 98.94 90 PHE B N 1
ATOM 3353 C CA . PHE B 1 90 ? -9.906 -12.898 -11.156 1 98.94 90 PHE B CA 1
ATOM 3354 C C . PHE B 1 90 ? -8.734 -11.969 -11.477 1 98.94 90 PHE B C 1
ATOM 3356 O O . PHE B 1 90 ? -8.328 -11.852 -12.633 1 98.94 90 PHE B O 1
ATOM 3363 N N . HIS B 1 91 ? -8.211 -11.344 -10.484 1 98.94 91 HIS B N 1
ATOM 3364 C CA . HIS B 1 91 ? -7.039 -10.492 -10.656 1 98.94 91 HIS B CA 1
ATOM 3365 C C . HIS B 1 91 ? -5.762 -11.219 -10.25 1 98.94 91 HIS B C 1
ATOM 3367 O O . HIS B 1 91 ? -5.289 -11.07 -9.125 1 98.94 91 HIS B O 1
ATOM 3373 N N . LEU B 1 92 ? -5.176 -11.836 -11.203 1 98.75 92 LEU B N 1
ATOM 3374 C CA . LEU B 1 92 ? -3.941 -12.578 -10.977 1 98.75 92 LEU B CA 1
ATOM 3375 C C . LEU B 1 92 ? -2.746 -11.852 -11.586 1 98.75 92 LEU B C 1
ATOM 3377 O O . LEU B 1 92 ? -1.597 -12.203 -11.312 1 98.75 92 LEU B O 1
ATOM 3381 N N . GLY B 1 93 ? -3.008 -10.844 -12.422 1 98.25 93 GLY B N 1
ATOM 3382 C CA . GLY B 1 93 ? -1.954 -10.117 -13.109 1 98.25 93 GLY B CA 1
ATOM 3383 C C . GLY B 1 93 ? -1.067 -9.32 -12.172 1 98.25 93 GLY B C 1
ATOM 3384 O O . GLY B 1 93 ? -1.562 -8.633 -11.281 1 98.25 93 GLY B O 1
ATOM 3385 N N . ALA B 1 94 ? 0.2 -9.453 -12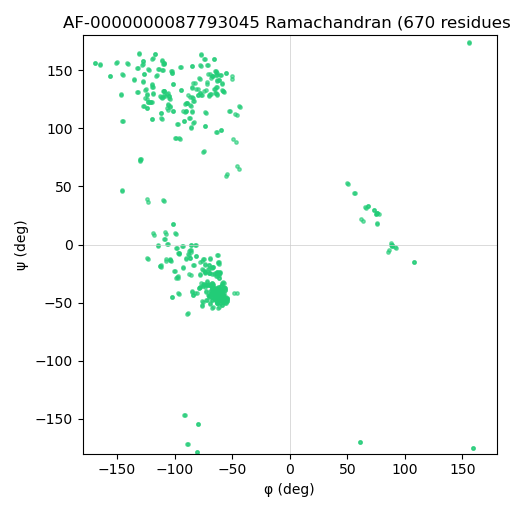.398 1 97.94 94 ALA B N 1
ATOM 3386 C CA . ALA B 1 94 ? 1.223 -8.727 -11.648 1 97.94 94 ALA B CA 1
ATOM 3387 C C . ALA B 1 94 ? 2.592 -8.875 -12.305 1 97.94 94 ALA B C 1
ATOM 3389 O O . ALA B 1 94 ? 2.781 -9.727 -13.18 1 97.94 94 ALA B O 1
ATOM 3390 N N . GLN B 1 95 ? 3.514 -7.922 -12.062 1 96.62 95 GLN B N 1
ATOM 3391 C CA . GLN B 1 95 ? 4.934 -8.227 -12.211 1 96.62 95 GLN B CA 1
ATOM 3392 C C . GLN B 1 95 ? 5.426 -9.109 -11.07 1 96.62 95 GLN B C 1
ATOM 3394 O O . GLN B 1 95 ? 5.602 -8.648 -9.945 1 96.62 95 GLN B O 1
ATOM 3399 N N . PRO B 1 96 ? 5.598 -10.43 -11.305 1 93.19 96 PRO B N 1
ATOM 3400 C CA . PRO B 1 96 ? 5.789 -11.383 -10.203 1 93.19 96 PRO B CA 1
ATOM 3401 C C . PRO B 1 96 ? 7.262 -11.68 -9.938 1 93.19 96 PRO B C 1
ATOM 3403 O O . PRO B 1 96 ? 7.582 -12.391 -8.977 1 93.19 96 PRO B O 1
ATOM 3406 N N . ILE B 1 97 ? 8.141 -11.227 -10.758 1 92.88 97 ILE B N 1
ATOM 3407 C CA . ILE B 1 97 ? 9.547 -11.617 -10.672 1 92.88 97 ILE B CA 1
ATOM 3408 C C . ILE B 1 97 ? 10.266 -10.734 -9.656 1 92.88 97 ILE B C 1
ATOM 3410 O O . ILE B 1 97 ? 10.477 -9.539 -9.891 1 92.88 97 ILE B O 1
ATOM 3414 N N . VAL B 1 98 ? 10.719 -11.359 -8.586 1 91.56 98 VAL B N 1
ATOM 3415 C CA . VAL B 1 98 ? 11.273 -10.656 -7.43 1 91.56 98 VAL B CA 1
ATOM 3416 C C . VAL B 1 98 ? 12.516 -9.883 -7.848 1 91.56 98 VAL B C 1
ATOM 3418 O O . VAL B 1 98 ? 12.664 -8.703 -7.52 1 91.56 98 VAL B O 1
ATOM 3421 N N . ASP B 1 99 ? 13.391 -10.5 -8.641 1 90.81 99 ASP B N 1
ATOM 3422 C CA . ASP B 1 99 ? 14.625 -9.852 -9.078 1 90.81 99 ASP B CA 1
ATOM 3423 C C . ASP B 1 99 ? 14.328 -8.633 -9.945 1 90.81 99 ASP B C 1
ATOM 3425 O O . ASP B 1 99 ? 15.008 -7.609 -9.844 1 90.81 99 ASP B O 1
ATOM 3429 N N . VAL B 1 100 ? 13.352 -8.766 -10.789 1 94.25 100 VAL B N 1
ATOM 3430 C CA . VAL B 1 100 ? 12.938 -7.648 -11.625 1 94.25 100 VAL B CA 1
ATOM 3431 C C . VAL B 1 100 ? 12.375 -6.527 -10.758 1 94.25 100 VAL B C 1
ATOM 3433 O O . VAL B 1 100 ? 12.672 -5.352 -10.984 1 94.25 100 VAL B O 1
ATOM 3436 N N . ALA B 1 101 ? 11.633 -6.859 -9.758 1 96.69 101 ALA B N 1
ATOM 3437 C CA . ALA B 1 101 ? 11.07 -5.863 -8.844 1 96.69 101 ALA B CA 1
ATOM 3438 C C . ALA B 1 101 ? 12.172 -5.078 -8.141 1 96.69 101 ALA B C 1
ATOM 3440 O O . ALA B 1 101 ? 12.055 -3.867 -7.941 1 96.69 101 ALA B O 1
ATOM 3441 N N . HIS B 1 102 ? 13.188 -5.77 -7.742 1 95.06 102 HIS B N 1
ATOM 3442 C CA . HIS B 1 102 ? 14.312 -5.129 -7.066 1 95.06 102 HIS B CA 1
ATOM 3443 C C . HIS B 1 102 ? 15.016 -4.133 -7.984 1 95.06 102 HIS B C 1
ATOM 3445 O O . HIS B 1 102 ? 15.383 -3.037 -7.555 1 95.06 102 HIS B O 1
ATOM 3451 N N . ARG B 1 103 ? 15.195 -4.52 -9.227 1 96.06 103 ARG B N 1
ATOM 3452 C CA . ARG B 1 103 ? 15.922 -3.691 -10.188 1 96.06 103 ARG B CA 1
ATOM 3453 C C . ARG B 1 103 ? 15.047 -2.553 -10.695 1 96.06 103 ARG B C 1
ATOM 3455 O O . ARG B 1 103 ? 15.539 -1.449 -10.945 1 96.06 103 ARG B O 1
ATOM 3462 N N . PHE B 1 104 ? 13.742 -2.873 -10.859 1 97.25 104 PHE B N 1
ATOM 3463 C CA . PHE B 1 104 ? 12.812 -1.926 -11.453 1 97.25 104 PHE B CA 1
ATOM 3464 C C . PHE B 1 104 ? 11.562 -1.785 -10.594 1 97.25 104 PHE B C 1
ATOM 3466 O O . PHE B 1 104 ? 10.461 -2.148 -11.016 1 97.25 104 PHE B O 1
ATOM 3473 N N . PRO B 1 105 ? 11.711 -1.128 -9.445 1 98.44 105 PRO B N 1
ATOM 3474 C CA . PRO B 1 105 ? 10.578 -1.048 -8.523 1 98.44 105 PRO B CA 1
ATOM 3475 C C . PRO B 1 105 ? 9.414 -0.231 -9.078 1 98.44 105 PRO B C 1
ATOM 3477 O O . PRO B 1 105 ? 8.25 -0.562 -8.844 1 98.44 105 PRO B O 1
ATOM 3480 N N . LEU B 1 106 ? 9.734 0.819 -9.859 1 98.62 106 LEU B N 1
ATOM 3481 C CA . LEU B 1 106 ? 8.68 1.68 -10.391 1 98.62 106 LEU B CA 1
ATOM 3482 C C . LEU B 1 106 ? 7.719 0.885 -11.273 1 98.62 106 LEU B C 1
ATOM 3484 O O . LEU B 1 106 ? 6.5 0.975 -11.102 1 98.62 106 LEU B O 1
ATOM 3488 N N . GLN B 1 107 ? 8.258 0.165 -12.18 1 97.81 107 GLN B N 1
ATOM 3489 C CA . GLN B 1 107 ? 7.43 -0.647 -13.062 1 97.81 107 GLN B CA 1
ATOM 3490 C C . GLN B 1 107 ? 6.613 -1.669 -12.273 1 97.81 107 GLN B C 1
ATOM 3492 O O . GLN B 1 107 ? 5.469 -1.959 -12.625 1 97.81 107 GLN B O 1
ATOM 3497 N N . THR B 1 108 ? 7.199 -2.268 -11.289 1 98.56 108 THR B N 1
ATOM 3498 C CA . THR B 1 108 ? 6.52 -3.242 -10.438 1 98.56 108 THR B CA 1
ATOM 3499 C C . THR B 1 108 ? 5.355 -2.594 -9.695 1 98.56 108 THR B C 1
ATOM 3501 O O . THR B 1 108 ? 4.254 -3.141 -9.656 1 98.56 108 THR B O 1
ATOM 3504 N N . PHE B 1 109 ? 5.559 -1.407 -9.117 1 98.94 109 PHE B N 1
ATOM 3505 C CA . PHE B 1 109 ? 4.512 -0.709 -8.383 1 98.94 109 PHE B CA 1
ATOM 3506 C C . PHE B 1 109 ? 3.387 -0.279 -9.32 1 98.94 109 PHE B C 1
ATOM 3508 O O . PHE B 1 109 ? 2.211 -0.35 -8.953 1 98.94 109 PHE B O 1
ATOM 3515 N N . GLU B 1 110 ? 3.74 0.154 -10.523 1 98.81 110 GLU B N 1
ATOM 3516 C CA . GLU B 1 110 ? 2.727 0.511 -11.516 1 98.81 110 GLU B CA 1
ATOM 3517 C C . GLU B 1 110 ? 1.825 -0.679 -11.836 1 98.81 110 GLU B C 1
ATOM 3519 O O . GLU B 1 110 ? 0.598 -0.559 -11.812 1 98.81 110 GLU B O 1
ATOM 3524 N N . ALA B 1 111 ? 2.418 -1.779 -12.07 1 98.62 111 ALA B N 1
ATOM 3525 C CA . ALA B 1 111 ? 1.648 -2.959 -12.461 1 98.62 111 ALA B CA 1
ATOM 3526 C C . ALA B 1 111 ? 0.867 -3.518 -11.273 1 98.62 111 ALA B C 1
ATOM 3528 O O . ALA B 1 111 ? -0.326 -3.807 -11.391 1 98.62 111 ALA B O 1
ATOM 3529 N N . ASN B 1 112 ? 1.534 -3.67 -10.148 1 98.88 112 ASN B N 1
ATOM 3530 C CA . ASN B 1 112 ? 0.958 -4.43 -9.047 1 98.88 112 ASN B CA 1
ATOM 3531 C C . ASN B 1 112 ? 0.024 -3.566 -8.195 1 98.88 112 ASN B C 1
ATOM 3533 O O . ASN B 1 112 ? -1.044 -4.023 -7.785 1 98.88 112 ASN B O 1
ATOM 3537 N N . ILE B 1 113 ? 0.465 -2.309 -7.902 1 98.94 113 ILE B N 1
ATOM 3538 C CA . ILE B 1 113 ? -0.32 -1.457 -7.016 1 98.94 113 ILE B CA 1
ATOM 3539 C C . ILE B 1 113 ? -1.333 -0.656 -7.832 1 98.94 113 ILE B C 1
ATOM 3541 O O . ILE B 1 113 ? -2.543 -0.802 -7.645 1 98.94 113 ILE B O 1
ATOM 3545 N N . ARG B 1 114 ? -0.837 0.139 -8.766 1 98.94 114 ARG B N 1
ATOM 3546 C CA . ARG B 1 114 ? -1.737 0.947 -9.586 1 98.94 114 ARG B CA 1
ATOM 3547 C C . ARG B 1 114 ? -2.705 0.067 -10.367 1 98.94 114 ARG B C 1
ATOM 3549 O O . ARG B 1 114 ? -3.896 0.376 -10.461 1 98.94 114 ARG B O 1
ATOM 3556 N N . GLY B 1 115 ? -2.189 -1.003 -10.922 1 98.94 115 GLY B N 1
ATOM 3557 C CA . GLY B 1 115 ? -3.053 -1.94 -11.617 1 98.94 115 GLY B CA 1
ATOM 3558 C C . GLY B 1 115 ? -4.184 -2.467 -10.758 1 98.94 115 GLY B C 1
ATOM 3559 O O . GLY B 1 115 ? -5.309 -2.641 -11.234 1 98.94 115 GLY B O 1
ATOM 3560 N N . THR B 1 116 ? -3.896 -2.697 -9.477 1 98.94 116 THR B N 1
ATOM 3561 C CA . THR B 1 116 ? -4.895 -3.232 -8.555 1 98.94 116 THR B CA 1
ATOM 3562 C C . THR B 1 116 ? -5.98 -2.201 -8.273 1 98.94 116 THR B C 1
ATOM 3564 O O . THR B 1 116 ? -7.172 -2.5 -8.398 1 98.94 116 THR B O 1
ATOM 3567 N N . TYR B 1 117 ? -5.578 -0.962 -7.895 1 98.88 117 TYR B N 1
ATOM 3568 C CA . TYR B 1 117 ? -6.652 -0.032 -7.559 1 98.88 117 TYR B CA 1
ATOM 3569 C C . TYR B 1 117 ? -7.367 0.449 -8.812 1 98.88 117 TYR B C 1
ATOM 3571 O O . TYR B 1 117 ? -8.531 0.851 -8.758 1 98.88 117 TYR B O 1
ATOM 3579 N N . ASN B 1 118 ? -6.73 0.428 -10.031 1 98.94 118 ASN B N 1
ATOM 3580 C CA . ASN B 1 118 ? -7.449 0.662 -11.273 1 98.94 118 ASN B CA 1
ATOM 3581 C C . ASN B 1 118 ? -8.57 -0.35 -11.469 1 98.94 118 ASN B C 1
ATOM 3583 O O . ASN B 1 118 ? -9.719 0.029 -11.711 1 98.94 118 ASN B O 1
ATOM 3587 N N . LEU B 1 119 ? -8.219 -1.596 -11.367 1 98.94 119 LEU B N 1
ATOM 3588 C CA . LEU B 1 119 ? -9.188 -2.66 -11.617 1 98.94 119 LEU B CA 1
ATOM 3589 C C . LEU B 1 119 ? -10.312 -2.631 -10.586 1 98.94 119 LEU B C 1
ATOM 3591 O O . LEU B 1 119 ? -11.484 -2.764 -10.938 1 98.94 119 LEU B O 1
ATOM 3595 N N . LEU B 1 120 ? -9.953 -2.506 -9.328 1 98.94 120 LEU B N 1
ATOM 3596 C CA . LEU B 1 120 ? -10.953 -2.49 -8.266 1 98.94 120 LEU B CA 1
ATOM 3597 C C . LEU B 1 120 ? -11.891 -1.293 -8.414 1 98.94 120 LEU B C 1
ATOM 3599 O O . LEU B 1 120 ? -13.086 -1.399 -8.148 1 98.94 120 LEU B O 1
ATOM 3603 N N . GLU B 1 121 ? -11.328 -0.14 -8.812 1 98.88 121 GLU B N 1
ATOM 3604 C CA . GLU B 1 121 ? -12.156 1.036 -9.039 1 98.88 121 GLU B CA 1
ATOM 3605 C C . GLU B 1 121 ? -13.148 0.801 -10.18 1 98.88 121 GLU B C 1
ATOM 3607 O O . GLU B 1 121 ? -14.312 1.178 -10.086 1 98.88 121 GLU B O 1
ATOM 3612 N N . VAL B 1 122 ? -12.672 0.202 -11.281 1 98.88 122 VAL B N 1
ATOM 3613 C CA . VAL B 1 122 ? -13.562 -0.123 -12.398 1 98.88 122 VAL B CA 1
ATOM 3614 C C . VAL B 1 122 ? -14.664 -1.058 -11.914 1 98.88 122 VAL B C 1
ATOM 3616 O O . VAL B 1 122 ? -15.836 -0.872 -12.266 1 98.88 122 VAL B O 1
ATOM 3619 N N . CYS B 1 123 ? -14.328 -2.098 -11.133 1 98.81 123 CYS B N 1
ATOM 3620 C CA . CYS B 1 123 ? -15.32 -3.025 -10.586 1 98.81 123 CYS B CA 1
ATOM 3621 C C . CYS B 1 123 ? -16.328 -2.295 -9.719 1 98.81 123 CYS B C 1
ATOM 3623 O O . CYS B 1 123 ? -17.531 -2.596 -9.766 1 98.81 123 CYS B O 1
ATOM 3625 N N . ARG B 1 124 ? -15.844 -1.342 -8.906 1 98.5 124 ARG B N 1
ATOM 3626 C CA . ARG B 1 124 ? -16.734 -0.562 -8.047 1 98.5 124 ARG B CA 1
ATOM 3627 C C . ARG B 1 124 ? -17.719 0.249 -8.875 1 98.5 124 ARG B C 1
ATOM 3629 O O . ARG B 1 124 ? -18.922 0.271 -8.586 1 98.5 124 ARG B O 1
ATOM 3636 N N . ILE B 1 125 ? -17.188 0.933 -9.906 1 98.12 125 ILE B N 1
ATOM 3637 C CA . ILE B 1 125 ? -18 1.774 -10.781 1 98.12 125 ILE B CA 1
ATOM 3638 C C . ILE B 1 125 ? -19.078 0.929 -11.453 1 98.12 125 ILE B C 1
ATOM 3640 O O . ILE B 1 125 ? -20.219 1.377 -11.609 1 98.12 125 ILE B O 1
ATOM 3644 N N . HIS B 1 126 ? -18.797 -0.292 -11.789 1 98.06 126 HIS B N 1
ATOM 3645 C CA . HIS B 1 126 ? -19.719 -1.188 -12.484 1 98.06 126 HIS B CA 1
ATOM 3646 C C . HIS B 1 126 ? -20.188 -2.307 -11.562 1 98.06 126 HIS B C 1
ATOM 3648 O O . HIS B 1 126 ? -20.281 -3.463 -11.984 1 98.06 126 HIS B O 1
ATOM 3654 N N . SER B 1 127 ? -20.406 -1.961 -10.344 1 97 127 SER B N 1
ATOM 3655 C CA . SER B 1 127 ? -20.719 -2.936 -9.305 1 97 127 SER B CA 1
ATOM 3656 C C . SER B 1 127 ? -22.031 -3.666 -9.617 1 97 127 SER B C 1
ATOM 3658 O O . SER B 1 127 ? -22.297 -4.723 -9.039 1 97 127 SER B O 1
ATOM 3660 N N . GLN B 1 128 ? -22.828 -3.129 -10.531 1 97.06 128 GLN B N 1
ATOM 3661 C CA . GLN B 1 128 ? -24.047 -3.814 -10.922 1 97.06 128 GLN B CA 1
ATOM 3662 C C . GLN B 1 128 ? -23.75 -5.07 -11.734 1 97.06 128 GLN B C 1
ATOM 3664 O O . GLN B 1 128 ? -24.562 -5.984 -11.805 1 97.06 128 GLN B O 1
ATOM 3669 N N . LEU B 1 129 ? -22.594 -5.152 -12.32 1 97.31 129 LEU B N 1
ATOM 3670 C CA . LEU B 1 129 ? -22.188 -6.281 -13.156 1 97.31 129 LEU B CA 1
ATOM 3671 C C . LEU B 1 129 ? -21.375 -7.285 -12.352 1 97.31 129 LEU B C 1
ATOM 3673 O O . LEU B 1 129 ? -21.578 -8.5 -12.484 1 97.31 129 LEU B O 1
ATOM 3677 N N . VAL B 1 130 ? -20.469 -6.773 -11.539 1 97.81 130 VAL B N 1
ATOM 3678 C CA . VAL B 1 130 ? -19.438 -7.582 -10.906 1 97.81 130 VAL B CA 1
ATOM 3679 C C . VAL B 1 130 ? -19.953 -8.109 -9.562 1 97.81 130 VAL B C 1
ATOM 3681 O O . VAL B 1 130 ? -20.188 -7.328 -8.641 1 97.81 130 VAL B O 1
ATOM 3684 N N . LYS B 1 131 ? -19.953 -9.43 -9.438 1 96.88 131 LYS B N 1
ATOM 3685 C CA . LYS B 1 131 ? -20.531 -10.039 -8.25 1 96.88 131 LYS B CA 1
ATOM 3686 C C . LYS B 1 131 ? -19.453 -10.711 -7.398 1 96.88 131 LYS B C 1
ATOM 3688 O O . LYS B 1 131 ? -19.672 -11.016 -6.227 1 96.88 131 LYS B O 1
ATOM 3693 N N . ARG B 1 132 ? -18.328 -10.953 -8.023 1 97.69 132 ARG B N 1
ATOM 3694 C CA . ARG B 1 132 ? -17.203 -11.625 -7.352 1 97.69 132 ARG B CA 1
ATOM 3695 C C . ARG B 1 132 ? -15.867 -11.109 -7.863 1 97.69 132 ARG B C 1
ATOM 3697 O O . ARG B 1 132 ? -15.656 -11.023 -9.07 1 97.69 132 ARG B O 1
ATOM 3704 N N . VAL B 1 133 ? -15.023 -10.734 -6.945 1 98.81 133 VAL B N 1
ATOM 3705 C CA . VAL B 1 133 ? -13.656 -10.352 -7.281 1 98.81 133 VAL B CA 1
ATOM 3706 C C . VAL B 1 133 ? -12.672 -11.156 -6.43 1 98.81 133 VAL B C 1
ATOM 3708 O O . VAL B 1 133 ? -12.742 -11.125 -5.199 1 98.81 133 VAL B O 1
ATOM 3711 N N . VAL B 1 134 ? -11.828 -11.922 -7.031 1 98.94 134 VAL B N 1
ATOM 3712 C CA . VAL B 1 134 ? -10.789 -12.672 -6.328 1 98.94 134 VAL B CA 1
ATOM 3713 C C . VAL B 1 134 ? -9.414 -12.094 -6.66 1 98.94 134 VAL B C 1
ATOM 3715 O O . VAL B 1 134 ? -9.062 -11.953 -7.836 1 98.94 134 VAL B O 1
ATOM 3718 N N . ILE B 1 135 ? -8.656 -11.758 -5.633 1 98.88 135 ILE B N 1
ATOM 3719 C CA . ILE B 1 135 ? -7.371 -11.078 -5.758 1 98.88 135 ILE B CA 1
ATOM 3720 C C . ILE B 1 135 ? -6.238 -12.047 -5.406 1 98.88 135 ILE B C 1
ATOM 3722 O O . ILE B 1 135 ? -6.293 -12.727 -4.379 1 98.88 135 ILE B O 1
ATOM 3726 N N . ALA B 1 136 ? -5.258 -12.062 -6.273 1 98.81 136 ALA B N 1
ATOM 3727 C CA . ALA B 1 136 ? -4.031 -12.789 -5.953 1 98.81 136 ALA B CA 1
ATOM 3728 C C . ALA B 1 136 ? -3.066 -11.922 -5.156 1 98.81 136 ALA B C 1
ATOM 3730 O O . ALA B 1 136 ? -2.373 -11.07 -5.723 1 98.81 136 ALA B O 1
ATOM 3731 N N . SER B 1 137 ? -3.041 -12.125 -3.928 1 98.5 137 SER B N 1
ATOM 3732 C CA . SER B 1 137 ? -1.954 -11.609 -3.102 1 98.5 137 SER B CA 1
ATOM 3733 C C . SER B 1 137 ? -0.827 -12.625 -2.975 1 98.5 137 SER B C 1
ATOM 3735 O O . SER B 1 137 ? -0.457 -13.273 -3.953 1 98.5 137 SER B O 1
ATOM 3737 N N . SER B 1 138 ? -0.159 -12.68 -1.892 1 97.69 138 SER B N 1
ATOM 3738 C CA . SER B 1 138 ? 1 -13.555 -1.736 1 97.69 138 SER B CA 1
ATOM 3739 C C . SER B 1 138 ? 1.376 -13.719 -0.267 1 97.69 138 SER B C 1
ATOM 3741 O O . SER B 1 138 ? 1.044 -12.867 0.562 1 97.69 138 SER B O 1
ATOM 3743 N N . ASP B 1 139 ? 2.035 -14.844 0.033 1 97.38 139 ASP B N 1
ATOM 3744 C CA . ASP B 1 139 ? 2.625 -14.969 1.362 1 97.38 139 ASP B CA 1
ATOM 3745 C C . ASP B 1 139 ? 3.666 -13.883 1.606 1 97.38 139 ASP B C 1
ATOM 3747 O O . ASP B 1 139 ? 3.91 -13.492 2.75 1 97.38 139 ASP B O 1
ATOM 3751 N N . LYS B 1 140 ? 4.238 -13.359 0.55 1 96.62 140 LYS B N 1
ATOM 3752 C CA . LYS B 1 140 ? 5.262 -12.32 0.644 1 96.62 140 LYS B CA 1
ATOM 3753 C C . LYS B 1 140 ? 4.684 -11.023 1.204 1 96.62 140 LYS B C 1
ATOM 3755 O O . LYS B 1 140 ? 5.426 -10.164 1.686 1 96.62 140 LYS B O 1
ATOM 3760 N N . ALA B 1 141 ? 3.354 -10.852 1.147 1 98.19 141 ALA B N 1
ATOM 3761 C CA . ALA B 1 141 ? 2.713 -9.648 1.672 1 98.19 141 ALA B CA 1
ATOM 3762 C C . ALA B 1 141 ? 2.953 -9.508 3.174 1 98.19 141 ALA B C 1
ATOM 3764 O O . ALA B 1 141 ? 2.965 -8.398 3.707 1 98.19 141 ALA B O 1
ATOM 3765 N N . TYR B 1 142 ? 3.211 -10.633 3.842 1 98.06 142 TYR B N 1
ATOM 3766 C CA . TYR B 1 142 ? 3.402 -10.633 5.289 1 98.06 142 TYR B CA 1
ATOM 3767 C C . TYR B 1 142 ? 4.773 -10.086 5.66 1 98.06 142 TYR B C 1
ATOM 3769 O O . TYR B 1 142 ? 4.984 -9.641 6.793 1 98.06 142 TYR B O 1
ATOM 3777 N N . GLY B 1 143 ? 5.719 -10.109 4.723 1 96.5 143 GLY B N 1
ATOM 3778 C CA . GLY B 1 143 ? 7.09 -9.844 5.121 1 96.5 143 GLY B CA 1
ATOM 3779 C C . GLY B 1 143 ? 7.621 -10.844 6.133 1 96.5 143 GLY B C 1
ATOM 3780 O O . GLY B 1 143 ? 7.039 -11.914 6.316 1 96.5 143 GLY B O 1
ATOM 3781 N N . ALA B 1 144 ? 8.773 -10.523 6.676 1 94.75 144 ALA B N 1
ATOM 3782 C CA . ALA B 1 144 ? 9.367 -11.398 7.68 1 94.75 144 ALA B CA 1
ATOM 3783 C C . ALA B 1 144 ? 8.578 -11.359 8.984 1 94.75 144 ALA B C 1
ATOM 3785 O O . ALA B 1 144 ? 8.219 -10.289 9.469 1 94.75 144 ALA B O 1
ATOM 3786 N N . GLN B 1 145 ? 8.227 -12.523 9.453 1 94.94 145 GLN B N 1
ATOM 3787 C CA . GLN B 1 145 ? 7.527 -12.68 10.727 1 94.94 145 GLN B CA 1
ATOM 3788 C C . GLN B 1 145 ? 8.312 -13.578 11.68 1 94.94 145 GLN B C 1
ATOM 3790 O O . GLN B 1 145 ? 9.008 -14.5 11.242 1 94.94 145 GLN B O 1
ATOM 3795 N N . THR B 1 146 ? 8.148 -13.305 12.969 1 92.69 146 THR B N 1
ATOM 3796 C CA . THR B 1 146 ? 8.859 -14.102 13.969 1 92.69 146 THR B CA 1
ATOM 3797 C C . THR B 1 146 ? 8.078 -15.359 14.312 1 92.69 146 THR B C 1
ATOM 3799 O O . THR B 1 146 ? 8.664 -16.359 14.727 1 92.69 146 THR B O 1
ATOM 3802 N N . GLN B 1 147 ? 6.816 -15.32 14.148 1 96.25 147 GLN B N 1
ATOM 3803 C CA . GLN B 1 147 ? 5.957 -16.453 14.492 1 96.25 147 GLN B CA 1
ATOM 3804 C C . GLN B 1 147 ? 5.566 -17.25 13.25 1 96.25 147 GLN B C 1
ATOM 3806 O O . GLN B 1 147 ? 5.266 -16.656 12.203 1 96.25 147 GLN B O 1
ATOM 3811 N N . LEU B 1 148 ? 5.598 -18.594 13.383 1 97.12 148 LEU B N 1
ATOM 3812 C CA . LEU B 1 148 ? 5.219 -19.516 12.32 1 97.12 148 LEU B CA 1
ATOM 3813 C C . LEU B 1 148 ? 4.195 -20.516 12.82 1 97.12 148 LEU B C 1
ATOM 3815 O O . LEU B 1 148 ? 4.195 -20.875 14 1 97.12 148 LEU B O 1
ATOM 3819 N N . PRO B 1 149 ? 3.369 -21.094 11.938 1 98.25 149 PRO B N 1
ATOM 3820 C CA . PRO B 1 149 ? 3.145 -20.641 10.562 1 98.25 149 PRO B CA 1
ATOM 3821 C C . PRO B 1 149 ? 2.461 -19.266 10.492 1 98.25 149 PRO B C 1
ATOM 3823 O O . PRO B 1 149 ? 1.867 -18.828 11.477 1 98.25 149 PRO B O 1
ATOM 3826 N N . TYR B 1 150 ? 2.596 -18.609 9.344 1 98.44 150 TYR B N 1
ATOM 3827 C CA . TYR B 1 150 ? 1.893 -17.344 9.133 1 98.44 150 TYR B CA 1
ATOM 3828 C C . TYR B 1 150 ? 0.383 -17.547 9.156 1 98.44 150 TYR B C 1
ATOM 3830 O O . TYR B 1 150 ? -0.126 -18.531 8.609 1 98.44 150 TYR B O 1
ATOM 3838 N N . THR B 1 151 ? -0.325 -16.719 9.812 1 98.56 151 THR B N 1
ATOM 3839 C CA . THR B 1 151 ? -1.783 -16.688 9.812 1 98.56 151 THR B CA 1
ATOM 3840 C C . THR B 1 151 ? -2.311 -15.391 9.227 1 98.56 151 THR B C 1
ATOM 3842 O O . THR B 1 151 ? -1.567 -14.414 9.109 1 98.56 151 THR B O 1
ATOM 3845 N N . GLU B 1 152 ? -3.58 -15.375 8.875 1 98.5 152 GLU B N 1
ATOM 3846 C CA . GLU B 1 152 ? -4.16 -14.25 8.156 1 98.5 152 GLU B CA 1
ATOM 3847 C C . GLU B 1 152 ? -4.254 -13.016 9.039 1 98.5 152 GLU B C 1
ATOM 3849 O O . GLU B 1 152 ? -4.457 -11.906 8.547 1 98.5 152 GLU B O 1
ATOM 3854 N N . GLU B 1 153 ? -4.059 -13.117 10.328 1 96.38 153 GLU B N 1
ATOM 3855 C CA . GLU B 1 153 ? -4.184 -12 11.266 1 96.38 153 GLU B CA 1
ATOM 3856 C C . GLU B 1 153 ? -2.873 -11.227 11.375 1 96.38 153 GLU B C 1
ATOM 3858 O O . GLU B 1 153 ? -2.84 -10.125 11.93 1 96.38 153 GLU B O 1
ATOM 3863 N N . MET B 1 154 ? -1.877 -11.797 10.836 1 97.56 154 MET B N 1
ATOM 3864 C CA . MET B 1 154 ? -0.563 -11.172 10.953 1 97.56 154 MET B CA 1
ATOM 3865 C C . MET B 1 154 ? -0.475 -9.922 10.086 1 97.56 154 MET B C 1
ATOM 3867 O O . MET B 1 154 ? -1.167 -9.82 9.07 1 97.56 154 MET B O 1
ATOM 3871 N N . SER B 1 155 ? 0.383 -9.031 10.461 1 97.31 155 SER B N 1
ATOM 3872 C CA . SER B 1 155 ? 0.545 -7.75 9.789 1 97.31 155 SER B CA 1
ATOM 3873 C C . SER B 1 155 ? 1.106 -7.934 8.383 1 97.31 155 SER B C 1
ATOM 3875 O O . SER B 1 155 ? 1.896 -8.844 8.133 1 97.31 155 SER B O 1
ATOM 3877 N N . LEU B 1 156 ? 0.677 -7.098 7.469 1 98.38 156 LEU B N 1
ATOM 3878 C CA . LEU B 1 156 ? 1.269 -6.961 6.141 1 98.38 156 LEU B CA 1
ATOM 3879 C C . LEU B 1 156 ? 2.42 -5.965 6.16 1 98.38 156 LEU B C 1
ATOM 3881 O O . LEU B 1 156 ? 2.199 -4.758 6.293 1 98.38 156 LEU B O 1
ATOM 3885 N N . GLN B 1 157 ? 3.611 -6.473 6.031 1 97.75 157 GLN B N 1
ATOM 3886 C CA . GLN B 1 157 ? 4.77 -5.629 6.312 1 97.75 157 GLN B CA 1
ATOM 3887 C C . GLN B 1 157 ? 5.934 -5.973 5.391 1 97.75 157 GLN B C 1
ATOM 3889 O O . GLN B 1 157 ? 7.062 -6.164 5.848 1 97.75 157 GLN B O 1
ATOM 3894 N N . GLY B 1 158 ? 5.6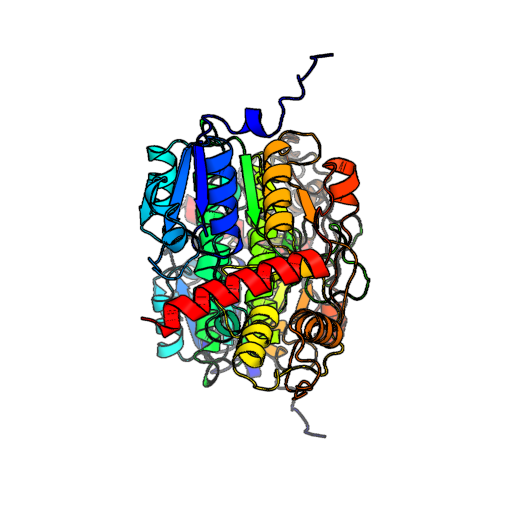17 -6.094 4.098 1 96.62 158 GLY B N 1
ATOM 3895 C CA . GLY B 1 158 ? 6.684 -6.301 3.129 1 96.62 158 GLY B CA 1
ATOM 3896 C C . GLY B 1 158 ? 7.758 -5.23 3.182 1 96.62 158 GLY B C 1
ATOM 3897 O O . GLY B 1 158 ? 7.465 -4.066 3.463 1 96.62 158 GLY B O 1
ATOM 3898 N N . ARG B 1 159 ? 9.047 -5.633 2.869 1 96.31 159 ARG B N 1
ATOM 3899 C CA . ARG B 1 159 ? 10.148 -4.684 2.982 1 96.31 159 ARG B CA 1
ATOM 3900 C C . ARG B 1 159 ? 10.898 -4.555 1.661 1 96.31 159 ARG B C 1
ATOM 3902 O O . ARG B 1 159 ? 11.742 -3.674 1.506 1 96.31 159 ARG B O 1
ATOM 3909 N N . HIS B 1 160 ? 10.648 -5.422 0.723 1 97.06 160 HIS B N 1
ATOM 3910 C CA . HIS B 1 160 ? 11.211 -5.375 -0.621 1 97.06 160 HIS B CA 1
ATOM 3911 C C . HIS B 1 160 ? 10.141 -5.051 -1.657 1 97.06 160 HIS B C 1
ATOM 3913 O O . HIS B 1 160 ? 8.953 -5.258 -1.411 1 97.06 160 HIS B O 1
ATOM 3919 N N . PRO B 1 161 ? 10.516 -4.547 -2.816 1 98.12 161 PRO B N 1
ATOM 3920 C CA . PRO B 1 161 ? 9.547 -3.98 -3.76 1 98.12 161 PRO B CA 1
ATOM 3921 C C . PRO B 1 161 ? 8.422 -4.957 -4.109 1 98.12 161 PRO B C 1
ATOM 3923 O O . PRO B 1 161 ? 7.25 -4.574 -4.129 1 98.12 161 PRO B O 1
ATOM 3926 N N . TYR B 1 162 ? 8.75 -6.191 -4.414 1 97.5 162 TYR B N 1
ATOM 3927 C CA . TYR B 1 162 ? 7.68 -7.141 -4.703 1 97.5 162 TYR B CA 1
ATOM 3928 C C . TYR B 1 162 ? 6.801 -7.359 -3.479 1 97.5 162 TYR B C 1
ATOM 3930 O O . TYR B 1 162 ? 5.57 -7.352 -3.578 1 97.5 162 TYR B O 1
ATOM 3938 N N . GLU B 1 163 ? 7.402 -7.594 -2.312 1 97.69 163 GLU B N 1
ATOM 3939 C CA . GLU B 1 163 ? 6.676 -7.836 -1.068 1 97.69 163 GLU B CA 1
ATOM 3940 C C . GLU B 1 163 ? 5.73 -6.68 -0.748 1 97.69 163 GLU B C 1
ATOM 3942 O O . GLU B 1 163 ? 4.555 -6.898 -0.445 1 97.69 163 GLU B O 1
ATOM 3947 N N . VAL B 1 164 ? 6.254 -5.5 -0.838 1 98.56 164 VAL B N 1
ATOM 3948 C CA . VAL B 1 164 ? 5.465 -4.324 -0.486 1 98.56 164 VAL B CA 1
ATOM 3949 C C . VAL B 1 164 ? 4.336 -4.137 -1.499 1 98.56 164 VAL B C 1
ATOM 3951 O O . VAL B 1 164 ? 3.234 -3.717 -1.14 1 98.56 164 VAL B O 1
ATOM 3954 N N . SER B 1 165 ? 4.609 -4.406 -2.795 1 98.88 165 SER B N 1
ATOM 3955 C CA . SER B 1 165 ? 3.557 -4.309 -3.801 1 98.88 165 SER B CA 1
ATOM 3956 C C . SER B 1 165 ? 2.383 -5.219 -3.461 1 98.88 165 SER B C 1
ATOM 3958 O O . SER B 1 165 ? 1.226 -4.859 -3.686 1 98.88 165 SER B O 1
ATOM 3960 N N . LYS B 1 166 ? 2.674 -6.352 -2.926 1 98.81 166 LYS B N 1
ATOM 3961 C CA . LYS B 1 166 ? 1.61 -7.285 -2.564 1 98.81 166 LYS B CA 1
ATOM 3962 C C . LYS B 1 166 ? 0.943 -6.879 -1.254 1 98.81 166 LYS B C 1
ATOM 3964 O O . LYS B 1 166 ? -0.261 -7.074 -1.078 1 98.81 166 LYS B O 1
ATOM 3969 N N . SER B 1 167 ? 1.758 -6.363 -0.288 1 98.88 167 SER B N 1
ATOM 3970 C CA . SER B 1 167 ? 1.142 -5.785 0.902 1 98.88 167 SER B CA 1
ATOM 3971 C C . SER B 1 167 ? 0.119 -4.719 0.533 1 98.88 167 SER B C 1
ATOM 3973 O O . SER B 1 167 ? -1.003 -4.723 1.043 1 98.88 167 SER B O 1
ATOM 3975 N N . CYS B 1 168 ? 0.521 -3.826 -0.338 1 98.94 168 CYS B N 1
ATOM 3976 C CA . CYS B 1 168 ? -0.348 -2.738 -0.77 1 98.94 168 CYS B CA 1
ATOM 3977 C C . CYS B 1 168 ? -1.561 -3.273 -1.522 1 98.94 168 CYS B C 1
ATOM 3979 O O . CYS B 1 168 ? -2.688 -2.836 -1.284 1 98.94 168 CYS B O 1
ATOM 3981 N N . THR B 1 169 ? -1.33 -4.234 -2.416 1 98.94 169 THR B N 1
ATOM 3982 C CA . THR B 1 169 ? -2.42 -4.875 -3.145 1 98.94 169 THR B CA 1
ATOM 3983 C C . THR B 1 169 ? -3.463 -5.43 -2.178 1 98.94 169 THR B C 1
ATOM 3985 O O . THR B 1 169 ? -4.664 -5.223 -2.367 1 98.94 169 THR B O 1
ATOM 3988 N N . ASP B 1 170 ? -3.006 -6.086 -1.196 1 98.88 170 ASP B N 1
ATOM 3989 C CA . ASP B 1 170 ? -3.855 -6.711 -0.186 1 98.88 170 ASP B CA 1
ATOM 3990 C C . ASP B 1 170 ? -4.66 -5.66 0.579 1 98.88 170 ASP B C 1
ATOM 3992 O O . ASP B 1 170 ? -5.887 -5.746 0.648 1 98.88 170 ASP B O 1
ATOM 3996 N N . LEU B 1 171 ? -3.998 -4.641 1.08 1 98.81 171 LEU B N 1
ATOM 3997 C CA . LEU B 1 171 ? -4.629 -3.578 1.855 1 98.81 171 LEU B CA 1
ATOM 3998 C C . LEU B 1 171 ? -5.676 -2.844 1.022 1 98.81 171 LEU B C 1
ATOM 4000 O O . LEU B 1 171 ? -6.785 -2.588 1.496 1 98.81 171 LEU B O 1
ATOM 4004 N N . ILE B 1 172 ? -5.348 -2.514 -0.207 1 98.94 172 ILE B N 1
ATOM 4005 C CA . ILE B 1 172 ? -6.254 -1.802 -1.103 1 98.94 172 ILE B CA 1
ATOM 4006 C C . ILE B 1 172 ? -7.488 -2.658 -1.375 1 98.94 172 ILE B C 1
ATOM 4008 O O . ILE B 1 172 ? -8.609 -2.152 -1.394 1 98.94 172 ILE B O 1
ATOM 4012 N N . SER B 1 173 ? -7.258 -3.953 -1.576 1 98.88 173 SER B N 1
ATOM 4013 C CA . SER B 1 173 ? -8.367 -4.871 -1.821 1 98.88 173 SER B CA 1
ATOM 4014 C C . SER B 1 173 ? -9.32 -4.91 -0.635 1 98.88 173 SER B C 1
ATOM 4016 O O . SER B 1 173 ? -10.539 -4.848 -0.812 1 98.88 173 SER B O 1
ATOM 4018 N N . GLN B 1 174 ? -8.773 -5.055 0.545 1 98.44 174 GLN B N 1
ATOM 4019 C CA . GLN B 1 174 ? -9.594 -5.043 1.754 1 98.44 174 GLN B CA 1
ATOM 4020 C C . GLN B 1 174 ? -10.367 -3.736 1.884 1 98.44 174 GLN B C 1
ATOM 4022 O O . GLN B 1 174 ? -11.531 -3.736 2.287 1 98.44 174 GLN B O 1
ATOM 4027 N N . CYS B 1 175 ? -9.773 -2.646 1.559 1 98.25 175 CYS B N 1
ATOM 4028 C CA . CYS B 1 175 ? -10.375 -1.32 1.617 1 98.25 175 CYS B CA 1
ATOM 4029 C C . CYS B 1 175 ? -11.641 -1.259 0.768 1 98.25 175 CYS B C 1
ATOM 4031 O O . CYS B 1 175 ? -12.68 -0.786 1.229 1 98.25 175 CYS B O 1
ATOM 4033 N N . TYR B 1 176 ? -11.539 -1.718 -0.481 1 98.62 176 TYR B N 1
ATOM 4034 C CA . TYR B 1 176 ? -12.68 -1.628 -1.392 1 98.62 176 TYR B CA 1
ATOM 4035 C C . TYR B 1 176 ? -13.852 -2.455 -0.881 1 98.62 176 TYR B C 1
ATOM 4037 O O . TYR B 1 176 ? -15.008 -2.072 -1.056 1 98.62 176 TYR B O 1
ATOM 4045 N N . SER B 1 177 ? -13.555 -3.605 -0.301 1 98.12 177 SER B N 1
ATOM 4046 C CA . SER B 1 177 ? -14.625 -4.406 0.281 1 98.12 177 SER B CA 1
ATOM 4047 C C . SER B 1 177 ? -15.227 -3.719 1.502 1 98.12 177 SER B C 1
ATOM 4049 O O . SER B 1 177 ? -16.453 -3.6 1.614 1 98.12 177 SER B O 1
ATOM 4051 N N . HIS B 1 178 ? -14.375 -3.264 2.373 1 96.44 178 HIS B N 1
ATOM 4052 C CA . HIS B 1 178 ? -14.82 -2.672 3.631 1 96.44 178 HIS B CA 1
ATOM 4053 C C . HIS B 1 178 ? -15.609 -1.392 3.389 1 96.44 178 HIS B C 1
ATOM 4055 O O . HIS B 1 178 ? -16.672 -1.185 3.992 1 96.44 178 HIS B O 1
ATOM 4061 N N . THR B 1 179 ? -15.125 -0.548 2.551 1 96.38 179 THR B N 1
ATOM 4062 C CA . THR B 1 179 ? -15.664 0.798 2.375 1 96.38 179 THR B CA 1
ATOM 4063 C C . THR B 1 179 ? -16.844 0.79 1.406 1 96.38 179 THR B C 1
ATOM 4065 O O . THR B 1 179 ? -17.828 1.487 1.622 1 96.38 179 THR B O 1
ATOM 4068 N N . TYR B 1 180 ? -16.734 0.017 0.34 1 97.12 180 TYR B N 1
ATOM 4069 C CA . TYR B 1 180 ? -17.719 0.117 -0.734 1 97.12 180 TYR B CA 1
ATOM 4070 C C . TYR B 1 180 ? -18.531 -1.165 -0.848 1 97.12 180 TYR B C 1
ATOM 4072 O O . TYR B 1 180 ? -19.344 -1.312 -1.763 1 97.12 180 TYR B O 1
ATOM 4080 N N . LYS B 1 181 ? -18.25 -2.16 0.004 1 96.56 181 LYS B N 1
ATOM 4081 C CA . LYS B 1 181 ? -18.938 -3.439 0.047 1 96.56 181 LYS B CA 1
ATOM 4082 C C . LYS B 1 181 ? -18.766 -4.211 -1.257 1 96.56 181 LYS B C 1
ATOM 4084 O O . LYS B 1 181 ? -19.641 -4.98 -1.657 1 96.56 181 LYS B O 1
ATOM 4089 N N . LEU B 1 182 ? -17.719 -3.881 -2.031 1 97.75 182 LEU B N 1
ATOM 4090 C CA . LEU B 1 182 ? -17.375 -4.695 -3.189 1 97.75 182 LEU B CA 1
ATOM 4091 C C . LEU B 1 182 ? -17.078 -6.133 -2.773 1 97.75 182 LEU B C 1
ATOM 4093 O O . LEU B 1 182 ? -16.391 -6.367 -1.772 1 97.75 182 LEU B O 1
ATOM 4097 N N . PRO B 1 183 ? -17.625 -7.148 -3.438 1 98 183 PRO B N 1
ATOM 4098 C CA . PRO B 1 183 ? -17.422 -8.547 -3.051 1 98 183 PRO B CA 1
ATOM 4099 C C . PRO B 1 183 ? -16.047 -9.07 -3.424 1 98 183 PRO B C 1
ATOM 4101 O O . PRO B 1 183 ? -15.906 -9.828 -4.387 1 98 183 PRO B O 1
ATOM 4104 N N . VAL B 1 184 ? -15.062 -8.727 -2.619 1 98.56 184 VAL B N 1
ATOM 4105 C CA . VAL B 1 184 ? -13.656 -9.047 -2.865 1 98.56 184 VAL B CA 1
ATOM 4106 C C . VAL B 1 184 ? -13.18 -10.102 -1.868 1 98.56 184 VAL B C 1
ATOM 4108 O O . VAL B 1 184 ? -13.477 -10.008 -0.674 1 98.56 184 VAL B O 1
ATOM 4111 N N . ALA B 1 185 ? -12.531 -11.094 -2.344 1 98.69 185 ALA B N 1
ATOM 4112 C CA . ALA B 1 185 ? -11.805 -12.039 -1.499 1 98.69 185 ALA B CA 1
ATOM 4113 C C . ALA B 1 185 ? -10.352 -12.172 -1.953 1 98.69 185 ALA B C 1
ATOM 4115 O O . ALA B 1 185 ? -10.055 -12.055 -3.143 1 98.69 185 ALA B O 1
ATOM 4116 N N . ILE B 1 186 ? -9.453 -12.398 -1.006 1 98.88 186 ILE B N 1
ATOM 4117 C CA . ILE B 1 186 ? -8.023 -12.336 -1.278 1 98.88 186 ILE B CA 1
ATOM 4118 C C . ILE B 1 186 ? -7.383 -13.688 -1.004 1 98.88 186 ILE B C 1
ATOM 4120 O O . ILE B 1 186 ? -7.617 -14.297 0.045 1 98.88 186 ILE B O 1
ATOM 4124 N N . ALA B 1 187 ? -6.637 -14.148 -1.925 1 98.88 187 ALA B N 1
ATOM 4125 C CA . ALA B 1 187 ? -5.891 -15.391 -1.765 1 98.88 187 ALA B CA 1
ATOM 4126 C C . ALA B 1 187 ? -4.41 -15.117 -1.528 1 98.88 187 ALA B C 1
ATOM 4128 O O . ALA B 1 187 ? -3.781 -14.375 -2.287 1 98.88 187 ALA B O 1
ATOM 4129 N N . ARG B 1 188 ? -3.861 -15.633 -0.487 1 98.81 188 ARG B N 1
ATOM 4130 C CA . ARG B 1 188 ? -2.434 -15.602 -0.191 1 98.81 188 ARG B CA 1
ATOM 4131 C C . ARG B 1 188 ? -1.827 -17 -0.278 1 98.81 188 ARG B C 1
ATOM 4133 O O . ARG B 1 188 ? -2.068 -17.844 0.59 1 98.81 188 ARG B O 1
ATOM 4140 N N . CYS B 1 189 ? -1.033 -17.203 -1.317 1 97.25 189 CYS B N 1
ATOM 4141 C CA . CYS B 1 189 ? -0.384 -18.484 -1.556 1 97.25 189 CYS B CA 1
ATOM 4142 C C . CYS B 1 189 ? 1.13 -18.359 -1.436 1 97.25 189 CYS B C 1
ATOM 4144 O O . CYS B 1 189 ? 1.688 -17.281 -1.653 1 97.25 189 CYS B O 1
ATOM 4146 N N . GLY B 1 190 ? 1.721 -19.469 -1.042 1 92.69 190 GLY B N 1
ATOM 4147 C CA . GLY B 1 190 ? 3.172 -19.547 -1.087 1 92.69 190 GLY B CA 1
ATOM 4148 C C . GLY B 1 190 ? 3.711 -19.828 -2.475 1 92.69 190 GLY B C 1
ATOM 4149 O O . GLY B 1 190 ? 3.062 -19.516 -3.477 1 92.69 190 GLY B O 1
ATOM 4150 N N . ASN B 1 191 ? 4.852 -20.406 -2.656 1 95.62 191 ASN B N 1
ATOM 4151 C CA . ASN B 1 191 ? 5.574 -20.703 -3.889 1 95.62 191 ASN B CA 1
ATOM 4152 C C . ASN B 1 191 ? 4.805 -21.688 -4.77 1 95.62 191 ASN B C 1
ATOM 4154 O O . ASN B 1 191 ? 4.98 -22.891 -4.656 1 95.62 191 ASN B O 1
ATOM 4158 N N . ILE B 1 192 ? 4.094 -21.125 -5.699 1 98.25 192 ILE B N 1
ATOM 4159 C CA . ILE B 1 192 ? 3.324 -21.938 -6.625 1 98.25 192 ILE B CA 1
ATOM 4160 C C . ILE B 1 192 ? 4.25 -22.531 -7.688 1 98.25 192 ILE B C 1
ATOM 4162 O O . ILE B 1 192 ? 5.082 -21.828 -8.258 1 98.25 192 ILE B O 1
ATOM 4166 N N . TYR B 1 193 ? 4.148 -23.828 -7.898 1 98.38 193 TYR B N 1
ATOM 4167 C CA . TYR B 1 193 ? 4.934 -24.5 -8.93 1 98.38 193 TYR B CA 1
ATOM 4168 C C . TYR B 1 193 ? 4.039 -25.328 -9.852 1 98.38 193 TYR B C 1
ATOM 4170 O O . TYR B 1 193 ? 2.912 -25.672 -9.484 1 98.38 193 TYR B O 1
ATOM 4178 N N . GLY B 1 194 ? 4.477 -25.609 -11 1 98.62 194 GLY B N 1
ATOM 4179 C CA . GLY B 1 194 ? 3.746 -26.406 -11.977 1 98.62 194 GLY B CA 1
ATOM 4180 C C . GLY B 1 194 ? 4.176 -26.125 -13.406 1 98.62 194 GLY B C 1
ATOM 4181 O O . GLY B 1 194 ? 5.059 -25.297 -13.648 1 98.62 194 GLY B O 1
ATOM 4182 N N . GLY B 1 195 ? 3.617 -26.922 -14.32 1 97.81 195 GLY B N 1
ATOM 4183 C CA . GLY B 1 195 ? 3.861 -26.672 -15.727 1 97.81 195 GLY B CA 1
ATOM 4184 C C . GLY B 1 195 ? 3.412 -25.281 -16.172 1 97.81 195 GLY B C 1
ATOM 4185 O O . GLY B 1 195 ? 2.387 -24.781 -15.703 1 97.81 195 GLY B O 1
ATOM 4186 N N . GLY B 1 196 ? 4.25 -24.641 -17 1 96.94 196 GLY B N 1
ATOM 4187 C CA . GLY B 1 196 ? 3.875 -23.328 -17.516 1 96.94 196 GLY B CA 1
ATOM 4188 C C . GLY B 1 196 ? 4.684 -22.203 -16.906 1 96.94 196 GLY B C 1
ATOM 4189 O O . GLY B 1 196 ? 4.652 -21.078 -17.406 1 96.94 196 GLY B O 1
ATOM 4190 N N . ASP B 1 197 ? 5.375 -22.516 -15.797 1 97.5 197 ASP B N 1
ATOM 4191 C CA . ASP B 1 197 ? 6.289 -21.516 -15.25 1 97.5 197 ASP B CA 1
ATOM 4192 C C . ASP B 1 197 ? 7.539 -21.391 -16.125 1 97.5 197 ASP B C 1
ATOM 4194 O O . ASP B 1 197 ? 8.375 -22.297 -16.156 1 97.5 197 ASP B O 1
ATOM 4198 N N . LEU B 1 198 ? 7.695 -20.266 -16.734 1 94.5 198 LEU B N 1
ATOM 4199 C CA . LEU B 1 198 ? 8.797 -20.125 -17.672 1 94.5 198 LEU B CA 1
ATOM 4200 C C . LEU B 1 198 ? 9.891 -19.219 -17.094 1 94.5 198 LEU B C 1
ATOM 4202 O O . LEU B 1 198 ? 10.742 -18.734 -17.828 1 94.5 198 LEU B O 1
ATOM 4206 N N . ASN B 1 199 ? 9.758 -18.922 -15.82 1 94.25 199 ASN B N 1
ATOM 4207 C CA . ASN B 1 199 ? 10.836 -18.219 -15.141 1 94.25 199 ASN B CA 1
ATOM 4208 C C . ASN B 1 199 ? 11.922 -19.188 -14.664 1 94.25 199 ASN B C 1
ATOM 4210 O O . ASN B 1 199 ? 11.859 -19.703 -13.547 1 94.25 199 ASN B O 1
ATOM 4214 N N . TRP B 1 200 ? 12.961 -19.172 -15.352 1 93.88 200 TRP B N 1
ATOM 4215 C CA . TRP B 1 200 ? 14 -20.172 -15.164 1 93.88 200 TRP B CA 1
ATOM 4216 C C . TRP B 1 200 ? 14.891 -19.812 -13.977 1 93.88 200 TRP B C 1
ATOM 4218 O O . TRP B 1 200 ? 15.773 -20.594 -13.602 1 93.88 200 TRP B O 1
ATOM 4228 N N . SER B 1 201 ? 14.625 -18.75 -13.367 1 90.25 201 SER B N 1
ATOM 4229 C CA . SER B 1 201 ? 15.375 -18.391 -12.164 1 90.25 201 SER B CA 1
ATOM 4230 C C . SER B 1 201 ? 14.727 -18.984 -10.922 1 90.25 201 SER B C 1
ATOM 4232 O O . SER B 1 201 ? 15.328 -19 -9.844 1 90.25 201 SER B O 1
ATOM 4234 N N . ARG B 1 202 ? 13.547 -19.562 -11.07 1 93.88 202 ARG B N 1
ATOM 4235 C CA . ARG B 1 202 ? 12.852 -20.172 -9.938 1 93.88 202 ARG B CA 1
ATOM 4236 C C . ARG B 1 202 ? 13.32 -21.594 -9.711 1 93.88 202 ARG B C 1
ATOM 4238 O O . ARG B 1 202 ? 13.719 -22.281 -10.656 1 93.88 202 ARG B O 1
ATOM 4245 N N . ILE B 1 203 ? 13.234 -22.062 -8.586 1 95.06 203 ILE B N 1
ATOM 4246 C CA . ILE B 1 203 ? 13.922 -23.266 -8.125 1 95.06 203 ILE B CA 1
ATOM 4247 C C . ILE B 1 203 ? 13.391 -24.484 -8.867 1 95.06 203 ILE B C 1
ATOM 4249 O O . ILE B 1 203 ? 14.164 -25.359 -9.289 1 95.06 203 ILE B O 1
ATOM 4253 N N . VAL B 1 204 ? 12.086 -24.562 -9.133 1 97.94 204 VAL B N 1
ATOM 4254 C CA . VAL B 1 204 ? 11.516 -25.781 -9.719 1 97.94 204 VAL B CA 1
ATOM 4255 C C . VAL B 1 204 ? 11.859 -25.844 -11.211 1 97.94 204 VAL B C 1
ATOM 4257 O O . VAL B 1 204 ? 12.469 -26.812 -11.672 1 97.94 204 VAL B O 1
ATOM 4260 N N . PRO B 1 205 ? 11.578 -24.812 -11.969 1 97.75 205 PRO B N 1
ATOM 4261 C CA . PRO B 1 205 ? 11.945 -24.859 -13.391 1 97.75 205 PRO B CA 1
ATOM 4262 C C . PRO B 1 205 ? 13.453 -24.969 -13.609 1 97.75 205 PRO B C 1
ATOM 4264 O O . PRO B 1 205 ? 13.898 -25.703 -14.484 1 97.75 205 PRO B O 1
ATOM 4267 N N . ALA B 1 206 ? 14.203 -24.234 -12.812 1 96.75 206 ALA B N 1
ATOM 4268 C CA . ALA B 1 206 ? 15.648 -24.266 -12.961 1 96.75 206 ALA B CA 1
ATOM 4269 C C . ALA B 1 206 ? 16.219 -25.656 -12.695 1 96.75 206 ALA B C 1
ATOM 4271 O O . ALA B 1 206 ? 17.094 -26.125 -13.414 1 96.75 206 ALA B O 1
ATOM 4272 N N . THR B 1 207 ? 15.758 -26.266 -11.641 1 98.06 207 THR B N 1
ATOM 4273 C CA . THR B 1 207 ? 16.234 -27.578 -11.25 1 98.06 207 THR B CA 1
ATOM 4274 C C . THR B 1 207 ? 15.891 -28.609 -12.328 1 98.06 207 THR B C 1
ATOM 4276 O O . THR B 1 207 ? 16.766 -29.375 -12.75 1 98.06 207 THR B O 1
ATOM 4279 N N . ILE B 1 208 ? 14.648 -28.641 -12.75 1 98.5 208 ILE B N 1
ATOM 4280 C CA . ILE B 1 208 ? 14.195 -29.609 -13.742 1 98.5 208 ILE B CA 1
ATOM 4281 C C . ILE B 1 208 ? 15 -29.438 -15.031 1 98.5 208 ILE B C 1
ATOM 4283 O O . ILE B 1 208 ? 15.469 -30.406 -15.617 1 98.5 208 ILE B O 1
ATOM 4287 N N . ARG B 1 209 ? 15.156 -28.156 -15.453 1 97.88 209 ARG B N 1
ATOM 4288 C CA . ARG B 1 209 ? 15.898 -27.875 -16.672 1 97.88 209 ARG B CA 1
ATOM 4289 C C . ARG B 1 209 ? 17.344 -28.359 -16.562 1 97.88 209 ARG B C 1
ATOM 4291 O O . ARG B 1 209 ? 17.875 -28.969 -17.484 1 97.88 209 ARG B O 1
ATOM 4298 N N . ALA B 1 210 ? 18.016 -28.062 -15.438 1 97.56 210 ALA B N 1
ATOM 4299 C CA . ALA B 1 210 ? 19.391 -28.484 -15.211 1 97.56 210 ALA B CA 1
ATOM 4300 C C . ALA B 1 210 ? 19.531 -30 -15.281 1 97.56 210 ALA B C 1
ATOM 4302 O O . ALA B 1 210 ? 20.406 -30.516 -15.977 1 97.56 210 ALA B O 1
ATOM 4303 N N . LEU B 1 211 ? 18.672 -30.734 -14.672 1 98.06 211 LEU B N 1
ATOM 4304 C CA . LEU B 1 211 ? 18.734 -32.188 -14.617 1 98.06 211 LEU B CA 1
ATOM 4305 C C . LEU B 1 211 ? 18.484 -32.812 -15.984 1 98.06 211 LEU B C 1
ATOM 4307 O O . LEU B 1 211 ? 19.109 -33.781 -16.359 1 98.06 211 LEU B O 1
ATOM 4311 N N . LEU B 1 212 ? 17.547 -32.25 -16.719 1 97.12 212 LEU B N 1
ATOM 4312 C CA . LEU B 1 212 ? 17.266 -32.719 -18.078 1 97.12 212 LEU B CA 1
ATOM 4313 C C . LEU B 1 212 ? 18.5 -32.562 -18.969 1 97.12 212 LEU B C 1
ATOM 4315 O O . LEU B 1 212 ? 18.703 -33.375 -19.875 1 97.12 212 LEU B O 1
ATOM 4319 N N . ARG B 1 213 ? 19.297 -31.609 -18.641 1 96.31 213 ARG B N 1
ATOM 4320 C CA . ARG B 1 213 ? 20.5 -31.328 -19.422 1 96.31 213 ARG B CA 1
ATOM 4321 C C . ARG B 1 213 ? 21.703 -32.062 -18.859 1 96.31 213 ARG B C 1
ATOM 4323 O O . ARG B 1 213 ? 22.828 -31.906 -19.359 1 96.31 213 ARG B O 1
ATOM 4330 N N . GLY B 1 214 ? 21.531 -32.75 -17.859 1 97.06 214 GLY B N 1
ATOM 4331 C CA . GLY B 1 214 ? 22.641 -33.469 -17.219 1 97.06 214 GLY B CA 1
ATOM 4332 C C . GLY B 1 214 ? 23.547 -32.562 -16.422 1 97.06 214 GLY B C 1
ATOM 4333 O O . GLY B 1 214 ? 24.734 -32.844 -16.266 1 97.06 214 GLY B O 1
ATOM 4334 N N . GLU B 1 215 ? 23.016 -31.5 -15.945 1 97.69 215 GLU B N 1
ATOM 4335 C CA . GLU B 1 215 ? 23.766 -30.531 -15.164 1 97.69 215 GLU B CA 1
ATOM 4336 C C . GLU B 1 215 ? 23.344 -30.562 -13.695 1 97.69 215 GLU B C 1
ATOM 4338 O O . GLU B 1 215 ? 22.234 -30.984 -13.367 1 97.69 215 GLU B O 1
ATOM 4343 N N . ARG B 1 216 ? 24.219 -30.125 -12.836 1 97.12 216 ARG B N 1
ATOM 4344 C CA . ARG B 1 216 ? 23.906 -30 -11.414 1 97.12 216 ARG B CA 1
ATOM 4345 C C . ARG B 1 216 ? 23 -28.797 -11.156 1 97.12 216 ARG B C 1
ATOM 4347 O O . ARG B 1 216 ? 23.234 -27.719 -11.688 1 97.12 216 ARG B O 1
ATOM 4354 N N . PRO B 1 217 ? 21.969 -29.031 -10.406 1 96.38 217 PRO B N 1
ATOM 4355 C CA . PRO B 1 217 ? 21.156 -27.859 -10.016 1 96.38 217 PRO B CA 1
ATOM 4356 C C . PRO B 1 217 ? 21.938 -26.859 -9.164 1 96.38 217 PRO B C 1
ATOM 4358 O O . PRO B 1 217 ? 22.812 -27.266 -8.391 1 96.38 217 PRO B O 1
ATOM 4361 N N . ILE B 1 218 ? 21.641 -25.609 -9.281 1 93.44 218 ILE B N 1
ATOM 4362 C CA . ILE B 1 218 ? 22.328 -24.562 -8.523 1 93.44 218 ILE B CA 1
ATOM 4363 C C . ILE B 1 218 ? 21.375 -24 -7.461 1 93.44 218 ILE B C 1
ATOM 4365 O O . ILE B 1 218 ? 20.25 -23.625 -7.766 1 93.44 218 ILE B O 1
ATOM 4369 N N . LEU B 1 219 ? 21.812 -23.953 -6.266 1 92.38 219 LEU B N 1
ATOM 4370 C CA . LEU B 1 219 ? 21.078 -23.328 -5.164 1 92.38 219 LEU B CA 1
ATOM 4371 C C . LEU B 1 219 ? 21.734 -22 -4.766 1 92.38 219 LEU B C 1
ATOM 4373 O O . LEU B 1 219 ? 22.891 -21.984 -4.328 1 92.38 219 LEU B O 1
ATOM 4377 N N . ARG B 1 220 ? 21.047 -20.953 -4.898 1 85.69 220 ARG B N 1
ATOM 4378 C CA . ARG B 1 220 ? 21.562 -19.625 -4.539 1 85.69 220 ARG B CA 1
ATOM 4379 C C . ARG B 1 220 ? 21.688 -19.484 -3.025 1 85.69 220 ARG B C 1
ATOM 4381 O O . ARG B 1 220 ? 22.609 -18.828 -2.535 1 85.69 220 ARG B O 1
ATOM 4388 N N . SER B 1 221 ? 20.781 -20.094 -2.258 1 86.81 221 SER B N 1
ATOM 4389 C CA . SER B 1 221 ? 20.844 -20.094 -0.8 1 86.81 221 SER B CA 1
ATOM 4390 C C . SER B 1 221 ? 21.656 -21.281 -0.276 1 86.81 221 SER B C 1
ATOM 4392 O O . SER B 1 221 ? 22.297 -21.984 -1.051 1 86.81 221 SER B O 1
ATOM 4394 N N . ASP B 1 222 ? 21.609 -21.438 1.079 1 88.62 222 ASP B N 1
ATOM 4395 C CA . ASP B 1 222 ? 22.312 -22.578 1.668 1 88.62 222 ASP B CA 1
ATOM 4396 C C . ASP B 1 222 ? 21.438 -23.828 1.659 1 88.62 222 ASP B C 1
ATOM 4398 O O . ASP B 1 222 ? 21.828 -24.875 2.182 1 88.62 222 ASP B O 1
ATOM 4402 N N . GLY B 1 223 ? 20.25 -23.656 1.14 1 91.12 223 GLY B N 1
ATOM 4403 C CA . GLY B 1 223 ? 19.375 -24.812 0.95 1 91.12 223 GLY B CA 1
ATOM 4404 C C . GLY B 1 223 ? 18.469 -25.078 2.137 1 91.12 223 GLY B C 1
ATOM 4405 O O . GLY B 1 223 ? 17.547 -25.891 2.055 1 91.12 223 GLY B O 1
ATOM 4406 N N . THR B 1 224 ? 18.625 -24.281 3.162 1 92.5 224 THR B N 1
ATOM 4407 C CA . THR B 1 224 ? 17.938 -24.609 4.402 1 92.5 224 THR B CA 1
ATOM 4408 C C . THR B 1 224 ? 16.625 -23.828 4.516 1 92.5 224 THR B C 1
ATOM 4410 O O . THR B 1 224 ? 15.805 -24.109 5.395 1 92.5 224 THR B O 1
ATOM 4413 N N . PHE B 1 225 ? 16.375 -22.906 3.613 1 93.38 225 PHE B N 1
ATOM 4414 C CA . PHE B 1 225 ? 15.164 -22.094 3.686 1 93.38 225 PHE B CA 1
ATOM 4415 C C . PHE B 1 225 ? 13.914 -22.953 3.539 1 93.38 225 PHE B C 1
ATOM 4417 O O . PHE B 1 225 ? 13.844 -23.797 2.65 1 93.38 225 PHE B O 1
ATOM 4424 N N . LEU B 1 226 ? 13.016 -22.781 4.445 1 95.5 226 LEU B N 1
ATOM 4425 C CA . LEU B 1 226 ? 11.758 -23.531 4.438 1 95.5 226 LEU B CA 1
ATOM 4426 C C . LEU B 1 226 ? 10.656 -22.734 3.74 1 95.5 226 LEU B C 1
ATOM 4428 O O . LEU B 1 226 ? 10.508 -21.531 3.977 1 95.5 226 LEU B O 1
ATOM 4432 N N . ARG B 1 227 ? 9.93 -23.391 2.859 1 96.44 227 ARG B N 1
ATOM 4433 C CA . ARG B 1 227 ? 8.828 -22.766 2.123 1 96.44 227 ARG B CA 1
ATOM 4434 C C . ARG B 1 227 ? 7.664 -23.75 1.971 1 96.44 227 ARG B C 1
ATOM 4436 O O . ARG B 1 227 ? 7.848 -24.953 2.033 1 96.44 227 ARG B O 1
ATOM 4443 N N . ASP B 1 228 ? 6.473 -23.109 1.788 1 95.69 228 ASP B N 1
ATOM 4444 C CA . ASP B 1 228 ? 5.344 -23.828 1.206 1 95.69 228 ASP B CA 1
ATOM 4445 C C . ASP B 1 228 ? 5.473 -23.906 -0.314 1 95.69 228 ASP B C 1
ATOM 4447 O O . ASP B 1 228 ? 5.754 -22.906 -0.974 1 95.69 228 ASP B O 1
ATOM 4451 N N . TYR B 1 229 ? 5.355 -25.094 -0.8 1 97.88 229 TYR B N 1
ATOM 4452 C CA . TYR B 1 229 ? 5.254 -25.266 -2.244 1 97.88 229 TYR B CA 1
ATOM 4453 C C . TYR B 1 229 ? 3.869 -25.766 -2.639 1 97.88 229 TYR B C 1
ATOM 4455 O O . TYR B 1 229 ? 3.494 -26.891 -2.312 1 97.88 229 TYR B O 1
ATOM 4463 N N . THR B 1 230 ? 3.141 -24.922 -3.326 1 98.25 230 THR B N 1
ATOM 4464 C CA . THR B 1 230 ? 1.765 -25.219 -3.705 1 98.25 230 THR B CA 1
ATOM 4465 C C . THR B 1 230 ? 1.676 -25.562 -5.191 1 98.25 230 THR B C 1
ATOM 4467 O O . THR B 1 230 ? 2.059 -24.75 -6.039 1 98.25 230 THR B O 1
ATOM 4470 N N . TYR B 1 231 ? 1.203 -26.766 -5.465 1 98.69 231 TYR B N 1
ATOM 4471 C CA . TYR B 1 231 ? 1.03 -27.172 -6.855 1 98.69 231 TYR B CA 1
ATOM 4472 C C . TYR B 1 231 ? 0.004 -26.281 -7.559 1 98.69 231 TYR B C 1
ATOM 4474 O O . TYR B 1 231 ? -1.021 -25.938 -6.977 1 98.69 231 TYR B O 1
ATOM 4482 N N . VAL B 1 232 ? 0.23 -25.938 -8.805 1 98.75 232 VAL B N 1
ATOM 4483 C CA . VAL B 1 232 ? -0.535 -24.938 -9.539 1 98.75 232 VAL B CA 1
ATOM 4484 C C . VAL B 1 232 ? -2.004 -25.359 -9.602 1 98.75 232 VAL B C 1
ATOM 4486 O O . VAL B 1 232 ? -2.896 -24.5 -9.523 1 98.75 232 VAL B O 1
ATOM 4489 N N . LYS B 1 233 ? -2.318 -26.609 -9.781 1 98.62 233 LYS B N 1
ATOM 4490 C CA . LYS B 1 233 ? -3.711 -27.031 -9.867 1 98.62 233 LYS B CA 1
ATOM 4491 C C . LYS B 1 233 ? -4.422 -26.859 -8.523 1 98.62 233 LYS B C 1
ATOM 4493 O O . LYS B 1 233 ? -5.625 -26.609 -8.477 1 98.62 233 LYS B O 1
ATOM 4498 N N . ASP B 1 234 ? -3.678 -27.047 -7.406 1 98.69 234 ASP B N 1
ATOM 4499 C CA . ASP B 1 234 ? -4.242 -26.75 -6.094 1 98.69 234 ASP B CA 1
ATOM 4500 C C . ASP B 1 234 ? -4.496 -25.25 -5.934 1 98.69 234 ASP B C 1
ATOM 4502 O O . ASP B 1 234 ? -5.492 -24.844 -5.336 1 98.69 234 ASP B O 1
ATOM 4506 N N . ALA B 1 235 ? -3.545 -24.438 -6.402 1 98.69 235 ALA B N 1
ATOM 4507 C CA . ALA B 1 235 ? -3.74 -22.984 -6.375 1 98.69 235 ALA B CA 1
ATOM 4508 C C . ALA B 1 235 ? -4.984 -22.594 -7.16 1 98.69 235 ALA B C 1
ATOM 4510 O O . ALA B 1 235 ? -5.777 -21.766 -6.699 1 98.69 235 ALA B O 1
ATOM 4511 N N . VAL B 1 236 ? -5.133 -23.172 -8.328 1 98.81 236 VAL B N 1
ATOM 4512 C CA . VAL B 1 236 ? -6.309 -22.906 -9.148 1 98.81 236 VAL B CA 1
ATOM 4513 C C . VAL B 1 236 ? -7.574 -23.281 -8.383 1 98.81 236 VAL B C 1
ATOM 4515 O O . VAL B 1 236 ? -8.547 -22.531 -8.367 1 98.81 236 VAL B O 1
ATOM 4518 N N . GLY B 1 237 ? -7.531 -24.469 -7.777 1 98.5 237 GLY B N 1
ATOM 4519 C CA . GLY B 1 237 ? -8.648 -24.875 -6.941 1 98.5 237 GLY B CA 1
ATOM 4520 C C . GLY B 1 237 ? -8.969 -23.891 -5.84 1 98.5 237 GLY B C 1
ATOM 4521 O O . GLY B 1 237 ? -10.141 -23.672 -5.512 1 98.5 237 GLY B O 1
ATOM 4522 N N . ALA B 1 238 ? -7.957 -23.328 -5.246 1 98.75 238 ALA B N 1
ATOM 4523 C CA . ALA B 1 238 ? -8.125 -22.328 -4.195 1 98.75 238 ALA B CA 1
ATOM 4524 C C . ALA B 1 238 ? -8.852 -21.094 -4.727 1 98.75 238 ALA B C 1
ATOM 4526 O O . ALA B 1 238 ? -9.781 -20.594 -4.094 1 98.75 238 ALA B O 1
ATOM 4527 N N . TYR B 1 239 ? -8.461 -20.578 -5.887 1 98.75 239 TYR B N 1
ATOM 4528 C CA . TYR B 1 239 ? -9.062 -19.391 -6.484 1 98.75 239 TYR B CA 1
ATOM 4529 C C . TYR B 1 239 ? -10.523 -19.656 -6.844 1 98.75 239 TYR B C 1
ATOM 4531 O O . TYR B 1 239 ? -11.383 -18.797 -6.602 1 98.75 239 TYR B O 1
ATOM 4539 N N . LEU B 1 240 ? -10.805 -20.812 -7.426 1 98.62 240 LEU B N 1
ATOM 4540 C CA . LEU B 1 240 ? -12.18 -21.156 -7.781 1 98.62 240 LEU B CA 1
ATOM 4541 C C . LEU B 1 240 ? -13.047 -21.281 -6.535 1 98.62 240 LEU B C 1
ATOM 4543 O O . LEU B 1 240 ? -14.164 -20.766 -6.492 1 98.62 240 LEU B O 1
ATOM 4547 N N . CYS B 1 241 ? -12.469 -21.953 -5.566 1 97.88 241 CYS B N 1
ATOM 4548 C CA . CYS B 1 241 ? -13.18 -22.141 -4.305 1 97.88 241 CYS B CA 1
ATOM 4549 C C . CYS B 1 241 ? -13.531 -20.797 -3.676 1 97.88 241 CYS B C 1
ATOM 4551 O O . CYS B 1 241 ? -14.656 -20.594 -3.221 1 97.88 241 CYS B O 1
ATOM 4553 N N . LEU B 1 242 ? -12.609 -19.953 -3.652 1 98 242 LEU B N 1
ATOM 4554 C CA . LEU B 1 242 ? -12.797 -18.625 -3.084 1 98 242 LEU B CA 1
ATOM 4555 C C . LEU B 1 242 ? -13.867 -17.859 -3.848 1 98 242 LEU B C 1
ATOM 4557 O O . LEU B 1 242 ? -14.75 -17.234 -3.24 1 98 242 LEU B O 1
ATOM 4561 N N . ALA B 1 243 ? -13.789 -17.875 -5.156 1 98.38 243 ALA B N 1
ATOM 4562 C CA . ALA B 1 243 ? -14.758 -17.172 -5.992 1 98.38 243 ALA B CA 1
ATOM 4563 C C . ALA B 1 243 ? -16.172 -17.672 -5.742 1 98.38 243 ALA B C 1
ATOM 4565 O O . ALA B 1 243 ? -17.125 -16.891 -5.656 1 98.38 243 ALA B O 1
ATOM 4566 N N . GLU B 1 244 ? -16.312 -18.938 -5.629 1 97.88 244 GLU B N 1
ATOM 4567 C CA . GLU B 1 244 ? -17.625 -19.578 -5.461 1 97.88 244 GLU B CA 1
ATOM 4568 C C . GLU B 1 244 ? -18.234 -19.219 -4.109 1 97.88 244 GLU B C 1
ATOM 4570 O O . GLU B 1 244 ? -19.453 -19.297 -3.938 1 97.88 244 GLU B O 1
ATOM 4575 N N . LYS B 1 245 ? -17.391 -18.781 -3.209 1 97.31 245 LYS B N 1
ATOM 4576 C CA . LYS B 1 245 ? -17.875 -18.625 -1.839 1 97.31 245 LYS B CA 1
ATOM 4577 C C . LYS B 1 245 ? -17.766 -17.172 -1.39 1 97.31 245 LYS B C 1
ATOM 4579 O O . LYS B 1 245 ? -17.969 -16.859 -0.214 1 97.31 245 LYS B O 1
ATOM 4584 N N . VAL B 1 246 ? -17.484 -16.234 -2.203 1 96.25 246 VAL B N 1
ATOM 4585 C CA . VAL B 1 246 ? -17.25 -14.836 -1.871 1 96.25 246 VAL B CA 1
ATOM 4586 C C . VAL B 1 246 ? -18.469 -14.258 -1.163 1 96.25 246 VAL B C 1
ATOM 4588 O O . VAL B 1 246 ? -18.344 -13.406 -0.281 1 96.25 246 VAL B O 1
ATOM 4591 N N . GLU B 1 247 ? -19.656 -14.711 -1.477 1 91.06 247 GLU B N 1
ATOM 4592 C CA . GLU B 1 247 ? -20.891 -14.148 -0.958 1 91.06 247 GLU B CA 1
ATOM 4593 C C . GLU B 1 247 ? -21.203 -14.68 0.438 1 91.06 247 GLU B C 1
ATOM 4595 O O . GLU B 1 247 ? -22.094 -14.164 1.126 1 91.06 247 GLU B O 1
ATOM 4600 N N . LEU B 1 248 ? -20.438 -15.68 0.808 1 91.56 248 LEU B N 1
ATOM 4601 C CA . LEU B 1 248 ? -20.641 -16.234 2.141 1 91.56 248 LEU B CA 1
ATOM 4602 C C . LEU B 1 248 ? -20.188 -15.25 3.215 1 91.56 248 LEU B C 1
ATOM 4604 O O . LEU B 1 248 ? -19.234 -14.508 3.014 1 91.56 248 LEU B O 1
ATOM 4608 N N . GLU B 1 249 ? -20.891 -15.305 4.277 1 90.56 249 GLU B N 1
ATOM 4609 C CA . GLU B 1 249 ? -20.516 -14.469 5.418 1 90.56 249 GLU B CA 1
ATOM 4610 C C . GLU B 1 249 ? -19.094 -14.766 5.867 1 90.56 249 GLU B C 1
ATOM 4612 O O . GLU B 1 249 ? -18.703 -15.922 5.98 1 90.56 249 GLU B O 1
ATOM 4617 N N . GLY B 1 250 ? -18.391 -13.75 6.031 1 93.06 250 GLY B N 1
ATOM 4618 C CA . GLY B 1 250 ? -17.031 -13.898 6.531 1 93.06 250 GLY B CA 1
ATOM 4619 C C . GLY B 1 250 ? -16 -14.109 5.434 1 93.06 250 GLY B C 1
ATOM 4620 O O . GLY B 1 250 ? -14.812 -14.258 5.703 1 93.06 250 GLY B O 1
ATOM 4621 N N . VAL B 1 251 ? -16.469 -14.133 4.23 1 96.25 251 VAL B N 1
ATOM 4622 C CA . VAL B 1 251 ? -15.523 -14.406 3.152 1 96.25 251 VAL B CA 1
ATOM 4623 C C . VAL B 1 251 ? -15.164 -13.109 2.434 1 96.25 251 VAL B C 1
ATOM 4625 O O . VAL B 1 251 ? -13.984 -12.82 2.213 1 96.25 251 VAL B O 1
ATOM 4628 N N . SER B 1 252 ? -16.219 -12.273 2.129 1 95.31 252 SER B N 1
ATOM 4629 C CA . SER B 1 252 ? -15.953 -11 1.464 1 95.31 252 SER B CA 1
ATOM 4630 C C . SER B 1 252 ? -15.133 -10.07 2.352 1 95.31 252 SER B C 1
ATOM 4632 O O . SER B 1 252 ? -15.391 -9.953 3.551 1 95.31 252 SER B O 1
ATOM 4634 N N . GLY B 1 253 ? -14.094 -9.539 1.779 1 95.62 253 GLY B N 1
ATOM 4635 C CA . GLY B 1 253 ? -13.234 -8.609 2.502 1 95.62 253 GLY B CA 1
ATOM 4636 C C . GLY B 1 253 ? -12.117 -9.305 3.258 1 95.62 253 GLY B C 1
ATOM 4637 O O . GLY B 1 253 ? -11.227 -8.641 3.793 1 95.62 253 GLY B O 1
ATOM 4638 N N . GLU B 1 254 ? -12.117 -10.609 3.145 1 97.88 254 GLU B N 1
ATOM 4639 C CA . GLU B 1 254 ? -11.148 -11.367 3.939 1 97.88 254 GLU B CA 1
ATOM 4640 C C . GLU B 1 254 ? -10.07 -11.977 3.057 1 97.88 254 GLU B C 1
ATOM 4642 O O . GLU B 1 254 ? -10.273 -12.164 1.855 1 97.88 254 GLU B O 1
ATOM 4647 N N . ALA B 1 255 ? -8.977 -12.203 3.689 1 98.69 255 ALA B N 1
ATOM 4648 C CA . ALA B 1 255 ? -7.887 -12.938 3.061 1 98.69 255 ALA B CA 1
ATOM 4649 C C . ALA B 1 255 ? -7.832 -14.383 3.564 1 98.69 255 ALA B C 1
ATOM 4651 O O . ALA B 1 255 ? -8.219 -14.664 4.699 1 98.69 255 ALA B O 1
ATOM 4652 N N . PHE B 1 256 ? -7.387 -15.242 2.734 1 98.88 256 PHE B N 1
ATOM 4653 C CA . PHE B 1 256 ? -7.223 -16.641 3.078 1 98.88 256 PHE B CA 1
ATOM 4654 C C . PHE B 1 256 ? -5.852 -17.156 2.648 1 98.88 256 PHE B C 1
ATOM 4656 O O . PHE B 1 256 ? -5.418 -16.906 1.52 1 98.88 256 PHE B O 1
ATOM 4663 N N . ASN B 1 257 ? -5.199 -17.812 3.559 1 98.81 257 ASN B N 1
ATOM 4664 C CA . ASN B 1 257 ? -3.988 -18.547 3.23 1 98.81 257 ASN B CA 1
ATOM 4665 C C . ASN B 1 257 ? -4.312 -19.906 2.621 1 98.81 257 ASN B C 1
ATOM 4667 O O . ASN B 1 257 ? -5.195 -20.625 3.105 1 98.81 257 ASN B O 1
ATOM 4671 N N . PHE B 1 258 ? -3.662 -20.219 1.588 1 98.75 258 PHE B N 1
ATOM 4672 C CA . PHE B 1 258 ? -3.742 -21.547 0.988 1 98.75 258 PHE B CA 1
ATOM 4673 C C . PHE B 1 258 ? -2.375 -22.219 0.969 1 98.75 258 PHE B C 1
ATOM 4675 O O . PHE B 1 258 ? -1.43 -21.688 0.376 1 98.75 258 PHE B O 1
ATOM 4682 N N . SER B 1 259 ? -2.248 -23.297 1.526 1 97.88 259 SER B N 1
ATOM 4683 C CA . SER B 1 259 ? -0.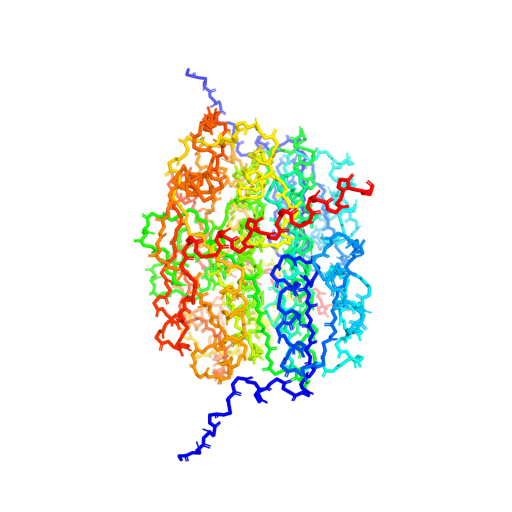987 -24 1.721 1 97.88 259 SER B CA 1
ATOM 4684 C C . SER B 1 259 ? -1.215 -25.5 1.901 1 97.88 259 SER B C 1
ATOM 4686 O O . SER B 1 259 ? -2.211 -25.922 2.496 1 97.88 259 SER B O 1
ATOM 4688 N N . PRO B 1 260 ? -0.302 -26.266 1.402 1 97.62 260 PRO B N 1
ATOM 4689 C CA . PRO B 1 260 ? -0.349 -27.688 1.752 1 97.62 260 PRO B CA 1
ATOM 4690 C C . PRO B 1 260 ? 0.02 -27.938 3.211 1 97.62 260 PRO B C 1
ATOM 4692 O O . PRO B 1 260 ? -0.196 -29.047 3.717 1 97.62 260 PRO B O 1
ATOM 4695 N N . GLU B 1 261 ? 0.654 -27.031 3.902 1 97.5 261 GLU B N 1
ATOM 4696 C CA . GLU B 1 261 ? 1.047 -27.078 5.309 1 97.5 261 GLU B CA 1
ATOM 4697 C C . GLU B 1 261 ? 2.09 -28.156 5.559 1 97.5 261 GLU B C 1
ATOM 4699 O O . GLU B 1 261 ? 2.039 -28.844 6.578 1 97.5 261 GLU B O 1
ATOM 4704 N N . VAL B 1 262 ? 2.908 -28.406 4.605 1 96.56 262 VAL B N 1
ATOM 4705 C CA . VAL B 1 262 ? 4.066 -29.297 4.68 1 96.56 262 VAL B CA 1
ATOM 4706 C C . VAL B 1 262 ? 5.305 -28.562 4.152 1 96.56 262 VAL B C 1
ATOM 4708 O O . VAL B 1 262 ? 5.789 -28.875 3.061 1 96.56 262 VAL B O 1
ATOM 4711 N N . PRO B 1 263 ? 5.766 -27.656 4.965 1 97.19 263 PRO B N 1
ATOM 4712 C CA . PRO B 1 263 ? 6.945 -26.922 4.492 1 97.19 263 PRO B CA 1
ATOM 4713 C C . PRO B 1 263 ? 8.148 -27.828 4.25 1 97.19 263 PRO B C 1
ATOM 4715 O O . PRO B 1 263 ? 8.375 -28.766 5.008 1 97.19 263 PRO B O 1
ATOM 4718 N N . VAL B 1 264 ? 8.883 -27.547 3.203 1 97.31 264 VAL B N 1
ATOM 4719 C CA . VAL B 1 264 ? 10.109 -28.281 2.883 1 97.31 264 VAL B CA 1
ATOM 4720 C C . VAL B 1 264 ? 11.234 -27.297 2.572 1 97.31 264 VAL B C 1
ATOM 4722 O O . VAL B 1 264 ? 10.977 -26.156 2.154 1 97.31 264 VAL B O 1
ATOM 4725 N N . SER B 1 265 ? 12.422 -27.734 2.838 1 96.88 265 SER B N 1
ATOM 4726 C CA . SER B 1 265 ? 13.57 -26.891 2.502 1 96.88 265 SER B CA 1
ATOM 4727 C C . SER B 1 265 ? 13.828 -26.891 1 1 96.88 265 SER B C 1
ATOM 4729 O O . SER B 1 265 ? 13.367 -27.781 0.282 1 96.88 265 SER B O 1
ATOM 4731 N N . VAL B 1 266 ? 14.523 -25.891 0.584 1 95.88 266 VAL B N 1
ATOM 4732 C CA . VAL B 1 266 ? 14.898 -25.797 -0.822 1 95.88 266 VAL B CA 1
ATOM 4733 C C . VAL B 1 266 ? 15.68 -27.047 -1.232 1 95.88 266 VAL B C 1
ATOM 4735 O O . VAL B 1 266 ? 15.438 -27.609 -2.303 1 95.88 266 VAL B O 1
ATOM 4738 N N . LEU B 1 267 ? 16.562 -27.484 -0.364 1 96.25 267 LEU B N 1
ATOM 4739 C CA . LEU B 1 267 ? 17.359 -28.672 -0.631 1 96.25 267 LEU B CA 1
ATOM 4740 C C . LEU B 1 267 ? 16.484 -29.906 -0.747 1 96.25 267 LEU B C 1
ATOM 4742 O O . LEU B 1 267 ? 16.672 -30.734 -1.646 1 96.25 267 LEU B O 1
ATOM 4746 N N . GLU B 1 268 ? 15.586 -30.078 0.146 1 97.25 268 GLU B N 1
ATOM 4747 C CA . GLU B 1 268 ? 14.664 -31.219 0.1 1 97.25 268 GLU B CA 1
ATOM 4748 C C . GLU B 1 268 ? 13.852 -31.203 -1.191 1 97.25 268 GLU B C 1
ATOM 4750 O O . GLU B 1 268 ? 13.617 -32.25 -1.79 1 97.25 268 GLU B O 1
ATOM 4755 N N . LEU B 1 269 ? 13.383 -30.031 -1.596 1 98.06 269 LEU B N 1
ATOM 4756 C CA . LEU B 1 269 ? 12.625 -29.906 -2.836 1 98.06 269 LEU B CA 1
ATOM 4757 C C . LEU B 1 269 ? 13.445 -30.375 -4.027 1 98.06 269 LEU B C 1
ATOM 4759 O O . LEU B 1 269 ? 12.953 -31.141 -4.867 1 98.06 269 LEU B O 1
ATOM 4763 N N . VAL B 1 270 ? 14.672 -29.938 -4.078 1 97.88 270 VAL B N 1
ATOM 4764 C CA . VAL B 1 270 ? 15.57 -30.297 -5.164 1 97.88 270 VAL B CA 1
ATOM 4765 C C . VAL B 1 270 ? 15.82 -31.812 -5.145 1 97.88 270 VAL B C 1
ATOM 4767 O O . VAL B 1 270 ? 15.867 -32.469 -6.195 1 97.88 270 VAL B O 1
ATOM 4770 N N . GLN B 1 271 ? 15.945 -32.375 -3.99 1 97.5 271 GLN B N 1
ATOM 4771 C CA . GLN B 1 271 ? 16.156 -33.812 -3.84 1 97.5 271 GLN B CA 1
ATOM 4772 C C . GLN B 1 271 ? 14.93 -34.594 -4.32 1 97.5 271 GLN B C 1
ATOM 4774 O O . GLN B 1 271 ? 15.078 -35.625 -4.945 1 97.5 271 GLN B O 1
ATOM 4779 N N . HIS B 1 272 ? 13.758 -34.094 -3.953 1 98.25 272 HIS B N 1
ATOM 4780 C CA . HIS B 1 272 ? 12.539 -34.719 -4.461 1 98.25 272 HIS B CA 1
ATOM 4781 C C . HIS B 1 272 ? 12.531 -34.75 -5.984 1 98.25 272 HIS B C 1
ATOM 4783 O O . HIS B 1 272 ? 12.219 -35.781 -6.582 1 98.25 272 HIS B O 1
ATOM 4789 N N . ILE B 1 273 ? 12.898 -33.656 -6.617 1 98.75 273 ILE B N 1
ATOM 4790 C CA . ILE B 1 273 ? 12.898 -33.562 -8.07 1 98.75 273 ILE B CA 1
ATOM 4791 C C . ILE B 1 273 ? 13.945 -34.5 -8.648 1 98.75 273 ILE B C 1
ATOM 4793 O O . ILE B 1 273 ? 13.672 -35.25 -9.609 1 98.75 273 ILE B O 1
ATOM 4797 N N . SER B 1 274 ? 15.133 -34.531 -8.039 1 98.44 274 SER B N 1
ATOM 4798 C CA . SER B 1 274 ? 16.219 -35.406 -8.492 1 98.44 274 SER B CA 1
ATOM 4799 C C . SER B 1 274 ? 15.805 -36.875 -8.438 1 98.44 274 SER B C 1
ATOM 4801 O O . SER B 1 274 ? 16.078 -37.656 -9.367 1 98.44 274 SER B O 1
ATOM 4803 N N . ARG B 1 275 ? 15.195 -37.219 -7.371 1 98.38 275 ARG B N 1
ATOM 4804 C CA . ARG B 1 275 ? 14.75 -38.594 -7.188 1 98.38 275 ARG B CA 1
ATOM 4805 C C . ARG B 1 275 ? 13.703 -38.969 -8.234 1 98.38 275 ARG B C 1
ATOM 4807 O O . ARG B 1 275 ? 13.789 -40.031 -8.836 1 98.38 275 ARG B O 1
ATOM 4814 N N . LEU B 1 276 ? 12.703 -38.156 -8.438 1 98.62 276 LEU B N 1
ATOM 4815 C CA . LEU B 1 276 ? 11.617 -38.438 -9.383 1 98.62 276 LEU B CA 1
ATOM 4816 C C . LEU B 1 276 ? 12.156 -38.531 -10.805 1 98.62 276 LEU B C 1
ATOM 4818 O O . LEU B 1 276 ? 11.594 -39.25 -11.633 1 98.62 276 LEU B O 1
ATOM 4822 N N . MET B 1 277 ? 13.273 -37.875 -11.047 1 98.5 277 MET B N 1
ATOM 4823 C CA . MET B 1 277 ? 13.828 -37.844 -12.398 1 98.5 277 MET B CA 1
ATOM 4824 C C . MET B 1 277 ? 14.938 -38.875 -12.547 1 98.5 277 MET B C 1
ATOM 4826 O O . MET B 1 277 ? 15.508 -39.031 -13.633 1 98.5 277 MET B O 1
ATOM 4830 N N . GLY B 1 278 ? 15.258 -39.562 -11.461 1 98 278 GLY B N 1
ATOM 4831 C CA . GLY B 1 278 ? 16.297 -40.594 -11.477 1 98 278 GLY B CA 1
ATOM 4832 C C . GLY B 1 278 ? 17.688 -40 -11.688 1 98 278 GLY B C 1
ATOM 4833 O O . GLY B 1 278 ? 18.516 -40.594 -12.383 1 98 278 GLY B O 1
ATOM 4834 N N . ARG B 1 279 ? 17.906 -38.812 -11.188 1 97.88 279 ARG B N 1
ATOM 4835 C CA . ARG B 1 279 ? 19.188 -38.156 -11.391 1 97.88 279 ARG B CA 1
ATOM 4836 C C . ARG B 1 279 ? 19.828 -37.781 -10.062 1 97.88 279 ARG B C 1
ATOM 4838 O O . ARG B 1 279 ? 20.344 -36.688 -9.891 1 97.88 279 ARG B O 1
ATOM 4845 N N . GLU B 1 280 ? 19.719 -38.625 -9.102 1 96.88 280 GLU B N 1
ATOM 4846 C CA . GLU B 1 280 ? 20.312 -38.406 -7.785 1 96.88 280 GLU B CA 1
ATOM 4847 C C . GLU B 1 280 ? 21.844 -38.344 -7.883 1 96.88 280 GLU B C 1
ATOM 4849 O O . GLU B 1 280 ? 22.516 -37.906 -6.938 1 96.88 280 GLU B O 1
ATOM 4854 N N . ASP B 1 281 ? 22.344 -38.656 -9.016 1 96.44 281 ASP B N 1
ATOM 4855 C CA . ASP B 1 281 ? 23.781 -38.625 -9.273 1 96.44 281 ASP B CA 1
ATOM 4856 C C . ASP B 1 281 ? 24.281 -37.188 -9.398 1 96.44 281 ASP B C 1
ATOM 4858 O O . ASP B 1 281 ? 25.484 -36.906 -9.234 1 96.44 281 ASP B O 1
ATOM 4862 N N . LEU B 1 282 ? 23.453 -36.25 -9.727 1 97 282 LEU B N 1
ATOM 4863 C CA . LEU B 1 282 ? 23.797 -34.844 -9.906 1 97 282 LEU B CA 1
ATOM 4864 C C . LEU B 1 282 ? 23.5 -34.031 -8.641 1 97 282 LEU B C 1
ATOM 4866 O O . LEU B 1 282 ? 22.422 -33.469 -8.5 1 97 282 LEU B O 1
ATOM 4870 N N . GLU B 1 283 ? 24.469 -33.906 -7.773 1 95.06 283 GLU B N 1
ATOM 4871 C CA . GLU B 1 283 ? 24.297 -33.188 -6.512 1 95.06 283 GLU B CA 1
ATOM 4872 C C . GLU B 1 283 ? 24.203 -31.688 -6.738 1 95.06 283 GLU B C 1
ATOM 4874 O O . GLU B 1 283 ? 24.938 -31.141 -7.562 1 95.06 283 GLU B O 1
ATOM 4879 N N . PRO B 1 284 ? 23.297 -31.062 -5.98 1 95.19 284 PRO B N 1
ATOM 4880 C CA . PRO B 1 284 ? 23.156 -29.609 -6.156 1 95.19 284 PRO B CA 1
ATOM 4881 C C . PRO B 1 284 ? 24.438 -28.859 -5.766 1 95.19 284 PRO B C 1
ATOM 4883 O O . PRO B 1 284 ? 25.141 -29.266 -4.844 1 95.19 284 PRO B O 1
ATOM 4886 N N . GLU B 1 285 ? 24.688 -27.766 -6.488 1 94.88 285 GLU B N 1
ATOM 4887 C CA . GLU B 1 285 ? 25.75 -26.828 -6.141 1 94.88 285 GLU B CA 1
ATOM 4888 C C . GLU B 1 285 ? 25.219 -25.703 -5.254 1 94.88 285 GLU B C 1
ATOM 4890 O O . GLU B 1 285 ? 24.359 -24.922 -5.68 1 94.88 285 GLU B O 1
ATOM 4895 N N . ILE B 1 286 ? 25.703 -25.656 -4.031 1 92.5 286 ILE B N 1
ATOM 4896 C CA . ILE B 1 286 ? 25.25 -24.656 -3.072 1 92.5 286 ILE B CA 1
ATOM 4897 C C . ILE B 1 286 ? 26.125 -23.406 -3.17 1 92.5 286 ILE B C 1
ATOM 4899 O O . ILE B 1 286 ? 27.328 -23.469 -2.867 1 92.5 286 ILE B O 1
ATOM 4903 N N . ARG B 1 287 ? 25.609 -22.297 -3.568 1 88.62 287 ARG B N 1
ATOM 4904 C CA . ARG B 1 287 ? 26.391 -21.078 -3.764 1 88.62 287 ARG B CA 1
ATOM 4905 C C . ARG B 1 287 ? 26.266 -20.156 -2.557 1 88.62 287 ARG B C 1
ATOM 4907 O O . ARG B 1 287 ? 27.172 -19.375 -2.268 1 88.62 287 ARG B O 1
ATOM 4914 N N . ASN B 1 288 ? 25.172 -20.172 -1.802 1 84.62 288 ASN B N 1
ATOM 4915 C CA . ASN B 1 288 ? 24.938 -19.406 -0.589 1 84.62 288 ASN B CA 1
ATOM 4916 C C . ASN B 1 288 ? 25.094 -17.906 -0.844 1 84.62 288 ASN B C 1
ATOM 4918 O O . ASN B 1 288 ? 25.812 -17.219 -0.111 1 84.62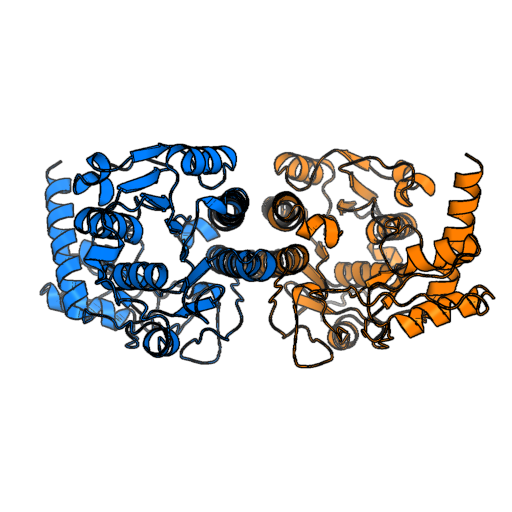 288 ASN B O 1
ATOM 4922 N N . THR B 1 289 ? 24.578 -17.344 -1.892 1 79.12 289 THR B N 1
ATOM 4923 C CA . THR B 1 289 ? 24.719 -15.961 -2.305 1 79.12 289 THR B CA 1
ATOM 4924 C C . THR B 1 289 ? 23.438 -15.188 -2.039 1 79.12 289 THR B C 1
ATOM 4926 O O . THR B 1 289 ? 23.359 -13.984 -2.299 1 79.12 289 THR B O 1
ATOM 4929 N N . ALA B 1 290 ? 22.5 -15.898 -1.504 1 75.38 290 ALA B N 1
ATOM 4930 C CA . ALA B 1 290 ? 21.203 -15.25 -1.312 1 75.38 290 ALA B CA 1
ATOM 4931 C C . ALA B 1 290 ? 21.297 -14.172 -0.236 1 75.38 290 ALA B C 1
ATOM 4933 O O . ALA B 1 290 ? 21.922 -14.367 0.806 1 75.38 290 ALA B O 1
ATOM 4934 N N . GLN B 1 291 ? 20.797 -12.922 -0.562 1 73.31 291 GLN B N 1
ATOM 4935 C CA . GLN B 1 291 ? 20.75 -11.805 0.377 1 73.31 291 GLN B CA 1
ATOM 4936 C C . GLN B 1 291 ? 19.312 -11.336 0.59 1 73.31 291 GLN B C 1
ATOM 4938 O O . GLN B 1 291 ? 18.516 -11.297 -0.354 1 73.31 291 GLN B O 1
ATOM 4943 N N . GLY B 1 292 ? 18.938 -11.047 1.834 1 70.94 292 GLY B N 1
ATOM 4944 C CA . GLY B 1 292 ? 17.656 -10.43 2.121 1 70.94 292 GLY B CA 1
ATOM 4945 C C . GLY B 1 292 ? 16.5 -11.398 2.014 1 70.94 292 GLY B C 1
ATOM 4946 O O . GLY B 1 292 ? 15.383 -11 1.665 1 70.94 292 GLY B O 1
ATOM 4947 N N . GLU B 1 293 ? 16.812 -12.703 2.246 1 79.81 293 GLU B N 1
ATOM 4948 C CA . GLU B 1 293 ? 15.742 -13.68 2.139 1 79.81 293 GLU B CA 1
ATOM 4949 C C . GLU B 1 293 ? 15.234 -14.102 3.516 1 79.81 293 GLU B C 1
ATOM 4951 O O . GLU B 1 293 ? 15.992 -14.094 4.488 1 79.81 293 GLU B O 1
ATOM 4956 N N . ILE B 1 294 ? 14.008 -14.367 3.506 1 86.31 294 ILE B N 1
ATOM 4957 C CA . ILE B 1 294 ? 13.375 -14.875 4.715 1 86.31 294 ILE B CA 1
ATOM 4958 C C . ILE B 1 294 ? 13.727 -16.359 4.902 1 86.31 294 ILE B C 1
ATOM 4960 O O . ILE B 1 294 ? 13.5 -17.172 4 1 86.31 294 ILE B O 1
ATOM 4964 N N . ALA B 1 295 ? 14.195 -16.734 6.023 1 89 295 ALA B N 1
ATOM 4965 C CA . ALA B 1 295 ? 14.68 -18.094 6.27 1 89 295 ALA B CA 1
ATOM 4966 C C . ALA B 1 295 ? 13.531 -19.109 6.211 1 89 295 ALA B C 1
ATOM 4968 O O . ALA B 1 295 ? 13.633 -20.125 5.527 1 89 295 ALA B O 1
ATOM 4969 N N . SER B 1 296 ? 12.516 -18.844 6.98 1 93.81 296 SER B N 1
ATOM 4970 C CA . SER B 1 296 ? 11.344 -19.719 7 1 93.81 296 SER B CA 1
ATOM 4971 C C . SER B 1 296 ? 10.07 -18.938 6.723 1 93.81 296 SER B C 1
ATOM 4973 O O . SER B 1 296 ? 9.781 -17.953 7.398 1 93.81 296 SER B O 1
ATOM 4975 N N . GLN B 1 297 ? 9.367 -19.359 5.805 1 95.62 297 GLN B N 1
ATOM 4976 C CA . GLN B 1 297 ? 8.094 -18.75 5.43 1 95.62 297 GLN B CA 1
ATOM 4977 C C . GLN B 1 297 ? 7.102 -19.797 4.949 1 95.62 297 GLN B C 1
ATOM 4979 O O . GLN B 1 297 ? 7.242 -20.344 3.85 1 95.62 297 GLN B O 1
ATOM 4984 N N . TYR B 1 298 ? 6.113 -20.078 5.793 1 97.75 298 TYR B N 1
ATOM 4985 C CA . TYR B 1 298 ? 5.055 -21.016 5.422 1 97.75 298 TYR B CA 1
ATOM 4986 C C . TYR B 1 298 ? 3.754 -20.672 6.137 1 97.75 298 TYR B C 1
ATOM 4988 O O . TYR B 1 298 ? 3.766 -20.016 7.176 1 97.75 298 TYR B O 1
ATOM 4996 N N . LEU B 1 299 ? 2.666 -21.078 5.586 1 98.56 299 LEU B N 1
ATOM 4997 C CA . LEU B 1 299 ? 1.358 -20.547 5.938 1 98.56 299 LEU B CA 1
ATOM 4998 C C . LEU B 1 299 ? 0.525 -21.578 6.688 1 98.56 299 LEU B C 1
ATOM 5000 O O . LEU B 1 299 ? 0.722 -22.781 6.512 1 98.56 299 LEU B O 1
ATOM 5004 N N . SER B 1 300 ? -0.344 -21.125 7.547 1 98.69 300 SER B N 1
ATOM 5005 C CA . SER B 1 300 ? -1.469 -21.938 8.023 1 98.69 300 SER B CA 1
ATOM 5006 C C . SER B 1 300 ? -2.68 -21.781 7.105 1 98.69 300 SER B C 1
ATOM 5008 O O . SER B 1 300 ? -3.107 -20.672 6.809 1 98.69 300 SER B O 1
ATOM 5010 N N . ALA B 1 301 ? -3.225 -22.922 6.676 1 98.62 301 ALA B N 1
ATOM 5011 C CA . ALA B 1 301 ? -4.41 -22.891 5.824 1 98.62 301 ALA B CA 1
ATOM 5012 C C . ALA B 1 301 ? -5.668 -23.203 6.629 1 98.62 301 ALA B C 1
ATOM 5014 O O . ALA B 1 301 ? -6.703 -23.562 6.062 1 98.62 301 ALA B O 1
ATOM 5015 N N . ALA B 1 302 ? -5.602 -23.094 7.922 1 98.5 302 ALA B N 1
ATOM 5016 C CA . ALA B 1 302 ? -6.691 -23.484 8.82 1 98.5 302 ALA B CA 1
ATOM 5017 C C . ALA B 1 302 ? -7.965 -22.703 8.492 1 98.5 302 ALA B C 1
ATOM 5019 O O . ALA B 1 302 ? -9.062 -23.266 8.492 1 98.5 302 ALA B O 1
ATOM 5020 N N . LYS B 1 303 ? -7.875 -21.438 8.289 1 98.38 303 LYS B N 1
ATOM 5021 C CA . LYS B 1 303 ? -9.023 -20.594 7.977 1 98.38 303 LYS B CA 1
ATOM 5022 C C . LYS B 1 303 ? -9.711 -21.062 6.691 1 98.38 303 LYS B C 1
ATOM 5024 O O . LYS B 1 303 ? -10.938 -21.141 6.629 1 98.38 303 LYS B O 1
ATOM 5029 N N . ALA B 1 304 ? -8.938 -21.328 5.641 1 98.44 304 ALA B N 1
ATOM 5030 C CA . ALA B 1 304 ? -9.461 -21.797 4.363 1 98.44 304 ALA B CA 1
ATOM 5031 C C . ALA B 1 304 ? -10.18 -23.141 4.523 1 98.44 304 ALA B C 1
ATOM 5033 O O . ALA B 1 304 ? -11.227 -23.375 3.92 1 98.44 304 ALA B O 1
ATOM 5034 N N . HIS B 1 305 ? -9.555 -24.016 5.328 1 98 305 HIS B N 1
ATOM 5035 C CA . HIS B 1 305 ? -10.18 -25.312 5.594 1 98 305 HIS B CA 1
ATOM 5036 C C . HIS B 1 305 ? -11.508 -25.141 6.312 1 98 305 HIS B C 1
ATOM 5038 O O . HIS B 1 305 ? -12.523 -25.719 5.906 1 98 305 HIS B O 1
ATOM 5044 N N . ARG B 1 306 ? -11.523 -24.359 7.297 1 97.25 306 ARG B N 1
ATOM 5045 C CA . ARG B 1 306 ? -12.68 -24.203 8.18 1 97.25 306 ARG B CA 1
ATOM 5046 C C . ARG B 1 306 ? -13.82 -23.5 7.465 1 97.25 306 ARG B C 1
ATOM 5048 O O . ARG B 1 306 ? -14.969 -23.953 7.52 1 97.25 306 ARG B O 1
ATOM 5055 N N . LEU B 1 307 ? -13.562 -22.422 6.734 1 97.12 307 LEU B N 1
ATOM 5056 C CA . LEU B 1 307 ? -14.625 -21.562 6.23 1 97.12 307 LEU B CA 1
ATOM 5057 C C . LEU B 1 307 ? -14.977 -21.906 4.789 1 97.12 307 LEU B C 1
ATOM 5059 O O . LEU B 1 307 ? -16.109 -21.719 4.355 1 97.12 307 LEU B O 1
ATOM 5063 N N . LEU B 1 308 ? -13.992 -22.453 4.059 1 97.88 308 LEU B N 1
ATOM 5064 C CA . LEU B 1 308 ? -14.219 -22.672 2.635 1 97.88 308 LEU B CA 1
ATOM 5065 C C . LEU B 1 308 ? -14.273 -24.172 2.318 1 97.88 308 LEU B C 1
ATOM 5067 O O . LEU B 1 308 ? -14.727 -24.562 1.241 1 97.88 308 LEU B O 1
ATOM 5071 N N . GLY B 1 309 ? -13.758 -25 3.191 1 97.5 309 GLY B N 1
ATOM 5072 C CA . GLY B 1 309 ? -13.656 -26.422 2.924 1 97.5 309 GLY B CA 1
ATOM 5073 C C . GLY B 1 309 ? -12.539 -26.781 1.958 1 97.5 309 GLY B C 1
ATOM 5074 O O . GLY B 1 309 ? -12.539 -27.844 1.353 1 97.5 309 GLY B O 1
ATOM 5075 N N . TRP B 1 310 ? -11.617 -25.875 1.786 1 97.81 310 TRP B N 1
ATOM 5076 C CA . TRP B 1 310 ? -10.539 -26.109 0.834 1 97.81 310 TRP B CA 1
ATOM 5077 C C . TRP B 1 310 ? -9.43 -26.953 1.458 1 97.81 310 TRP B C 1
ATOM 5079 O O . TRP B 1 310 ? -9.07 -26.75 2.621 1 97.81 310 TRP B O 1
ATOM 5089 N N . LYS B 1 311 ? -8.914 -27.844 0.726 1 97.44 311 LYS B N 1
ATOM 5090 C CA . LYS B 1 311 ? -7.723 -28.641 1.015 1 97.44 311 LYS B CA 1
ATOM 5091 C C . LYS B 1 311 ? -6.938 -28.938 -0.26 1 97.44 311 LYS B C 1
ATOM 5093 O O . LYS B 1 311 ? -7.523 -29.094 -1.335 1 97.44 311 LYS B O 1
ATOM 5098 N N . PRO B 1 312 ? -5.629 -29 -0.095 1 97.38 312 PRO B N 1
ATOM 5099 C CA . PRO B 1 312 ? -4.887 -29.422 -1.289 1 97.38 312 PRO B CA 1
ATOM 5100 C C . PRO B 1 312 ? -5.273 -30.812 -1.767 1 97.38 312 PRO B C 1
ATOM 5102 O O . PRO B 1 312 ? -5.574 -31.688 -0.951 1 97.38 312 PRO B O 1
ATOM 5105 N N . GLN B 1 313 ? -5.242 -31 -3.068 1 97.75 313 GLN B N 1
ATOM 5106 C CA . GLN B 1 313 ? -5.629 -32.281 -3.637 1 97.75 313 GLN B CA 1
ATOM 5107 C C . GLN B 1 313 ? -4.406 -33.094 -4.074 1 97.75 313 GLN B C 1
ATOM 5109 O O . GLN B 1 313 ? -4.504 -34.281 -4.332 1 97.75 313 GLN B O 1
ATOM 5114 N N . TYR B 1 314 ? -3.281 -32.469 -4.129 1 97.81 314 TYR B N 1
ATOM 5115 C CA . TYR B 1 314 ? -2.066 -33.125 -4.605 1 97.81 314 TYR B CA 1
ATOM 5116 C C . TYR B 1 314 ? -0.997 -33.125 -3.52 1 97.81 314 TYR B C 1
ATOM 5118 O O . TYR B 1 314 ? -0.806 -32.156 -2.805 1 97.81 314 TYR B O 1
ATOM 5126 N N . GLU B 1 315 ? -0.374 -34.281 -3.393 1 97.56 315 GLU B N 1
ATOM 5127 C CA . GLU B 1 315 ? 0.856 -34.344 -2.607 1 97.56 315 GLU B CA 1
ATOM 5128 C C . GLU B 1 315 ? 2.039 -33.781 -3.391 1 97.56 315 GLU B C 1
ATOM 5130 O O . GLU B 1 315 ? 1.984 -33.656 -4.617 1 97.56 315 GLU B O 1
ATOM 5135 N N . LEU B 1 316 ? 3.113 -33.469 -2.67 1 98.19 316 LEU B N 1
ATOM 5136 C CA . LEU B 1 316 ? 4.266 -32.812 -3.27 1 98.19 316 LEU B CA 1
ATOM 5137 C C . LEU B 1 316 ? 4.809 -33.625 -4.445 1 98.19 316 LEU B C 1
ATOM 5139 O O . LEU B 1 316 ? 4.961 -33.094 -5.547 1 98.19 316 LEU B O 1
ATOM 5143 N N . ASN B 1 317 ? 4.996 -34.906 -4.262 1 98.25 317 ASN B N 1
ATOM 5144 C CA . ASN B 1 317 ? 5.605 -35.719 -5.305 1 98.25 317 ASN B CA 1
ATOM 5145 C C . ASN B 1 317 ? 4.684 -35.875 -6.516 1 98.25 317 ASN B C 1
ATOM 5147 O O . ASN B 1 317 ? 5.156 -35.938 -7.652 1 98.25 317 ASN B O 1
ATOM 5151 N N . GLU B 1 318 ? 3.373 -35.938 -6.289 1 98.38 318 GLU B N 1
ATOM 5152 C CA . GLU B 1 318 ? 2.422 -36.031 -7.391 1 98.38 318 GLU B CA 1
ATOM 5153 C C . GLU B 1 318 ? 2.445 -34.781 -8.25 1 98.38 318 GLU B C 1
ATOM 5155 O O . GLU B 1 318 ? 2.461 -34.844 -9.477 1 98.38 318 GLU B O 1
ATOM 5160 N N . GLY B 1 319 ? 2.428 -33.625 -7.57 1 98.69 319 GLY B N 1
ATOM 5161 C CA . GLY B 1 319 ? 2.514 -32.344 -8.289 1 98.69 319 GLY B CA 1
ATOM 5162 C C . GLY B 1 319 ? 3.816 -32.188 -9.055 1 98.69 319 GLY B C 1
ATOM 5163 O O . GLY B 1 319 ? 3.82 -31.719 -10.195 1 98.69 319 GLY B O 1
ATOM 5164 N N . LEU B 1 320 ? 4.93 -32.625 -8.414 1 98.81 320 LEU B N 1
ATOM 5165 C CA . LEU B 1 320 ? 6.242 -32.531 -9.047 1 98.81 320 LEU B CA 1
ATOM 5166 C C . LEU B 1 320 ? 6.32 -33.438 -10.273 1 98.81 320 LEU B C 1
ATOM 5168 O O . LEU B 1 320 ? 6.895 -33.031 -11.297 1 98.81 320 LEU B O 1
ATOM 5172 N N . GLN B 1 321 ? 5.723 -34.594 -10.133 1 98.69 321 GLN B N 1
ATOM 5173 C CA . GLN B 1 321 ? 5.734 -35.531 -11.258 1 98.69 321 GLN B CA 1
ATOM 5174 C C . GLN B 1 321 ? 5.016 -34.938 -12.469 1 98.69 321 GLN B C 1
ATOM 5176 O O . GLN B 1 321 ? 5.523 -35 -13.594 1 98.69 321 GLN B O 1
ATOM 5181 N N . GLN B 1 322 ? 3.816 -34.375 -12.211 1 98.56 322 GLN B N 1
ATOM 5182 C CA . GLN B 1 322 ? 3.07 -33.75 -13.289 1 98.56 322 GLN B CA 1
ATOM 5183 C C . GLN B 1 322 ? 3.852 -32.562 -13.875 1 98.56 322 GLN B C 1
ATOM 5185 O O . GLN B 1 322 ? 3.83 -32.344 -15.086 1 98.56 322 GLN B O 1
ATOM 5190 N N . THR B 1 323 ? 4.539 -31.844 -13.039 1 98.81 323 THR B N 1
ATOM 5191 C CA . THR B 1 323 ? 5.332 -30.688 -13.445 1 98.81 323 THR B CA 1
ATOM 5192 C C . THR B 1 323 ? 6.5 -31.125 -14.328 1 98.81 323 THR B C 1
ATOM 5194 O O . THR B 1 323 ? 6.746 -30.516 -15.375 1 98.81 323 THR B O 1
ATOM 5197 N N . ILE B 1 324 ? 7.219 -32.188 -13.906 1 98.75 324 ILE B N 1
ATOM 5198 C CA . ILE B 1 324 ? 8.359 -32.719 -14.641 1 98.75 324 ILE B CA 1
ATOM 5199 C C . ILE B 1 324 ? 7.918 -33.156 -16.031 1 98.75 324 ILE B C 1
ATOM 5201 O O . ILE B 1 324 ? 8.562 -32.812 -17.031 1 98.75 324 ILE B O 1
ATOM 5205 N N . GLU B 1 325 ? 6.758 -33.812 -16.094 1 98.44 325 GLU B N 1
ATOM 5206 C CA . GLU B 1 325 ? 6.254 -34.312 -17.375 1 98.44 325 GLU B CA 1
ATOM 5207 C C . GLU B 1 325 ? 5.926 -33.125 -18.297 1 98.44 325 GLU B C 1
ATOM 5209 O O . GLU B 1 325 ? 6.176 -33.219 -19.5 1 98.44 325 GLU B O 1
ATOM 5214 N N . TRP B 1 326 ? 5.375 -32.094 -17.75 1 98.12 326 TRP B N 1
ATOM 5215 C CA . TRP B 1 326 ? 5.082 -30.922 -18.562 1 98.12 326 TRP B CA 1
ATOM 5216 C C . TRP B 1 326 ? 6.355 -30.344 -19.172 1 98.12 326 TRP B C 1
ATOM 5218 O O . TRP B 1 326 ? 6.395 -30.031 -20.359 1 98.12 326 TRP B O 1
ATOM 5228 N N . TYR B 1 327 ? 7.395 -30.219 -18.344 1 98.19 327 TYR B N 1
ATOM 5229 C CA . TYR B 1 327 ? 8.633 -29.609 -18.828 1 98.19 327 TYR B CA 1
ATOM 5230 C C . TYR B 1 327 ? 9.32 -30.5 -19.844 1 98.19 327 TYR B C 1
ATOM 5232 O O . TYR B 1 327 ? 9.938 -30.016 -20.797 1 98.19 327 TYR B O 1
ATOM 5240 N N . LYS B 1 328 ? 9.242 -31.859 -19.672 1 97.56 328 LYS B N 1
ATOM 5241 C CA . LYS B 1 328 ? 9.797 -32.781 -20.672 1 97.56 328 LYS B CA 1
ATOM 5242 C C . LYS B 1 328 ? 9.172 -32.531 -22.047 1 97.56 328 LYS B C 1
ATOM 5244 O O . LYS B 1 328 ? 9.883 -32.438 -23.047 1 97.56 328 LYS B O 1
ATOM 5249 N N . THR B 1 329 ? 7.855 -32.375 -22.031 1 96.25 329 THR B N 1
ATOM 5250 C CA . THR B 1 329 ? 7.133 -32.156 -23.281 1 96.25 329 THR B CA 1
ATOM 5251 C C . THR B 1 329 ? 7.469 -30.781 -23.844 1 96.25 329 THR B C 1
ATOM 5253 O O . THR B 1 329 ? 7.707 -30.641 -25.047 1 96.25 329 THR B O 1
ATOM 5256 N N . PHE B 1 330 ? 7.488 -29.781 -23.031 1 96.06 330 PHE B N 1
ATOM 5257 C CA . PHE B 1 330 ? 7.742 -28.406 -23.438 1 96.06 330 PHE B CA 1
ATOM 5258 C C . PHE B 1 330 ? 9.133 -28.266 -24.031 1 96.06 330 PHE B C 1
ATOM 5260 O O . PHE B 1 330 ? 9.297 -27.656 -25.109 1 96.06 330 PHE B O 1
ATOM 5267 N N . LEU B 1 331 ? 10.109 -28.812 -23.359 1 94.38 331 LEU B N 1
ATOM 5268 C CA . LEU B 1 331 ? 11.5 -28.625 -23.766 1 94.38 331 LEU B CA 1
ATOM 5269 C C . LEU B 1 331 ? 11.844 -29.531 -24.953 1 94.38 331 LEU B C 1
ATOM 5271 O O . LEU B 1 331 ? 12.773 -29.234 -25.703 1 94.38 331 LEU B O 1
ATOM 5275 N N . ALA B 1 332 ? 11.156 -30.641 -25.109 1 90.94 332 ALA B N 1
ATOM 5276 C CA . ALA B 1 332 ? 11.344 -31.484 -26.281 1 90.94 332 ALA B CA 1
ATOM 5277 C C . ALA B 1 332 ? 10.867 -30.781 -27.547 1 90.94 332 ALA B C 1
ATOM 5279 O O . ALA B 1 332 ? 11.477 -30.938 -28.609 1 90.94 332 ALA B O 1
ATOM 5280 N N . LYS B 1 333 ? 9.805 -30.078 -27.422 1 83.75 333 LYS B N 1
ATOM 5281 C CA . LYS B 1 333 ? 9.234 -29.359 -28.562 1 83.75 333 LYS B CA 1
ATOM 5282 C C . LYS B 1 333 ? 10.062 -28.141 -28.922 1 83.75 333 LYS B C 1
ATOM 5284 O O . LYS B 1 333 ? 10.164 -27.766 -30.094 1 83.75 333 LYS B O 1
ATOM 5289 N N . THR B 1 334 ? 10.602 -27.469 -27.969 1 73.75 334 THR B N 1
ATOM 5290 C CA . THR B 1 334 ? 11.359 -26.25 -28.203 1 73.75 334 THR B CA 1
ATOM 5291 C C . THR B 1 334 ? 12.734 -26.562 -28.797 1 73.75 334 THR B C 1
ATOM 5293 O O . THR B 1 334 ? 13.281 -25.781 -29.562 1 73.75 334 THR B O 1
ATOM 5296 N N . SER B 1 335 ? 13.273 -27.688 -28.375 1 66 335 SER B N 1
ATOM 5297 C CA . SER B 1 335 ? 14.531 -28.125 -28.953 1 66 335 SER B CA 1
ATOM 5298 C C . SER B 1 335 ? 14.352 -28.547 -30.422 1 66 335 SER B C 1
ATOM 5300 O O . SER B 1 335 ? 15.273 -28.422 -31.219 1 66 335 SER B O 1
ATOM 5302 N N . ALA B 1 336 ? 13.133 -28.906 -30.656 1 58.12 336 ALA B N 1
ATOM 5303 C CA . ALA B 1 336 ? 12.844 -29.328 -32.031 1 58.12 336 ALA B CA 1
ATOM 5304 C C . ALA B 1 336 ? 12.562 -28.125 -32.906 1 58.12 336 ALA B C 1
ATOM 5306 O O . ALA B 1 336 ? 12.695 -28.203 -34.156 1 58.12 336 ALA B O 1
ATOM 5307 N N . LEU B 1 337 ? 12.242 -26.953 -32.281 1 50.03 337 LEU B N 1
ATOM 5308 C CA . LEU B 1 337 ? 12.031 -25.75 -33.094 1 50.03 337 LEU B CA 1
ATOM 5309 C C . LEU B 1 337 ? 13.336 -24.984 -33.281 1 50.03 337 LEU B C 1
ATOM 5311 O O . LEU B 1 337 ? 14.078 -24.75 -32.312 1 50.03 337 LEU B O 1
#

Sequence (674 aa):
MTKATSETSANFWSGRSVFVTGASGIVGSWLVRELLERDALVSALLRDYDPKSELVRSGDVHRISVVSGGLEDFWTLERAINRHEPDTVFHLGAQPIVDVAHRFPLQTFEANIRGTYNLLEVCRIHSQLVKRVVIASSDKAYGAQTQLPYTEEMSLQGRHPYEVSKSCTDLISQCYSHTYKLPVAIARCGNIYGGGDLNWSRIVPATIRALLRGERPILRSDGTFLRDYTYVKDAVGAYLCLAEKVELEGVSGEAFNFSPEVPVSVLELVQHISRLMGREDLEPEIRNTAQGEIASQYLSAAKAHRLLGWKPQYELNEGLQQTIEWYKTFLAKTSALMTKATSETSANFWSGRSVFVTGASGIVGSWLVRELLERDALVSALLRDYDPKSELVRSGDVHRISVVSGGLEDFWTLERAINRHEPDTVFHLGAQPIVDVAHRFPLQTFEANIRGTYNLLEVCRIHSQLVKRVVIASSDKAYGAQTQLPYTEEMSLQGRHPYEVSKSCTDLISQCYSHTYKLPVAIARCGNIYGGGDLNWSRIVPATIRALLRGERPILRSDGTFLRDYTYVKDAVGAYLCLAEKVELEGVSGEAFNFSPEVPVSVLELVQHISRLMGREDLEPEIRNTAQGEIASQYLSAAKAHRLLGWKPQYELNEGLQQTIEWYKTFLAKTSAL

InterPro domains:
  IPR016040 NAD(P)-binding domain [PF16363] (19-323)
  IPR036291 NAD(P)-binding domain superfamily [SSF51735] (1-330)

Solvent-accessible surface area (backbone atoms only — not comparable to full-atom values): 34686 Å² total; per-residue (Å²): 134,80,77,73,74,82,67,52,76,57,65,63,34,48,73,38,32,33,36,30,32,26,28,61,40,43,57,27,20,54,39,50,52,53,39,50,75,26,43,29,43,46,32,29,44,37,70,71,91,52,76,82,21,44,23,46,65,73,48,53,58,79,74,40,48,78,42,78,42,52,53,65,38,50,66,57,51,41,50,50,46,66,74,60,52,24,33,32,37,39,44,58,46,56,66,79,52,56,71,54,14,66,76,38,40,65,64,27,37,39,31,28,33,47,13,42,55,36,49,52,49,43,43,56,77,43,44,90,46,40,66,26,34,36,36,61,45,33,51,48,12,36,33,84,64,92,64,78,59,40,52,80,83,55,54,55,52,15,46,41,52,47,23,29,25,28,23,40,35,44,41,53,47,32,16,45,14,67,66,69,64,41,40,26,27,33,40,26,36,52,52,66,42,45,53,49,55,80,56,59,86,39,70,66,48,30,36,54,54,25,51,78,68,74,36,55,26,75,36,51,38,82,33,70,38,32,31,26,66,30,39,35,70,43,53,36,49,50,53,52,52,47,51,76,40,22,87,41,88,83,31,43,42,31,67,34,31,51,41,69,68,64,64,42,26,50,44,56,52,52,47,52,53,24,53,78,66,70,41,70,84,48,62,66,44,72,64,54,69,64,72,95,70,71,56,67,51,42,45,41,26,59,64,29,33,72,77,69,65,51,72,66,83,64,54,72,66,60,38,49,50,57,20,50,52,40,48,54,55,53,52,54,53,58,72,71,102,131,81,77,75,74,82,66,53,77,57,65,63,35,47,74,36,32,33,36,30,32,27,26,61,40,42,57,27,21,54,38,51,51,55,40,49,76,29,44,30,44,44,34,29,43,36,68,71,92,52,75,82,20,44,22,47,64,73,48,53,55,79,73,40,48,79,42,80,43,52,52,66,39,51,67,56,51,42,50,52,45,66,74,59,52,26,32,33,37,40,44,57,46,56,65,79,52,56,70,55,14,65,76,38,40,66,64,27,38,39,32,27,32,47,14,40,54,35,50,53,48,42,42,57,78,41,44,90,46,40,66,26,34,34,37,60,45,32,51,49,12,35,32,85,65,93,65,79,59,40,51,80,84,56,54,56,51,15,46,41,53,47,23,30,26,26,24,39,34,45,42,53,49,31,17,44,13,66,67,69,64,42,40,24,28,34,41,25,36,52,52,66,42,44,53,48,54,78,55,59,86,39,69,68,47,30,36,54,53,25,50,76,70,72,37,53,26,77,35,51,38,82,34,70,39,32,32,28,66,31,38,37,69,43,52,36,50,49,55,53,52,47,51,76,40,22,86,40,87,82,30,42,42,31,67,35,32,51,44,70,68,64,64,41,27,51,45,56,52,53,47,53,52,25,54,79,68,71,39,70,83,49,60,68,44,73,64,54,69,65,72,96,69,72,53,66,51,42,45,42,27,62,65,28,32,72,77,69,65,52,70,65,82,64,54,70,67,59,38,49,50,55,20,52,52,40,48,54,54,52,54,54,53,52,70,71,98

Secondary structure (DSSP, 8-state):
--------HHHHHTT-EEEEESTTSHHHHHHHHHHHHTT-EEEEEESS--TTSHHHHTSGGGGSEEEE--TT-HHHHHHHHHHH--SEEEE------HHHHHH-HHHHHIIIIIHHHHHHHHHHHTTTT--EEEEE--GGGG-S-SSSSB-TTS-----SHHHHHHHHHHHHHHHHHHHH---EEEEEE-EEE-TT---TTSHHHHHHHHHHTT---EESS-S--EE-EEEHHHHHHHHHHHHHHTTSTTTTT-EEEE--S--EEHHHHHHHHHHHTT-TTS--EE-----S--SEE-B--HHHHHHH-----S-HHHHHHHHHHHHHHHHHHHHH-/--------HHHHHTT-EEEEESTTSHHHHHHHHHHHHTT-EEEEEESS--TTSHHHHTSGGGGSEEEE--TT-HHHHHHHHHHH--SEEEE------HHHHHH-HHHHHIIIIIHHHHHHHHHHHTTTT--EEEEE--GGGG-S-SSSSB-TTS-----SHHHHHHHHHHHHHHHHHHHH---EEEEEE-EEE-TT---TTSHHHHHHHHHHTT---EESS-S--EE-EEEHHHHHHHHHHHHHHTTSTTTTT-EEEE--S--EEHHHHHHHHHHHHT-TTS--EE-----S--SEE-B--HHHHHHH-----S-HHHHHHHHHHHHHHHHHHHHH-